Protein 1HZ4 (pdb70)

CATH classification: 1.25.40.10

Organism: Escherichia coli (strain K12) (NCBI:txid83333)

Nearest PDB structures (foldseek):
  1hz4-assembly1_A  TM=1.003E+00  e=9.220E-45  Escherichia coli
  4gyo-assembly3_B  TM=5.782E-01  e=5.634E-04  Bacillus subtilis subsp. subtilis str. 168
  8fy4-assembly1_B  TM=5.674E-01  e=6.959E-04  Gallus gallus
  8rtc-assembly1_A  TM=6.630E-01  e=1.231E-02  Bacillus phage phi3T
  9e8q-assembly1_X  TM=4.533E-01  e=1.726E-02  Homo sapiens

Solvent-accessible surface area: 17096 Å² total; per-residue (Å²): 181,153,89,84,132,126,66,61,7,94,96,3,44,123,13,0,66,97,0,16,85,10,14,79,92,53,75,40,103,66,0,36,114,0,0,103,71,0,37,123,108,9,58,130,62,79,82,82,0,75,0,0,0,11,3,0,24,0,24,0,25,21,35,96,8,50,10,112,145,0,25,44,34,3,90,99,1,14,113,57,0,77,134,73,92,10,56,91,20,0,4,52,0,0,0,6,12,1,56,0,22,10,24,23,4,111,5,103,60,0,59,86,8,2,84,110,0,50,109,3,5,98,87,66,144,15,76,140,77,62,55,27,16,50,0,6,27,10,23,0,52,0,6,5,0,36,9,104,18,113,91,0,39,60,15,0,111,46,0,38,117,17,15,73,103,101,103,78,36,60,40,0,19,0,7,1,13,2,0,14,0,3,3,6,94,51,46,58,126,77,0,73,57,15,1,83,120,0,52,92,18,34,65,83,30,205,36,102,88,87,58,66,20,31,1,6,68,0,44,0,9,21,10,30,56,61,50,52,111,80,28,0,21,78,20,16,159,143,20,69,95,54,149,10,65,108,57,16,103,35,2,30,18,37,28,7,1,0,26,0,20,5,35,36,40,74,57,135,51,0,41,112,16,0,74,76,1,1,121,3,0,128,77,47,186,0,26,0,11,18,0,48,0,12,4,2,5,0,10,0,6,38,94,36,48,95,130,92,33,1,76,124,4,1,64,64,0,0,132,8,0,52,169,2,18,0,15,1,20,0,8,12,9,22,114,17,0,0,70,6,0,89,85,9,22,134,104,123,110,22,80,151,119,14,38,120,42,0,70,71,0,25,144,58,39,130

B-factor: mean 22.0, std 7.61, range [10.45, 57.71]

Sequence (366 aa):
EIKDIREDTMHAEFFNALRAQVAINDGNPDEAERLAKLALEELPPGWFYSRRIVATSVLGEVLHCCKGELTRSLALMQQTEQMARQHDVWHYALWSLIQQSSEILFAQGFLQTAWETQEKAFQLINEQHLEQLPMHEFLVRIRAQLLWAWARLDEAEASARSGIEVLSSYQPQQQLQCLAMLIQCSLARRGDLDNARSQLNRLENLLGNGKYHSSDWISNANKVRVIYWQMTGDKAAAANWLRHTAKPEFANNNHFLQGQWRNIARAQILLGEFEPAEIVLEELNENARSLRLMMSDLNRNLLLLNQLYWQAGRKSDAQRVLLDALKLANRTGFISHFVIEGEAMAQQQLRQQLIQLNTLPELEQHRAQRILREIN

GO terms:
  GO:0042802 identical protein binding (F, IPI)
  GO:0005515 protein binding (F, IPI)
  GO:0048031 trisaccharide binding (F, IMP)
  GO:0045913 positive regulation of carbohydrate metabolic process (P, IDA)
  GO:0006355 regulation of DNA-templated transcription (P, IDA)
  GO:0000023 maltose metabolic process (P, IDA)

InterPro domains:
  IPR000792 Transcription regulator LuxR, C-terminal [PF00196] (835-890)
  IPR000792 Transcription regulator LuxR, C-terminal [PR00038] (836-850)
  IPR000792 Transcription regulator LuxR, C-terminal [PR00038] (850-866)
  IPR000792 Transcription regulator LuxR, C-terminal [PR00038] (866-878)
  IPR000792 Transcription regulator LuxR, C-terminal [PS00622] (850-877)
  IPR000792 Transcription regulator LuxR, C-terminal [PS50043] (829-894)
  IPR000792 Transcription regulator LuxR, C-terminal [SM00421] (833-890)
  IPR000792 Transcription regulator LuxR, C-terminal [cd06170] (836-892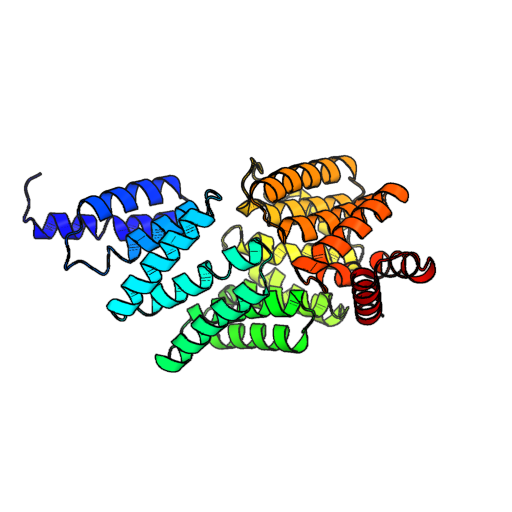)
  IPR011990 Tetratricopeptide-like helical domain superfamily [G3DSA:1.25.40.10] (436-808)
  IPR011990 Tetratricopeptide-like helical domain superfamily [SSF48452] (440-803)
  IPR016032 Signal transduction response regulator, C-terminal effector [SSF46894] (828-892)
  IPR023768 Transcriptional regulator HTH-type, MalT [MF_01247] (1-899)
  IPR023768 Transcriptional regulator HTH-type, MalT [NF003420] (1-899)
  IPR027417 P-loop containing nucleoside triphosphate hydrolase [G3DSA:3.40.50.300] (13-163)
  IPR027417 P-loop containing nucleoside triphosphate hydrolase [SSF52540] (6-232)
  IPR036388 Winged helix-like DNA-binding domain superfamily [G3DSA:1.10.10.10] (830-894)
  IPR041617 MalT-like TPR region [PF17874] (449-782)
  IPR059106 MalT-like, winged helix domain [PF25873] (257-338)

Structure (mmCIF, N/CA/C/O backbone):
data_1HZ4
#
_entry.id   1HZ4
#
_cell.length_a   87.845
_cell.length_b   87.845
_cell.length_c   110.036
_cell.angle_alpha   90.00
_cell.angle_beta   90.00
_cell.angle_gamma   120.00
#
_symmetry.space_group_name_H-M   'P 32 2 1'
#
loop_
_entity.id
_entity.type
_entity.pdbx_description
1 polymer 'MALT REGULATORY PROTEIN'
2 non-polymer 'SULFATE ION'
3 non-polymer 'BENZOIC ACID'
4 non-polymer GLYCEROL
5 water water
#
loop_
_atom_site.group_PDB
_atom_site.id
_atom_site.type_symbol
_atom_site.label_atom_id
_atom_site.label_alt_id
_atom_site.label_comp_id
_atom_site.label_asym_id
_atom_site.label_entity_id
_atom_site.label_seq_id
_atom_site.pdbx_PDB_ins_code
_atom_site.Cartn_x
_atom_site.Cartn_y
_atom_site.Cartn_z
_atom_site.occupancy
_atom_site.B_iso_or_equiv
_atom_site.auth_seq_id
_atom_site.auth_comp_id
_atom_site.auth_asym_id
_atom_site.auth_atom_id
_atom_site.pdbx_PDB_model_num
ATOM 1 N N . GLU A 1 3 ? -35.678 92.973 -45.416 1.00 41.99 1 GLU A N 1
ATOM 2 C CA . GLU A 1 3 ? -34.742 91.895 -45.833 1.00 35.72 1 GLU A CA 1
ATOM 3 C C . GLU A 1 3 ? -33.322 92.398 -46.060 1.00 32.16 1 GLU A C 1
ATOM 4 O O . GLU A 1 3 ? -32.534 91.766 -46.762 1.00 31.54 1 GLU A O 1
ATOM 10 N N . ILE A 1 4 ? -32.995 93.545 -45.480 1.00 25.27 2 ILE A N 1
ATOM 11 C CA . ILE A 1 4 ? -31.645 94.058 -45.600 1.00 24.43 2 ILE A CA 1
ATOM 12 C C . ILE A 1 4 ? -31.053 93.954 -44.206 1.00 24.16 2 ILE A C 1
ATOM 13 O O . ILE A 1 4 ? -31.655 94.403 -43.233 1.00 22.15 2 ILE A O 1
ATOM 18 N N . LYS A 1 5 ? -29.892 93.325 -44.099 1.00 23.93 3 LYS A N 1
ATOM 19 C CA . LYS A 1 5 ? -29.231 93.207 -42.811 1.00 26.39 3 LYS A CA 1
ATOM 20 C C . LYS A 1 5 ? -27.737 93.300 -43.024 1.00 23.25 3 LYS A C 1
ATOM 21 O O . LYS A 1 5 ? -27.274 93.371 -44.164 1.00 22.33 3 LYS A O 1
ATOM 27 N N . ASP A 1 6 ? -26.979 93.346 -41.932 1.00 22.06 4 ASP A N 1
ATOM 28 C CA . ASP A 1 6 ? -25.527 93.392 -42.056 1.00 22.22 4 ASP A CA 1
ATOM 29 C C . ASP A 1 6 ? -25.177 92.114 -42.804 1.00 21.68 4 ASP A C 1
ATOM 30 O O . ASP A 1 6 ? -25.798 91.076 -42.578 1.00 20.54 4 ASP A O 1
ATOM 35 N N . ILE A 1 7 ? -24.197 92.170 -43.696 1.00 19.97 5 ILE A N 1
ATOM 36 C CA . ILE A 1 7 ? -23.826 90.968 -44.433 1.00 20.93 5 ILE A CA 1
ATOM 37 C C . ILE A 1 7 ? -23.445 89.887 -43.419 1.00 19.80 5 ILE A C 1
ATOM 38 O O . ILE A 1 7 ? -23.672 88.697 -43.652 1.00 18.92 5 ILE A O 1
ATOM 43 N N . ARG A 1 8 ? -22.887 90.312 -42.287 1.00 18.54 6 ARG A N 1
ATOM 44 C CA . ARG A 1 8 ? -22.501 89.389 -41.217 1.00 19.51 6 ARG A CA 1
ATOM 45 C C . ARG A 1 8 ? -23.700 88.523 -40.830 1.00 17.41 6 ARG A C 1
ATOM 46 O O . ARG A 1 8 ? -23.573 87.307 -40.647 1.00 16.12 6 ARG A O 1
ATOM 54 N N . GLU A 1 9 ? -24.867 89.151 -40.703 1.00 16.71 7 GLU A N 1
ATOM 55 C CA . GLU A 1 9 ? -26.075 88.430 -40.311 1.00 15.23 7 GLU A CA 1
ATOM 56 C C . GLU A 1 9 ? -26.497 87.456 -41.397 1.00 17.25 7 GLU A C 1
ATOM 57 O O . GLU A 1 9 ? -27.003 86.373 -41.103 1.00 18.46 7 GLU A O 1
ATOM 63 N N . ASP A 1 10 ? -26.305 87.840 -42.655 1.00 16.99 8 ASP A N 1
ATOM 64 C CA . ASP A 1 10 ? -26.677 86.942 -43.738 1.00 16.72 8 ASP A CA 1
ATOM 65 C C . ASP A 1 10 ? -25.786 85.708 -43.720 1.00 16.25 8 ASP A C 1
ATOM 66 O O . ASP A 1 10 ? -26.257 84.591 -43.913 1.00 16.65 8 ASP A O 1
ATOM 71 N N . THR A 1 11 ? -24.494 85.905 -43.483 1.00 15.33 9 THR A N 1
ATOM 72 C CA . THR A 1 11 ? -23.579 84.786 -43.451 1.00 14.52 9 THR A CA 1
ATOM 73 C C . THR A 1 11 ? -23.856 83.907 -42.240 1.00 14.85 9 THR A C 1
ATOM 74 O O . THR A 1 11 ? -23.787 82.684 -42.334 1.00 14.16 9 THR A O 1
ATOM 78 N N . MET A 1 12 ? -24.181 84.521 -41.108 1.00 14.95 10 MET A N 1
ATOM 79 C CA . MET A 1 12 ? -24.505 83.744 -39.917 1.00 14.31 10 MET A CA 1
ATOM 80 C C . MET A 1 12 ? -25.761 82.923 -40.182 1.00 15.27 10 MET A C 1
ATOM 81 O O . MET A 1 12 ? -25.875 81.794 -39.709 1.00 15.16 10 MET A O 1
ATOM 86 N N . HIS A 1 13 ? -26.708 83.474 -40.936 1.00 14.65 11 HIS A N 1
ATOM 87 C CA . HIS A 1 13 ? -27.907 82.711 -41.246 1.00 15.65 11 HIS A CA 1
ATOM 88 C C . HIS A 1 13 ? -27.544 81.517 -42.137 1.00 16.03 11 HIS A C 1
ATOM 89 O O . HIS A 1 13 ? -28.125 80.438 -42.010 1.00 14.93 11 HIS A O 1
ATOM 96 N N . ALA A 1 14 ? -26.591 81.711 -43.044 1.00 13.98 12 ALA A N 1
ATOM 97 C CA . ALA A 1 14 ? -26.139 80.619 -43.908 1.00 14.02 12 ALA A CA 1
ATOM 98 C C . ALA A 1 14 ? -25.494 79.529 -43.046 1.00 15.41 12 ALA A C 1
ATOM 99 O O . ALA A 1 14 ? -25.652 78.339 -43.325 1.00 15.88 12 ALA A O 1
ATOM 101 N N . GLU A 1 15 ? -24.761 79.925 -42.006 1.00 14.59 13 GLU A N 1
ATOM 102 C CA . GLU A 1 15 ? -24.148 78.932 -41.129 1.00 14.58 13 GLU A CA 1
ATOM 103 C C . GLU A 1 15 ? -25.259 78.176 -40.418 1.00 13.94 13 GLU A C 1
ATOM 104 O O . GLU A 1 15 ? -25.175 76.958 -40.239 1.00 14.83 13 GLU A O 1
ATOM 110 N N A PHE A 1 16 ? -26.290 78.895 -39.994 0.50 13.90 14 PHE A N 1
ATOM 111 N N B PHE A 1 16 ? -26.298 78.909 -40.017 0.50 15.08 14 PHE A N 1
ATOM 112 C CA A PHE A 1 16 ? -27.400 78.238 -39.336 0.50 14.33 14 PHE A CA 1
ATOM 113 C CA B PHE A 1 16 ? -27.466 78.331 -39.354 0.50 16.25 14 PHE A CA 1
ATOM 114 C C A PHE A 1 16 ? -28.000 77.221 -40.312 0.50 14.65 14 PHE A C 1
ATOM 115 C C B PHE A 1 16 ? -28.115 77.302 -40.286 0.50 15.98 14 PHE A C 1
ATOM 116 O O A PHE A 1 16 ? -28.317 76.095 -39.922 0.50 13.40 14 PHE A O 1
ATOM 117 O O B PHE A 1 16 ? -28.579 76.252 -39.836 0.50 16.57 14 PHE A O 1
ATOM 132 N N . ASN A 1 17 ? -28.144 77.598 -41.583 1.00 14.51 15 ASN A N 1
ATOM 133 C CA . ASN A 1 17 ? -28.710 76.654 -42.551 1.00 14.87 15 ASN A CA 1
ATOM 134 C C . ASN A 1 17 ? -27.872 75.379 -42.643 1.00 14.28 15 ASN A C 1
ATOM 135 O O . ASN A 1 17 ? -28.422 74.281 -42.795 1.00 14.40 15 ASN A O 1
ATOM 140 N N . ALA A 1 18 ? -26.548 75.500 -42.554 1.00 13.96 16 ALA A N 1
ATOM 141 C CA . ALA A 1 18 ? -25.705 74.316 -42.620 1.00 14.15 16 ALA A CA 1
ATOM 142 C C . ALA A 1 18 ? -25.986 73.393 -41.444 1.00 14.15 16 ALA A C 1
ATOM 143 O O . ALA A 1 18 ? -26.080 72.175 -41.619 1.00 14.26 16 ALA A O 1
ATOM 145 N N . LEU A 1 19 ? -26.117 73.966 -40.251 1.00 14.53 17 LEU A N 1
ATOM 146 C CA . LEU A 1 19 ? -26.381 73.154 -39.068 1.00 15.03 17 LEU A CA 1
ATOM 147 C C . LEU A 1 19 ? -27.817 72.643 -39.073 1.00 15.21 17 LEU A C 1
ATOM 148 O O . LEU A 1 19 ? -28.076 71.536 -38.612 1.00 16.26 17 LEU A O 1
ATOM 153 N N . ARG A 1 20 ? -28.751 73.421 -39.616 1.00 14.42 18 ARG A N 1
ATOM 154 C CA . ARG A 1 20 ? -30.126 72.944 -39.722 1.00 15.32 18 ARG A CA 1
ATOM 155 C C . ARG A 1 20 ? -30.118 71.713 -40.643 1.00 14.82 18 ARG A C 1
ATOM 156 O O . ARG A 1 20 ? -30.842 70.736 -40.405 1.00 16.60 18 ARG A O 1
ATOM 164 N N . ALA A 1 21 ? -29.297 71.751 -41.692 1.00 13.53 19 ALA A N 1
ATOM 165 C CA . ALA A 1 21 ? -29.192 70.628 -42.620 1.00 13.68 19 ALA A CA 1
ATOM 166 C C . ALA A 1 21 ? -28.612 69.402 -41.906 1.00 14.67 19 ALA A C 1
ATOM 167 O O . ALA A 1 21 ? -29.060 68.269 -42.122 1.00 14.40 19 ALA A O 1
ATOM 169 N N . GLN A 1 22 ? -27.621 69.624 -41.046 1.00 14.48 20 GLN A N 1
ATOM 170 C CA . GLN A 1 22 ? -27.011 68.528 -40.294 1.00 13.77 20 GLN A CA 1
ATOM 171 C C . GLN A 1 22 ? -28.041 67.859 -39.383 1.00 13.74 20 GLN A C 1
ATOM 172 O O . GLN A 1 22 ? -28.098 66.634 -39.299 1.00 15.06 20 GLN A O 1
ATOM 178 N N . VAL A 1 23 ? -28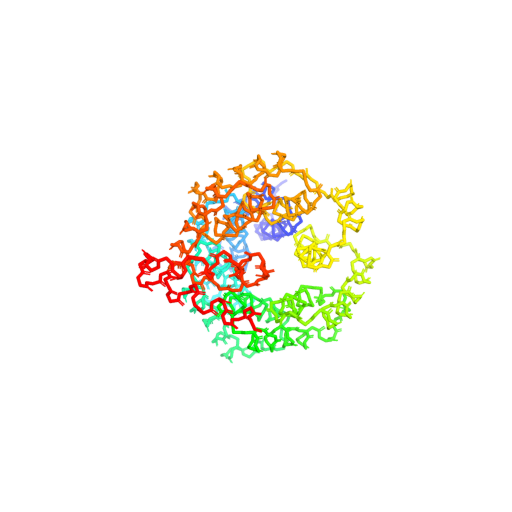.862 68.660 -38.708 1.00 13.90 21 VAL A N 1
ATOM 179 C CA . VAL A 1 23 ? -29.880 68.096 -37.831 1.00 14.11 21 VAL A CA 1
ATOM 180 C C . VAL A 1 23 ? -30.924 67.392 -38.697 1.00 16.99 21 VAL A C 1
ATOM 181 O O . VAL A 1 23 ? -31.423 66.324 -38.333 1.00 16.87 21 VAL A O 1
ATOM 185 N N . ALA A 1 24 ? -31.235 67.960 -39.860 1.00 15.77 22 ALA A N 1
ATOM 186 C CA . ALA A 1 24 ? -32.231 67.343 -40.739 1.00 16.31 22 ALA A CA 1
ATOM 187 C C . ALA A 1 24 ? -31.825 65.945 -41.197 1.00 17.52 22 ALA A C 1
ATOM 188 O O . ALA A 1 24 ? -32.654 65.028 -41.182 1.00 18.91 22 ALA A O 1
ATOM 190 N N . ILE A 1 25 ? -30.568 65.757 -41.599 1.00 15.63 23 ILE A N 1
ATOM 191 C CA . ILE A 1 25 ? -30.168 64.422 -42.040 1.00 16.55 23 ILE A CA 1
ATOM 192 C C . ILE A 1 25 ? -30.133 63.475 -40.835 1.00 17.36 23 ILE A C 1
ATOM 193 O O . ILE A 1 25 ? -30.478 62.302 -40.964 1.00 18.62 23 ILE A O 1
ATOM 198 N N . ASN A 1 26 ? -29.759 63.981 -39.660 1.00 16.36 24 ASN A N 1
ATOM 199 C CA . ASN A 1 26 ? -29.739 63.162 -38.448 1.00 16.93 24 ASN A CA 1
ATOM 200 C C . ASN A 1 26 ? -31.152 62.709 -38.110 1.00 19.57 24 ASN A C 1
ATOM 201 O O . ASN A 1 26 ? -31.351 61.603 -37.599 1.00 20.43 24 ASN A O 1
ATOM 206 N N . ASP A 1 27 ? -32.131 63.565 -38.406 1.00 17.85 25 ASP A N 1
ATOM 207 C CA . ASP A 1 27 ? -33.537 63.253 -38.147 1.00 19.65 25 ASP A CA 1
ATOM 208 C C . ASP A 1 27 ? -34.176 62.449 -39.275 1.00 22.41 25 ASP A C 1
ATOM 209 O O . ASP A 1 27 ? -35.391 62.252 -39.283 1.00 23.23 25 ASP A O 1
ATOM 214 N N . GLY A 1 28 ? -33.362 61.999 -40.228 1.00 20.25 26 GLY A N 1
ATOM 215 C CA . GLY A 1 28 ? -33.864 61.202 -41.338 1.00 23.52 26 GLY A CA 1
ATOM 216 C C . GLY A 1 28 ? -34.658 61.940 -42.400 1.00 24.56 26 GLY A C 1
ATOM 217 O O . GLY A 1 28 ? -35.590 61.386 -42.982 1.00 25.06 26 GLY A O 1
ATOM 218 N N . ASN A 1 29 ? -34.280 63.186 -42.667 1.00 22.91 27 ASN A N 1
ATOM 219 C CA . ASN A 1 29 ? -34.953 64.009 -43.669 1.00 21.61 27 ASN A CA 1
ATOM 220 C C . ASN A 1 29 ? -33.896 64.460 -44.673 1.00 21.38 27 ASN A C 1
ATOM 221 O O . ASN A 1 29 ? -33.514 65.630 -44.702 1.00 20.50 27 ASN A O 1
ATOM 226 N N . PRO A 1 30 ? -33.419 63.539 -45.517 1.00 20.32 28 PRO A N 1
ATOM 227 C CA . PRO A 1 30 ? -32.394 63.868 -46.512 1.00 21.84 28 PRO A CA 1
ATOM 228 C C . PRO A 1 30 ? -32.734 64.948 -47.533 1.00 21.24 28 PRO A C 1
ATOM 229 O O . PRO A 1 30 ? -31.858 65.712 -47.941 1.00 22.19 28 PRO A O 1
ATOM 233 N N . ASP A 1 31 ? -33.991 65.021 -47.952 1.00 22.47 29 ASP A N 1
ATOM 234 C CA . ASP A 1 31 ? -34.380 66.023 -48.941 1.00 23.15 29 ASP A CA 1
ATOM 235 C C . ASP A 1 31 ? -34.227 67.428 -48.375 1.00 20.19 29 ASP A C 1
ATOM 236 O O . ASP A 1 31 ? -33.720 68.326 -49.050 1.00 22.02 29 ASP A O 1
ATOM 241 N N . GLU A 1 32 ? -34.657 67.610 -47.134 1.00 19.64 30 GLU A N 1
ATOM 242 C CA . GLU A 1 32 ? -34.546 68.911 -46.491 1.00 19.18 30 GLU A CA 1
ATOM 243 C C . GLU A 1 32 ? -33.064 69.199 -46.216 1.00 18.92 30 GLU A C 1
ATOM 244 O O . GLU A 1 32 ? -32.603 70.330 -46.377 1.00 18.11 30 GLU A O 1
ATOM 250 N N . ALA A 1 33 ? -32.320 68.174 -45.809 1.00 17.92 31 ALA A N 1
ATOM 251 C CA . ALA A 1 33 ? -30.894 68.339 -45.542 1.00 17.62 31 ALA A CA 1
ATOM 252 C C . ALA A 1 33 ? -30.179 68.803 -46.806 1.00 17.76 31 ALA A C 1
ATOM 253 O O . ALA A 1 33 ? -29.341 69.695 -46.761 1.00 16.62 31 ALA A O 1
ATOM 255 N N . GLU A 1 34 ? -30.505 68.197 -47.944 1.00 17.16 32 GLU A N 1
ATOM 256 C CA . GLU A 1 34 ? -29.860 68.589 -49.187 1.00 16.69 32 GLU A CA 1
ATOM 257 C C . GLU A 1 34 ? -30.211 70.027 -49.569 1.00 16.71 32 GLU A C 1
ATOM 258 O O . GLU A 1 34 ? -29.337 70.806 -49.954 1.00 18.82 32 GLU A O 1
ATOM 264 N N . ARG A 1 35 ? -31.488 70.376 -49.431 1.00 17.41 33 ARG A N 1
ATOM 265 C CA . ARG A 1 35 ? -31.947 71.712 -49.778 1.00 18.24 33 ARG A CA 1
ATOM 266 C C . ARG A 1 35 ? -31.210 72.756 -48.948 1.00 17.80 33 ARG A C 1
ATOM 267 O O . ARG A 1 35 ? -30.675 73.733 -49.482 1.00 18.59 33 ARG A O 1
ATOM 275 N N . LEU A 1 36 ? -31.161 72.518 -47.640 1.00 17.39 34 LEU A N 1
ATOM 276 C CA . LEU A 1 36 ? -30.518 73.449 -46.722 1.00 17.51 34 LEU A CA 1
ATOM 277 C C . LEU A 1 36 ? -29.001 73.523 -46.862 1.00 17.26 34 LEU A C 1
ATOM 278 O O . LEU A 1 36 ? -28.425 74.609 -46.790 1.00 17.05 34 LEU A O 1
ATOM 283 N N . ALA A 1 37 ? -28.351 72.380 -47.060 1.00 15.49 35 ALA A N 1
ATOM 284 C CA . ALA A 1 37 ? -26.902 72.370 -47.208 1.00 15.64 35 ALA A CA 1
ATOM 285 C C . ALA A 1 37 ? -26.512 73.118 -48.477 1.00 15.65 35 ALA A C 1
ATOM 286 O O . ALA A 1 37 ? -25.513 73.833 -48.489 1.00 15.18 35 ALA A O 1
ATOM 288 N N . LYS A 1 38 ? -27.287 72.947 -49.547 1.00 16.31 36 LYS A N 1
ATOM 289 C CA . LYS A 1 38 ? -26.989 73.665 -50.791 1.00 17.37 36 LYS A CA 1
ATOM 290 C C . LYS A 1 38 ? -27.181 75.167 -50.606 1.00 17.27 36 LYS A C 1
ATOM 291 O O . LYS A 1 38 ? -26.370 75.962 -51.085 1.00 18.61 36 LYS A O 1
ATOM 297 N N . LEU A 1 39 ? -28.257 75.554 -49.925 1.00 17.71 37 LEU A N 1
ATOM 298 C CA . LEU A 1 39 ? -28.507 76.971 -49.680 1.00 20.42 37 LEU A CA 1
ATOM 299 C C . LEU A 1 39 ? -27.358 77.559 -48.877 1.00 20.27 37 LEU A C 1
ATOM 300 O O . LEU A 1 39 ? -26.946 78.685 -49.121 1.00 20.26 37 LEU A O 1
ATOM 305 N N . ALA A 1 40 ? -26.850 76.802 -47.908 1.00 17.17 38 ALA A N 1
ATOM 306 C CA . ALA A 1 40 ? -25.754 77.292 -47.086 1.00 16.53 38 ALA A CA 1
ATOM 307 C C . ALA A 1 40 ? -24.489 77.514 -47.899 1.00 15.91 38 ALA A C 1
ATOM 308 O O . ALA A 1 40 ? -23.895 78.581 -47.850 1.00 17.74 38 ALA A O 1
ATOM 310 N N . LEU A 1 41 ? -24.070 76.503 -48.650 1.00 15.98 39 LEU A N 1
ATOM 311 C CA . LEU A 1 41 ? -22.844 76.623 -49.433 1.00 15.90 39 LEU A CA 1
ATOM 312 C C . LEU A 1 41 ? -22.871 77.772 -50.432 1.00 16.66 39 LEU A C 1
ATOM 313 O O . LEU A 1 41 ? -21.842 78.385 -50.696 1.00 17.94 39 LEU A O 1
ATOM 318 N N . GLU A 1 42 ? -24.043 78.062 -50.981 1.00 17.83 40 GLU A N 1
ATOM 319 C CA . GLU A 1 42 ? -24.159 79.155 -51.948 1.00 19.86 40 GLU A CA 1
ATOM 320 C C . GLU A 1 42 ? -23.884 80.508 -51.311 1.00 20.81 40 GLU A C 1
ATOM 321 O O . GLU A 1 42 ? -23.552 81.471 -52.005 1.00 21.51 40 GLU A O 1
ATOM 327 N N . GLU A 1 43 ? -24.019 80.580 -49.990 1.00 19.04 41 GLU A N 1
ATOM 328 C CA . GLU A 1 43 ? -23.845 81.842 -49.276 1.00 20.18 41 GLU A CA 1
ATOM 329 C C . GLU A 1 43 ? -22.701 81.873 -48.260 1.00 19.08 41 GLU A C 1
ATOM 330 O O . GLU A 1 43 ? -22.625 82.793 -47.444 1.00 22.14 41 GLU A O 1
ATOM 336 N N . LEU A 1 44 ? -21.815 80.883 -48.288 1.00 17.05 42 LEU A N 1
ATOM 337 C CA . LEU A 1 44 ? -20.702 80.853 -47.344 1.00 17.56 42 LEU A CA 1
ATOM 338 C C . LEU A 1 44 ? -19.376 81.204 -48.005 1.00 17.95 42 LEU A C 1
ATOM 339 O O . LEU A 1 44 ? -18.813 80.419 -48.771 1.00 18.10 42 LEU A O 1
ATOM 344 N N . PRO A 1 45 ? -18.849 82.391 -47.695 1.00 19.23 43 PRO A N 1
ATOM 345 C CA . PRO A 1 45 ? -17.581 82.827 -48.279 1.00 22.08 43 PRO A CA 1
ATOM 346 C C . PRO A 1 45 ? -16.394 82.172 -47.617 1.00 24.39 43 PRO A C 1
ATOM 347 O O . PRO A 1 45 ? -16.523 81.496 -46.588 1.00 23.15 43 PRO A O 1
ATOM 351 N N . PRO A 1 46 ? -15.208 82.351 -48.208 1.00 27.46 44 PRO A N 1
ATOM 352 C CA . PRO A 1 46 ? -14.035 81.751 -47.592 1.00 29.48 44 PRO A CA 1
ATOM 353 C C . PRO A 1 46 ? -13.909 82.442 -46.248 1.00 27.95 44 PRO A C 1
ATOM 354 O O . PRO A 1 46 ? -14.307 83.600 -46.084 1.00 33.97 44 PRO A O 1
ATOM 358 N N . GLY A 1 47 ? -13.352 81.733 -45.292 1.00 24.68 45 GLY A N 1
ATOM 359 C CA . GLY A 1 47 ? -13.211 82.298 -43.977 1.00 21.26 45 GLY A CA 1
ATOM 360 C C . GLY A 1 47 ? -14.221 81.631 -43.076 1.00 16.78 45 GLY A C 1
ATOM 361 O O . GLY A 1 47 ? -13.890 81.301 -41.950 1.00 18.65 45 GLY A O 1
ATOM 362 N N . TRP A 1 48 ? -15.445 81.427 -43.566 1.00 16.80 46 TRP A N 1
ATOM 363 C CA . TRP A 1 48 ? -16.471 80.781 -42.736 1.00 15.95 46 TRP A CA 1
ATOM 364 C C . TRP A 1 48 ? -16.381 79.278 -42.993 1.00 16.53 46 TRP A C 1
ATOM 365 O O . TRP A 1 48 ? -17.309 78.625 -43.478 1.00 17.49 46 TRP A O 1
ATOM 376 N N . PHE A 1 49 ? -15.233 78.744 -42.599 1.00 16.85 47 PHE A N 1
ATOM 377 C CA . PHE A 1 49 ? -14.888 77.365 -42.863 1.00 15.47 47 PHE A CA 1
ATOM 378 C C . PHE A 1 49 ? -15.656 76.288 -42.140 1.00 16.26 47 PHE A C 1
ATOM 379 O O . PHE A 1 49 ? -15.851 75.208 -42.698 1.00 16.26 47 PHE A O 1
ATOM 387 N N . TYR A 1 50 ? -16.087 76.558 -40.915 1.00 15.04 48 TYR A N 1
ATOM 388 C CA . TYR A 1 50 ? -16.754 75.519 -40.146 1.00 14.72 48 TYR A CA 1
ATOM 389 C C . TYR A 1 50 ? -18.069 75.063 -40.748 1.00 15.18 48 TYR A C 1
ATOM 390 O O . TYR A 1 50 ? -18.299 73.863 -40.927 1.00 14.41 48 TYR A O 1
ATOM 399 N N . SER A 1 51 ? -18.934 76.016 -41.053 1.00 14.12 49 SER A N 1
ATOM 400 C CA . SER A 1 51 ? -20.222 75.699 -41.652 1.00 14.68 49 SER A CA 1
ATOM 401 C C . SER A 1 51 ? -20.020 75.063 -43.030 1.00 14.17 49 SER A C 1
ATOM 402 O O . SER A 1 51 ? -20.820 74.238 -43.457 1.00 14.71 49 SER A O 1
ATOM 405 N N A ARG A 1 52 ? -18.963 75.445 -43.747 0.50 13.12 50 ARG A 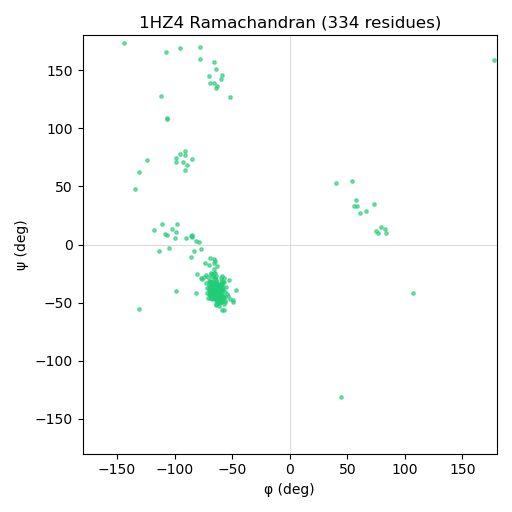N 1
ATOM 406 N N B ARG A 1 52 ? -18.952 75.443 -43.722 0.50 14.46 50 ARG A N 1
ATOM 407 C CA A ARG A 1 52 ? -18.736 74.830 -45.053 0.50 13.70 50 ARG A CA 1
ATOM 408 C CA B ARG A 1 52 ? -18.692 74.860 -45.027 0.50 15.65 50 ARG A CA 1
ATOM 409 C C A ARG A 1 52 ? -18.372 73.353 -44.876 0.50 12.98 50 ARG A C 1
ATOM 410 C C B ARG A 1 52 ? -18.366 73.374 -44.873 0.50 14.00 50 ARG A C 1
ATOM 411 O O A ARG A 1 52 ? -18.786 72.510 -45.670 0.50 13.64 50 ARG A O 1
ATOM 412 O O B ARG A 1 52 ? -18.804 72.549 -45.674 0.50 15.15 50 ARG A O 1
ATOM 427 N N . ILE A 1 53 ? -17.607 73.035 -43.834 1.00 12.74 51 ILE A N 1
ATOM 428 C CA . ILE A 1 53 ? -17.257 71.641 -43.558 1.00 13.41 51 ILE A CA 1
ATOM 429 C C . ILE A 1 53 ? -18.557 70.899 -43.236 1.00 14.74 51 ILE A C 1
ATOM 430 O O . ILE A 1 53 ? -18.818 69.822 -43.774 1.00 14.60 51 ILE A O 1
ATOM 435 N N . VAL A 1 54 ? -19.390 71.475 -42.373 1.00 12.86 52 VAL A N 1
ATOM 436 C CA . VAL A 1 54 ? -20.639 70.812 -42.022 1.00 12.79 52 VAL A CA 1
ATOM 437 C C . VAL A 1 54 ? -21.526 70.573 -43.242 1.00 13.87 52 VAL A C 1
ATOM 438 O O . VAL A 1 54 ? -22.004 69.453 -43.458 1.00 13.90 52 VAL A O 1
ATOM 442 N N . ALA A 1 55 ? -21.753 71.601 -44.057 1.00 13.54 53 ALA A N 1
ATOM 443 C CA . ALA A 1 55 ? -22.627 71.431 -45.216 1.00 13.90 53 ALA A CA 1
ATOM 444 C C . ALA A 1 55 ? -22.100 70.421 -46.229 1.00 14.04 53 ALA A C 1
ATOM 445 O O . ALA A 1 55 ? -22.869 69.653 -46.814 1.00 14.76 53 ALA A O 1
ATOM 447 N N . THR A 1 56 ? -20.790 70.409 -46.434 1.00 13.98 54 THR A N 1
ATOM 448 C CA . THR A 1 56 ? -20.212 69.455 -47.367 1.00 14.43 54 THR A CA 1
ATOM 449 C C . THR A 1 56 ? -20.375 68.050 -46.796 1.00 14.94 54 THR A C 1
ATOM 450 O O . THR A 1 56 ? -20.699 67.108 -47.521 1.00 16.17 54 THR A O 1
ATOM 454 N N . SER A 1 57 ? -20.166 67.909 -45.496 1.00 14.84 55 SER A N 1
ATOM 455 C CA . SER A 1 57 ? -20.307 66.609 -44.834 1.00 15.46 55 SER A CA 1
ATOM 456 C C . SER A 1 57 ? -21.763 66.149 -44.968 1.00 14.27 55 SER A C 1
ATOM 457 O O . SER A 1 57 ? -22.041 64.976 -45.249 1.00 14.53 55 SER A O 1
ATOM 460 N N . VAL A 1 58 ? -22.699 67.074 -44.782 1.00 14.45 56 VAL A N 1
ATOM 461 C CA . VAL A 1 58 ? -24.111 66.724 -44.892 1.00 13.46 56 VAL A CA 1
ATOM 462 C C . VAL A 1 58 ? -24.453 66.234 -46.301 1.00 16.12 56 VAL A C 1
ATOM 463 O O . VAL A 1 58 ? -25.196 65.258 -46.463 1.00 15.50 56 VAL A O 1
ATOM 467 N N . LEU A 1 59 ? -23.926 66.898 -47.326 1.00 13.68 57 LEU A N 1
ATOM 468 C CA . LEU A 1 59 ? -24.207 66.465 -48.691 1.00 14.62 57 LEU A CA 1
ATOM 469 C C . LEU A 1 59 ? -23.625 65.069 -48.892 1.00 14.69 57 LEU A C 1
ATOM 470 O O . LEU A 1 59 ? -24.192 64.265 -49.634 1.00 16.47 57 LEU A O 1
ATOM 475 N N . GLY A 1 60 ? -22.501 64.775 -48.248 1.00 14.19 58 GLY A N 1
ATOM 476 C CA . GLY A 1 60 ? -21.940 63.439 -48.354 1.00 13.98 58 GLY A CA 1
ATOM 477 C C . GLY A 1 60 ? -22.925 62.423 -47.775 1.00 13.78 58 GLY A C 1
ATOM 478 O O . GLY A 1 60 ? -23.143 61.348 -48.353 1.00 15.31 58 GLY A O 1
ATOM 479 N N . GLU A 1 61 ? -23.531 62.753 -46.641 1.00 14.93 59 GLU A N 1
ATOM 480 C CA . GLU A 1 61 ? -24.498 61.848 -46.015 1.00 15.09 59 GLU A CA 1
ATOM 481 C C . GLU A 1 61 ? -25.727 61.687 -46.899 1.00 18.27 59 GLU A C 1
ATOM 482 O O . GLU A 1 61 ? -26.295 60.600 -46.991 1.00 16.98 59 GLU A O 1
ATOM 488 N N . VAL A 1 62 ? -26.145 62.771 -47.537 1.00 17.04 60 VAL A N 1
ATOM 489 C CA . VAL A 1 62 ? -27.308 62.726 -48.405 1.00 17.87 60 VAL A CA 1
ATOM 490 C C . VAL A 1 62 ? -27.055 61.786 -49.577 1.00 17.43 60 VAL A C 1
ATOM 491 O O . VAL A 1 62 ? -27.899 60.937 -49.885 1.00 18.45 60 VAL A O 1
ATOM 495 N N . LEU A 1 63 ? -25.897 61.915 -50.221 1.00 16.90 61 LEU A N 1
ATOM 496 C CA . LEU A 1 63 ? -25.606 61.061 -51.369 1.00 17.66 61 LEU A CA 1
ATOM 497 C C . LEU A 1 63 ? -25.499 59.612 -50.938 1.00 17.20 61 LEU A C 1
ATOM 498 O O . LEU A 1 63 ? -25.875 58.716 -51.684 1.00 17.73 61 LEU A O 1
ATOM 503 N N . HIS A 1 64 ? -24.997 59.377 -49.733 1.00 15.46 62 HIS A N 1
ATOM 504 C CA . HIS A 1 64 ? -24.876 58.019 -49.207 1.00 16.90 62 HIS A CA 1
ATOM 505 C C . HIS A 1 64 ? -26.299 57.456 -49.102 1.00 18.72 62 HIS A C 1
ATOM 506 O O . HIS A 1 64 ? -26.570 56.337 -49.541 1.00 18.17 62 HIS A O 1
ATOM 513 N N A CYS A 1 65 ? -27.202 58.234 -48.522 0.50 17.66 63 CYS A N 1
ATOM 514 N N B CYS A 1 65 ? -27.196 58.254 -48.532 0.50 19.31 63 CYS A N 1
ATOM 515 C CA A CYS A 1 65 ? -28.588 57.802 -48.390 0.50 18.81 63 CYS A CA 1
ATOM 516 C CA B CYS A 1 65 ? -28.600 57.878 -48.357 0.50 21.51 63 CYS A CA 1
ATOM 517 C C A CYS A 1 65 ? -29.186 57.454 -49.744 0.50 19.76 63 CYS A C 1
ATOM 518 C C B CYS A 1 65 ? -29.273 57.547 -49.695 0.50 21.47 63 CYS A C 1
ATOM 519 O O A CYS A 1 65 ? -29.873 56.440 -49.885 0.50 21.23 63 CYS A O 1
ATOM 520 O O B CYS A 1 65 ? -30.101 56.638 -49.776 0.50 23.07 63 CYS A O 1
ATOM 525 N N . LYS A 1 66 ? -28.917 58.297 -50.734 1.00 19.08 64 LYS A N 1
ATOM 526 C CA . LYS A 1 66 ? -29.459 58.100 -52.075 1.00 21.22 64 LYS A CA 1
ATOM 527 C C . LYS A 1 66 ? -28.848 56.922 -52.826 1.00 20.22 64 LYS A C 1
ATOM 528 O O . LYS A 1 66 ? -29.326 56.564 -53.905 1.00 23.74 64 LYS A O 1
ATOM 534 N N . GLY A 1 67 ? -27.797 56.326 -52.276 1.00 18.56 65 GLY A N 1
ATOM 535 C CA . GLY A 1 67 ? -27.159 55.216 -52.956 1.00 18.65 65 GLY A CA 1
ATOM 536 C C . GLY A 1 67 ? -26.155 55.655 -54.011 1.00 19.69 65 GLY A C 1
ATOM 537 O O . GLY A 1 67 ? -25.684 54.833 -54.795 1.00 21.43 65 GLY A O 1
ATOM 538 N N . GLU A 1 68 ? -25.830 56.946 -54.041 1.00 18.27 66 GLU A N 1
ATOM 539 C CA . GLU A 1 68 ? -24.843 57.470 -54.997 1.00 19.09 66 GLU A CA 1
ATOM 540 C C . GLU A 1 68 ? -23.513 57.422 -54.261 1.00 19.71 66 GLU A C 1
ATOM 541 O O . GLU A 1 68 ? -22.930 58.443 -53.885 1.00 18.51 66 GLU A O 1
ATOM 547 N N . LEU A 1 69 ? -23.040 56.198 -54.069 1.00 18.93 67 LEU A N 1
ATOM 548 C CA . LEU A 1 69 ? -21.848 55.912 -53.298 1.00 19.26 67 LEU A CA 1
ATOM 549 C C . LEU A 1 69 ? -20.536 56.469 -53.783 1.00 19.59 67 LEU A C 1
ATOM 550 O O . LEU A 1 69 ? -19.708 56.879 -52.974 1.00 19.52 67 LEU A O 1
ATOM 555 N N . THR A 1 70 ? -20.325 56.469 -55.093 1.00 20.23 68 THR A N 1
ATOM 556 C CA . THR A 1 70 ? -19.074 56.992 -55.623 1.00 21.60 68 THR A CA 1
ATOM 557 C C . THR A 1 70 ? -18.992 58.497 -55.381 1.00 17.77 68 THR A C 1
ATOM 558 O O . THR A 1 70 ? -17.962 59.003 -54.931 1.00 19.55 68 THR A O 1
ATOM 562 N N . ARG A 1 71 ? -20.074 59.210 -55.666 1.00 18.90 69 ARG A N 1
ATOM 563 C CA . ARG A 1 71 ? -20.103 60.652 -55.432 1.00 16.88 69 ARG A CA 1
ATOM 564 C C . ARG A 1 71 ? -20.086 60.949 -53.931 1.00 17.08 69 ARG A C 1
ATOM 565 O O . ARG A 1 71 ? -19.494 61.934 -53.487 1.00 17.30 69 ARG A O 1
ATOM 5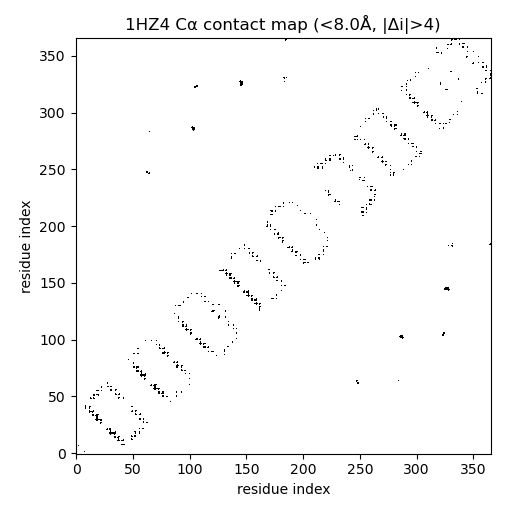73 N N . SER A 1 72 ? -20.740 60.103 -53.140 1.00 16.80 70 SER A N 1
ATOM 574 C CA . SER A 1 72 ? -20.746 60.303 -51.690 1.00 15.77 70 SER A CA 1
ATOM 575 C C . SER A 1 72 ? -19.314 60.220 -51.160 1.00 17.02 70 SER A C 1
ATOM 576 O O . SER A 1 72 ? -18.878 61.068 -50.367 1.00 15.81 70 SER A O 1
ATOM 579 N N . LEU A 1 73 ? -18.570 59.206 -51.591 1.00 16.15 71 LEU A N 1
ATOM 580 C CA . LEU A 1 73 ? -17.193 59.052 -51.149 1.00 14.78 71 LEU A CA 1
ATOM 581 C C . LEU A 1 73 ? -16.363 60.280 -51.515 1.00 15.94 71 LEU A C 1
ATOM 582 O O . LEU A 1 73 ? -15.531 60.716 -50.730 1.00 15.74 71 LEU A O 1
ATOM 587 N N . ALA A 1 74 ? -16.610 60.838 -52.700 1.00 16.71 72 ALA A N 1
ATOM 588 C CA . ALA A 1 74 ? -15.864 62.021 -53.134 1.00 17.08 72 ALA A CA 1
ATOM 589 C C . ALA A 1 74 ? -16.129 63.175 -52.167 1.00 16.34 72 ALA A C 1
ATOM 590 O O . ALA A 1 74 ? -15.210 63.899 -51.785 1.00 16.66 72 ALA A O 1
ATOM 592 N N . LEU A 1 75 ? -17.389 63.343 -51.766 1.00 16.99 73 LEU A N 1
ATOM 593 C CA . LEU A 1 75 ? -17.735 64.411 -50.830 1.00 16.25 73 LEU A CA 1
ATOM 594 C C . LEU A 1 75 ? -17.175 64.136 -49.443 1.00 17.69 73 LEU A C 1
ATOM 595 O O . LEU A 1 75 ? -16.772 65.058 -48.746 1.00 16.22 73 LEU A O 1
ATOM 600 N N . MET A 1 76 ? -17.160 62.872 -49.024 1.00 16.17 74 MET A N 1
ATOM 601 C CA . MET A 1 76 ? -16.597 62.554 -47.722 1.00 15.60 74 MET A CA 1
ATOM 602 C C . MET A 1 76 ? -15.110 62.908 -47.728 1.00 16.08 74 MET A C 1
ATOM 603 O O . MET A 1 76 ? -14.581 63.440 -46.753 1.00 16.18 74 MET A O 1
ATOM 608 N N . GLN A 1 77 ? -14.435 62.597 -48.829 1.00 16.69 75 GLN A N 1
ATOM 609 C CA . GLN A 1 77 ? -13.013 62.902 -48.950 1.00 16.78 75 GLN A CA 1
ATOM 610 C C . GLN A 1 77 ? -12.780 64.417 -48.908 1.00 16.11 75 GLN A C 1
ATOM 611 O O . GLN A 1 77 ? -11.849 64.892 -48.243 1.00 16.49 75 GLN A O 1
ATOM 617 N N . GLN A 1 78 ? -13.629 65.169 -49.607 1.00 15.24 76 GLN A N 1
ATOM 618 C CA . GLN A 1 78 ? -13.518 66.634 -49.588 1.00 14.80 76 GLN A CA 1
ATOM 619 C C . GLN A 1 78 ? -13.688 67.134 -48.161 1.00 15.34 76 GLN A C 1
ATOM 620 O O . GLN A 1 78 ? -12.958 68.009 -47.703 1.00 17.00 76 GLN A O 1
ATOM 626 N N . THR A 1 79 ? -14.666 66.573 -47.452 1.00 14.61 77 THR A N 1
ATOM 627 C CA . THR A 1 79 ? -14.932 66.957 -46.082 1.00 16.11 77 THR A CA 1
ATOM 628 C C . THR A 1 79 ? -13.754 66.660 -45.178 1.00 15.49 77 THR A C 1
ATOM 629 O O . THR A 1 79 ? -13.378 67.480 -44.351 1.00 16.22 77 THR A O 1
ATOM 633 N N . GLU A 1 80 ? -13.181 65.470 -45.327 1.00 15.64 78 GLU A N 1
ATOM 634 C CA . GLU A 1 80 ? -12.054 65.073 -44.505 1.00 15.34 78 GLU A CA 1
ATOM 635 C C . GLU A 1 80 ? -10.877 66.031 -44.688 1.00 15.95 78 GLU A C 1
ATOM 636 O O . GLU A 1 80 ? -10.236 66.436 -43.711 1.00 16.61 78 GLU A O 1
ATOM 642 N N . GLN A 1 81 ? -10.593 66.378 -45.941 1.00 16.87 79 GLN A N 1
ATOM 643 C CA . GLN A 1 81 ? -9.481 67.283 -46.226 1.00 18.12 79 GLN A CA 1
ATOM 644 C C . GLN A 1 81 ? -9.708 68.668 -45.617 1.00 18.25 79 GLN A C 1
ATOM 645 O O . GLN A 1 81 ? -8.808 69.234 -44.989 1.00 19.79 79 GLN A O 1
ATOM 651 N N . MET A 1 82 ? -10.905 69.216 -45.786 1.00 17.78 80 MET A N 1
ATOM 652 C CA . MET A 1 82 ? -11.181 70.526 -45.203 1.00 17.98 80 MET A CA 1
ATOM 653 C C . MET A 1 82 ? -11.113 70.480 -43.686 1.00 18.17 80 MET A C 1
ATOM 654 O O . MET A 1 82 ? -10.621 71.409 -43.048 1.00 17.72 80 MET A O 1
ATOM 659 N N . ALA A 1 83 ? -11.636 69.411 -43.092 1.00 15.12 81 ALA A N 1
ATOM 660 C CA . ALA A 1 83 ? -11.611 69.296 -41.651 1.00 15.70 81 ALA A CA 1
ATOM 661 C C . ALA A 1 83 ? -10.180 69.218 -41.136 1.00 19.10 81 ALA A C 1
ATOM 662 O O . ALA A 1 83 ? -9.842 69.854 -40.137 1.00 19.68 81 ALA A O 1
ATOM 664 N N . ARG A 1 84 ? -9.340 68.443 -41.815 1.00 17.95 82 ARG A N 1
ATOM 665 C CA . ARG A 1 84 ? -7.945 68.338 -41.399 1.00 18.43 82 ARG A CA 1
ATOM 666 C C . ARG A 1 84 ? -7.258 69.707 -41.514 1.00 21.82 82 ARG A C 1
ATOM 667 O O . ARG A 1 84 ? -6.494 70.107 -40.628 1.00 21.97 82 ARG A O 1
ATOM 675 N N . GLN A 1 85 ? -7.543 70.421 -42.598 1.00 21.82 83 GLN A N 1
ATOM 676 C CA . GLN A 1 85 ? -6.945 71.736 -42.831 1.00 22.06 83 GLN A CA 1
ATOM 677 C C . GLN A 1 85 ? -7.233 72.710 -41.697 1.00 24.03 83 GLN A C 1
ATOM 678 O O . GLN A 1 85 ? -6.408 73.565 -41.378 1.00 24.72 83 GLN A O 1
ATOM 684 N N . HIS A 1 86 ? -8.395 72.566 -41.067 1.00 19.05 84 HIS A N 1
ATOM 685 C CA . HIS A 1 86 ? -8.784 73.469 -39.992 1.00 20.21 84 HIS A CA 1
ATOM 686 C C . HIS A 1 86 ? -8.816 72.839 -38.607 1.00 20.36 84 HIS A C 1
ATOM 687 O O . HIS A 1 86 ? -9.426 73.378 -37.686 1.00 20.44 84 HIS A O 1
ATOM 694 N N . ASP A 1 87 ? -8.159 71.694 -38.450 1.00 20.95 85 ASP A N 1
ATOM 695 C CA . ASP A 1 87 ? -8.117 71.010 -37.161 1.00 20.44 85 ASP A CA 1
ATOM 696 C C . ASP A 1 87 ? -9.493 70.696 -36.565 1.00 18.08 85 ASP A C 1
ATOM 697 O O . ASP A 1 87 ? -9.667 70.694 -35.353 1.00 19.49 85 ASP A O 1
ATOM 702 N N . VAL A 1 88 ? -10.466 70.418 -37.425 1.00 17.57 86 VAL A N 1
ATOM 703 C CA . VAL A 1 88 ? -11.815 70.085 -36.966 1.00 17.72 86 VAL A CA 1
ATOM 704 C C . VAL A 1 88 ? -11.830 68.558 -36.935 1.00 17.08 86 VAL A C 1
ATOM 705 O O . VAL A 1 88 ? -12.367 67.887 -37.816 1.00 16.23 86 VAL A O 1
ATOM 709 N N . TRP A 1 89 ? -11.221 68.026 -35.887 1.00 17.30 87 TRP A N 1
ATOM 710 C CA . TRP A 1 89 ? -11.041 66.597 -35.764 1.00 17.24 87 TRP A CA 1
ATOM 711 C C . TRP A 1 89 ? -12.290 65.748 -35.749 1.00 17.62 87 TRP A C 1
ATOM 712 O O . TRP A 1 89 ? -12.277 64.651 -36.307 1.00 17.10 87 TRP A O 1
ATOM 723 N N . HIS A 1 90 ? -13.363 66.225 -35.128 1.00 16.32 88 HIS A N 1
ATOM 724 C CA . HIS A 1 90 ? -14.580 65.424 -35.093 1.00 15.99 88 HIS A CA 1
ATOM 725 C C . HIS A 1 90 ? -15.168 65.196 -36.484 1.00 17.03 88 HIS A C 1
ATOM 726 O O . HIS A 1 90 ? -15.683 64.115 -36.754 1.00 14.85 88 HIS A O 1
ATOM 733 N N . TYR A 1 91 ? -15.091 66.180 -37.378 1.00 15.15 89 TYR A N 1
ATOM 734 C CA . TYR A 1 91 ? -15.607 65.950 -38.729 1.00 14.44 89 TYR A CA 1
ATOM 735 C C . TYR A 1 91 ? -14.651 65.115 -39.570 1.00 15.52 89 TYR A C 1
ATOM 736 O O . TYR A 1 91 ? -15.088 64.399 -40.466 1.00 15.17 89 TYR A O 1
ATOM 745 N N . ALA A 1 92 ? -13.349 65.192 -39.290 1.00 14.89 90 ALA A N 1
ATOM 746 C CA . ALA A 1 92 ? -12.411 64.355 -40.029 1.00 15.34 90 ALA A CA 1
ATOM 747 C C . ALA A 1 92 ? -12.623 62.890 -39.631 1.00 14.77 90 ALA A C 1
ATOM 748 O O . ALA A 1 92 ? -12.633 62.003 -40.490 1.00 15.98 90 ALA A O 1
ATOM 750 N N . LEU A 1 93 ? -12.813 62.644 -38.334 1.00 15.86 91 LEU A N 1
ATOM 751 C CA . LEU A 1 93 ? -13.044 61.285 -37.839 1.00 16.02 91 LEU A CA 1
ATOM 752 C C . LEU A 1 93 ? -14.396 60.764 -38.343 1.00 15.95 91 LEU A C 1
ATOM 753 O O . LEU A 1 93 ? -14.497 59.625 -38.806 1.00 15.05 91 LEU A O 1
ATOM 758 N N . TRP A 1 94 ? -15.438 61.589 -38.269 1.00 15.06 92 TRP A N 1
ATOM 759 C CA . TRP A 1 94 ? -16.763 61.180 -38.736 1.00 14.45 92 TRP A CA 1
ATOM 760 C C . TRP A 1 94 ? -16.692 60.834 -40.232 1.00 14.37 92 TRP A C 1
ATOM 761 O O . TRP A 1 94 ? -17.315 59.884 -40.683 1.00 14.99 92 TRP A O 1
ATOM 772 N N . SER A 1 95 ? -15.904 61.589 -40.997 1.00 15.11 93 SER A N 1
ATOM 773 C CA . SER A 1 95 ? -15.767 61.324 -42.419 1.00 14.27 93 SER A CA 1
ATOM 774 C C . SER A 1 95 ? -15.146 59.955 -42.654 1.00 14.13 93 SER A C 1
ATOM 775 O O . SER A 1 95 ? -15.632 59.187 -43.480 1.00 14.00 93 SER A O 1
ATOM 778 N N . LEU A 1 96 ? -14.063 59.661 -41.944 1.00 13.78 94 LEU A N 1
ATOM 779 C CA . LEU A 1 96 ? -13.400 58.369 -42.106 1.00 14.45 94 LEU A CA 1
ATOM 780 C C . LEU A 1 96 ? -14.322 57.211 -41.723 1.00 14.90 94 LEU A C 1
ATOM 781 O O . LEU A 1 96 ? -14.292 56.153 -42.368 1.00 16.17 94 LEU A O 1
ATOM 786 N N . ILE A 1 97 ? -15.137 57.397 -40.685 1.00 14.61 95 ILE A N 1
ATOM 787 C CA . ILE A 1 97 ? -16.079 56.359 -40.266 1.00 14.68 95 ILE A CA 1
ATOM 788 C C . ILE A 1 97 ? -17.074 56.097 -41.396 1.00 15.21 95 ILE A C 1
ATOM 789 O O . ILE A 1 97 ? -17.329 54.943 -41.767 1.00 15.74 95 ILE A O 1
ATOM 794 N N . GLN A 1 98 ? -17.615 57.162 -41.978 1.00 15.16 96 GLN A N 1
ATOM 795 C CA . GLN A 1 98 ? -18.567 57.009 -43.062 1.00 13.92 96 GLN A CA 1
ATOM 796 C C . GLN A 1 98 ? -17.939 56.371 -44.295 1.00 15.18 96 GLN A C 1
ATOM 797 O O . GLN A 1 98 ? -18.589 55.613 -45.000 1.00 15.18 96 GLN A O 1
ATOM 803 N N . GLN A 1 99 ? -16.690 56.722 -44.574 1.00 14.51 97 GLN A N 1
ATOM 804 C CA . GLN A 1 99 ? -16.016 56.153 -45.736 1.00 15.56 97 GLN A CA 1
ATOM 805 C C . GLN A 1 99 ? -15.911 54.651 -45.539 1.00 14.84 97 GLN A C 1
ATOM 806 O O . GLN A 1 99 ? -16.137 53.869 -46.471 1.00 15.10 97 GLN A O 1
ATOM 812 N N A SER A 1 100 ? -15.556 54.229 -44.333 0.50 17.73 98 SER A N 1
ATOM 813 N N B SER A 1 100 ? -15.567 54.255 -44.312 0.50 20.01 98 SER A N 1
ATOM 814 C CA A SER A 1 100 ? -15.450 52.800 -44.074 0.50 16.81 98 SER A CA 1
ATOM 815 C CA B SER A 1 100 ? -15.423 52.841 -43.953 0.50 20.25 98 SER A CA 1
ATOM 816 C C A SER A 1 100 ? -16.817 52.162 -44.292 0.50 18.67 98 SER A C 1
ATOM 817 C C B SER A 1 100 ? -16.764 52.116 -44.111 0.50 20.46 98 SER A C 1
ATOM 818 O O A SER A 1 100 ? -16.937 51.128 -44.957 0.50 18.54 98 SER A O 1
ATOM 819 O O B SER A 1 100 ? -16.800 50.957 -44.547 0.50 21.07 98 SER A O 1
ATOM 824 N N . GLU A 1 101 ? -17.859 52.792 -43.762 1.00 15.37 99 GLU A N 1
ATOM 825 C CA . GLU A 1 101 ? -19.200 52.219 -43.902 1.00 15.52 99 GLU A CA 1
ATOM 826 C C . GLU A 1 101 ? -19.536 51.908 -45.357 1.00 15.67 99 GLU A C 1
ATOM 827 O O . GLU A 1 101 ? -20.063 50.839 -45.661 1.00 16.60 99 GLU A O 1
ATOM 833 N N . ILE A 1 102 ? -19.252 52.843 -46.258 1.00 15.25 100 ILE A N 1
ATOM 834 C CA . ILE A 1 102 ? -19.525 52.604 -47.666 1.00 15.72 100 ILE A CA 1
ATOM 835 C C . ILE A 1 102 ? -18.656 51.473 -48.193 1.00 17.02 100 ILE A C 1
ATOM 836 O O . ILE A 1 102 ? -19.153 50.583 -48.884 1.00 17.30 100 ILE A O 1
ATOM 841 N N . LEU A 1 103 ? -17.367 51.484 -47.856 1.00 15.04 101 LEU A N 1
ATOM 842 C CA . LEU A 1 103 ? -16.462 50.447 -48.338 1.00 16.11 101 LEU A CA 1
ATOM 843 C C . LEU A 1 103 ? -16.896 49.067 -47.882 1.00 14.62 101 LEU A C 1
ATOM 844 O O . LEU A 1 103 ? -16.880 48.113 -48.665 1.00 16.30 101 LEU A O 1
ATOM 849 N N . PHE A 1 104 ? -17.306 48.954 -46.622 1.00 15.16 102 PHE A N 1
ATOM 850 C CA . PHE A 1 104 ? -17.755 47.668 -46.107 1.00 14.65 102 PHE A CA 1
ATOM 851 C C . PHE A 1 104 ? -18.997 47.218 -46.870 1.00 15.53 102 PHE A C 1
ATOM 852 O O . PHE A 1 104 ? -19.105 46.053 -47.257 1.00 15.91 102 PHE A O 1
ATOM 860 N N . ALA A 1 105 ? -19.937 48.132 -47.089 1.00 15.81 103 ALA A N 1
ATOM 861 C CA . ALA A 1 105 ? -21.153 47.787 -47.810 1.00 16.15 103 ALA A CA 1
ATOM 862 C C . ALA A 1 105 ? -20.830 47.304 -49.224 1.00 17.64 103 ALA A C 1
ATOM 863 O O . ALA A 1 105 ? -21.505 46.424 -49.757 1.00 18.51 103 ALA A O 1
ATOM 865 N N . GLN A 1 106 ? -19.802 47.885 -49.833 1.00 14.69 104 GLN A N 1
ATOM 866 C CA . GLN A 1 106 ? -19.400 47.492 -51.187 1.00 15.72 104 GLN A CA 1
ATOM 867 C C . GLN A 1 106 ? -18.626 46.170 -51.206 1.00 17.52 104 GLN A C 1
ATOM 868 O O . GLN A 1 106 ? -18.270 45.667 -52.276 1.00 18.63 104 GLN A O 1
ATOM 874 N N . GLY A 1 107 ? -18.364 45.613 -50.030 1.00 15.38 105 GLY A N 1
ATOM 875 C CA . GLY A 1 107 ? -17.631 44.364 -49.948 1.00 16.37 105 GLY A CA 1
ATOM 876 C C . GLY A 1 107 ? -16.121 44.507 -50.015 1.00 16.67 105 GLY A C 1
ATOM 877 O O . GLY A 1 107 ? -15.414 43.516 -50.201 1.00 17.56 105 GLY A O 1
ATOM 878 N N . PHE A 1 108 ? -15.618 45.730 -49.864 1.00 16.10 106 PHE A N 1
ATOM 879 C CA . PHE A 1 108 ? -14.166 45.968 -49.909 1.00 17.64 106 PHE A CA 1
ATOM 880 C C . PHE A 1 108 ? -13.686 46.041 -48.466 1.00 16.86 106 PHE A C 1
ATOM 881 O O . PHE A 1 108 ? -13.315 47.112 -47.957 1.00 16.88 106 PHE A O 1
ATOM 889 N N . LEU A 1 109 ? -13.683 44.895 -47.806 1.00 15.91 107 LEU A N 1
ATOM 890 C CA . LEU A 1 109 ? -13.330 44.843 -46.402 1.00 15.31 107 LEU A CA 1
ATOM 891 C C . LEU A 1 109 ? -11.893 45.194 -46.048 1.00 16.67 107 LEU A C 1
ATOM 892 O O . LEU A 1 109 ? -11.643 45.766 -44.986 1.00 18.35 107 LEU A O 1
ATOM 897 N N . GLN A 1 110 ? -10.941 44.866 -46.913 1.00 18.28 108 GLN A N 1
ATOM 898 C CA . GLN A 1 110 ? -9.561 45.214 -46.611 1.00 17.88 108 GLN A CA 1
ATOM 899 C C . GLN A 1 110 ? -9.415 46.737 -46.684 1.00 17.50 108 GLN A C 1
ATOM 900 O O . GLN A 1 110 ? -8.744 47.347 -45.848 1.00 18.32 108 GLN A O 1
ATOM 906 N N . THR A 1 111 ? -10.046 47.345 -47.678 1.00 16.45 109 THR A N 1
ATOM 907 C CA . THR A 1 111 ? -9.978 48.796 -47.825 1.00 16.64 109 THR A CA 1
ATOM 908 C C . THR A 1 111 ? -10.698 49.451 -46.639 1.00 16.99 109 THR A C 1
ATOM 909 O O . THR A 1 111 ? -10.261 50.472 -46.121 1.00 18.54 109 THR A O 1
ATOM 913 N N . ALA A 1 112 ? -11.799 48.853 -46.187 1.00 16.51 110 ALA A N 1
ATOM 914 C CA . ALA A 1 112 ? -12.512 49.405 -45.041 1.00 16.79 110 ALA A CA 1
ATOM 915 C C . ALA A 1 112 ? -11.601 49.337 -43.819 1.00 17.41 110 ALA A C 1
ATOM 916 O O . ALA A 1 112 ? -11.552 50.277 -43.023 1.00 16.84 110 ALA A O 1
ATOM 918 N N . TRP A 1 113 ? -10.879 48.231 -43.658 1.00 16.76 111 TRP A N 1
ATOM 919 C CA . TRP A 1 113 ? -9.978 48.096 -42.519 1.00 16.84 111 TRP A CA 1
ATOM 920 C C . TRP A 1 113 ? -8.915 49.189 -42.551 1.00 18.76 111 TRP A C 1
ATOM 921 O O . TRP A 1 113 ? -8.611 49.790 -41.518 1.00 17.43 111 TRP A O 1
ATOM 932 N N . GLU A 1 114 ? -8.351 49.427 -43.730 1.00 18.29 112 GLU A N 1
ATOM 933 C CA . GLU A 1 114 ? -7.309 50.438 -43.890 1.00 20.43 112 GLU A CA 1
ATOM 934 C C . GLU A 1 114 ? -7.853 51.826 -43.575 1.00 19.26 112 GLU A C 1
ATOM 935 O O . GLU A 1 114 ? -7.145 52.676 -43.020 1.00 21.30 112 GLU A O 1
ATOM 941 N N . THR A 1 115 ? -9.105 52.069 -43.943 1.00 17.33 113 THR A N 1
ATOM 942 C CA . THR A 1 115 ? -9.707 53.368 -43.680 1.00 16.80 113 THR A CA 1
ATOM 943 C C . THR A 1 115 ? -9.941 53.514 -42.181 1.00 17.25 113 THR A C 1
ATOM 944 O O . THR A 1 115 ? -9.750 54.586 -41.608 1.00 16.74 113 THR A O 1
ATOM 948 N N . GLN A 1 116 ? -10.358 52.433 -41.536 1.00 17.79 114 GLN A N 1
ATOM 949 C CA . GLN A 1 116 ? -10.568 52.472 -40.097 1.00 18.23 114 GLN A CA 1
ATOM 950 C C . GLN A 1 116 ? -9.217 52.726 -39.441 1.00 17.61 114 GLN A C 1
ATOM 951 O O . GLN A 1 116 ? -9.125 53.446 -38.448 1.00 17.39 114 GLN A O 1
ATOM 957 N N . GLU A 1 117 ? -8.166 52.138 -40.009 1.00 18.75 115 GLU A N 1
ATOM 958 C CA . GLU A 1 117 ? -6.819 52.312 -39.474 1.00 19.74 115 GLU A CA 1
ATOM 959 C C . GLU A 1 117 ? -6.402 53.789 -39.521 1.00 19.39 115 GLU A C 1
ATOM 960 O O . GLU A 1 117 ? -5.743 54.280 -38.596 1.00 18.47 115 GLU A O 1
ATOM 966 N N . LYS A 1 118 ? -6.791 54.497 -40.579 1.00 16.53 116 LYS A N 1
ATOM 967 C CA . LYS A 1 118 ? -6.468 55.923 -40.667 1.00 17.48 116 LYS A CA 1
ATOM 968 C C . LYS A 1 118 ? -7.194 56.642 -39.523 1.00 18.26 116 LYS A C 1
ATOM 969 O O . LYS A 1 118 ? -6.679 57.599 -38.949 1.00 18.29 116 LYS A O 1
ATOM 975 N N . ALA A 1 119 ? -8.404 56.191 -39.200 1.00 16.11 117 ALA A N 1
ATOM 976 C CA . ALA A 1 119 ? -9.164 56.814 -38.126 1.00 16.70 117 ALA A CA 1
ATOM 977 C C . ALA A 1 119 ? -8.481 56.565 -36.783 1.00 15.85 117 ALA A C 1
ATOM 978 O O . ALA A 1 119 ? -8.397 57.466 -35.959 1.00 15.73 117 ALA A O 1
ATOM 980 N N . PHE A 1 120 ? -7.991 55.345 -36.560 1.00 16.18 118 PHE A N 1
ATOM 981 C CA . PHE A 1 120 ? -7.295 55.058 -35.312 1.00 16.27 118 PHE A CA 1
ATOM 982 C C . PHE A 1 120 ? -6.019 55.895 -35.233 1.00 17.78 118 PHE A C 1
ATOM 983 O O . PHE A 1 120 ? -5.648 56.360 -34.154 1.00 19.15 118 PHE A O 1
ATOM 991 N N . GLN A 1 121 ? -5.361 56.076 -36.375 1.00 17.59 119 GLN A N 1
ATOM 992 C CA . GLN A 1 121 ? -4.140 56.880 -36.428 1.00 18.69 119 GLN A CA 1
ATOM 993 C C . GLN A 1 121 ? -4.466 58.316 -36.023 1.00 19.74 119 GLN A C 1
ATOM 994 O O . GLN A 1 121 ? -3.751 58.916 -35.220 1.00 20.12 119 GLN A O 1
ATOM 1000 N N . LEU A 1 122 ? -5.552 58.860 -36.575 1.00 19.20 120 LEU A N 1
ATOM 1001 C CA . LEU A 1 122 ? -5.973 60.225 -36.253 1.00 18.36 120 LEU A CA 1
ATOM 1002 C C . LEU A 1 122 ? -6.277 60.371 -34.765 1.00 18.33 120 LEU A C 1
ATOM 1003 O O . LEU A 1 122 ? -5.886 61.352 -34.134 1.00 20.15 120 LEU A O 1
ATOM 1008 N N . ILE A 1 123 ? -6.997 59.405 -34.205 1.00 18.05 121 ILE A N 1
ATOM 1009 C CA . ILE A 1 123 ? -7.343 59.411 -32.790 1.00 18.33 121 ILE A CA 1
ATOM 1010 C C . ILE A 1 123 ? -6.081 59.414 -31.921 1.00 21.26 121 ILE A C 1
ATOM 1011 O O . ILE A 1 123 ? -5.992 60.131 -30.911 1.00 20.64 121 ILE A O 1
ATOM 1016 N N . ASN A 1 124 ? -5.100 58.616 -32.316 1.00 20.19 122 ASN A N 1
ATOM 1017 C CA . ASN A 1 124 ? -3.865 58.545 -31.558 1.00 23.71 122 ASN A CA 1
ATOM 1018 C C . ASN A 1 124 ? -3.096 59.858 -31.648 1.00 23.31 122 ASN A C 1
ATOM 1019 O O . ASN A 1 124 ? -2.642 60.388 -30.635 1.00 24.65 122 ASN A O 1
ATOM 1024 N N . GLU A 1 125 ? -2.961 60.387 -32.858 1.00 21.32 123 GLU A N 1
ATOM 1025 C CA . GLU A 1 125 ? -2.227 61.637 -33.066 1.00 23.53 123 GLU A CA 1
ATOM 1026 C C . GLU A 1 125 ? -2.838 62.834 -32.344 1.00 24.50 123 GLU A C 1
ATOM 1027 O O . GLU A 1 125 ? -2.118 63.645 -31.757 1.00 25.23 123 GLU A O 1
ATOM 1033 N N . GLN A 1 126 ? -4.162 62.946 -32.385 1.00 22.38 124 GLN A N 1
ATOM 1034 C CA . GLN A 1 126 ? -4.842 64.075 -31.760 1.00 22.20 124 GLN A CA 1
ATOM 1035 C C . GLN A 1 126 ? -5.419 63.803 -30.378 1.00 23.92 124 GLN A C 1
ATOM 1036 O O . GLN A 1 126 ? -6.173 64.619 -29.843 1.00 25.59 124 GLN A O 1
ATOM 1042 N N . HIS A 1 127 ? -5.059 62.660 -29.800 1.00 25.44 125 HIS A N 1
ATOM 1043 C CA . HIS A 1 127 ? -5.513 62.288 -28.465 1.00 26.01 125 HIS A CA 1
ATOM 1044 C C . HIS A 1 127 ? -7.031 62.336 -28.340 1.00 24.92 125 HIS A C 1
ATOM 1045 O O . HIS A 1 127 ? -7.572 62.986 -27.443 1.00 26.10 125 HIS A O 1
ATOM 1052 N N . LEU A 1 128 ? -7.719 61.620 -29.224 1.00 22.76 126 LEU A N 1
ATOM 1053 C CA . LEU A 1 128 ? -9.182 61.613 -29.222 1.00 22.31 126 LEU A CA 1
ATOM 1054 C C . LEU A 1 128 ? -9.805 60.363 -28.593 1.00 23.55 126 LEU A C 1
ATOM 1055 O O . LEU A 1 128 ? -11.009 60.131 -28.745 1.00 22.96 126 LEU A O 1
ATOM 1060 N N . GLU A 1 129 ? -8.992 59.577 -27.887 1.00 25.37 127 GLU A N 1
ATOM 1061 C CA . GLU A 1 129 ? -9.437 58.322 -27.271 1.00 28.30 127 GLU A CA 1
ATOM 1062 C C . GLU A 1 129 ? -10.671 58.326 -26.372 1.00 30.64 127 GLU A C 1
ATOM 1063 O O . GLU A 1 129 ? -11.534 57.457 -26.488 1.00 31.21 127 GLU A O 1
ATOM 1069 N N . GLN A 1 130 ? -10.758 59.277 -25.457 1.00 33.98 128 GLN A N 1
ATOM 1070 C CA . GLN A 1 130 ? -11.896 59.296 -24.545 1.00 37.39 128 GLN A CA 1
ATOM 1071 C C . GLN A 1 130 ? -13.194 59.754 -25.203 1.00 33.93 128 GLN A C 1
ATOM 1072 O O . GLN A 1 130 ? -14.276 59.532 -24.668 1.00 37.15 128 GLN A O 1
ATOM 1078 N N . LEU A 1 131 ? -13.077 60.366 -26.378 1.00 33.13 129 LEU A N 1
ATOM 1079 C CA . LEU A 1 131 ? -14.223 60.905 -27.108 1.00 28.47 129 LEU A CA 1
ATOM 1080 C C . LEU A 1 131 ? -15.252 59.885 -27.628 1.00 25.94 129 LEU A C 1
ATOM 1081 O O . LEU A 1 131 ? -14.898 58.831 -28.155 1.00 22.69 129 LEU A O 1
ATOM 1086 N N . PRO A 1 132 ? -16.549 60.209 -27.506 1.00 24.32 130 PRO A N 1
ATOM 1087 C CA . PRO A 1 132 ? -17.658 59.343 -27.930 1.00 22.01 130 PRO A CA 1
ATOM 1088 C C . PRO A 1 132 ? -17.605 58.686 -29.304 1.00 22.16 130 PRO A C 1
ATOM 1089 O O . PRO A 1 132 ? -18.004 57.533 -29.468 1.00 21.12 130 PRO A O 1
ATOM 1093 N N . MET A 1 133 ? -17.122 59.415 -30.301 1.00 18.86 131 MET A N 1
ATOM 1094 C CA . MET A 1 133 ? -17.059 58.887 -31.647 1.00 20.63 131 MET A CA 1
ATOM 1095 C C . MET A 1 133 ? -16.136 57.679 -31.750 1.00 16.68 131 MET A C 1
ATOM 1096 O O . MET A 1 133 ? -16.198 56.900 -32.705 1.00 19.13 131 MET A O 1
ATOM 1101 N N . HIS A 1 134 ? -15.268 57.539 -30.765 1.00 16.61 132 HIS A N 1
ATOM 1102 C CA . HIS A 1 134 ? -14.338 56.423 -30.727 1.00 16.05 132 HIS A CA 1
ATOM 1103 C C . HIS A 1 134 ? -15.165 55.127 -30.655 1.00 17.05 132 HIS A C 1
ATOM 1104 O O . HIS A 1 134 ? -14.766 54.099 -31.219 1.00 16.82 132 HIS A O 1
ATOM 1111 N N . GLU A 1 135 ? -16.319 55.162 -29.985 1.00 15.85 133 GLU A N 1
ATOM 1112 C CA . GLU A 1 135 ? -17.153 53.959 -29.907 1.00 15.28 133 GLU A CA 1
ATOM 1113 C C . GLU A 1 135 ? -17.668 53.543 -31.279 1.00 15.28 133 GLU A C 1
ATOM 1114 O O . GLU A 1 135 ? -17.720 52.358 -31.595 1.00 14.89 133 GLU A O 1
ATOM 1120 N N . PHE A 1 136 ? -18.053 54.509 -32.107 1.00 15.37 134 PHE A N 1
ATOM 1121 C CA . PHE A 1 136 ? -18.569 54.172 -33.428 1.00 15.80 134 PHE A CA 1
ATOM 1122 C C . PHE A 1 136 ? -17.457 53.460 -34.218 1.00 14.42 134 PHE A C 1
ATOM 1123 O O . PHE A 1 136 ? -17.687 52.441 -34.878 1.00 14.89 134 PHE A O 1
ATOM 1131 N N . LEU A 1 137 ? -16.240 53.986 -34.135 1.00 14.23 135 LEU A N 1
ATOM 1132 C CA . LEU A 1 137 ? -15.121 53.382 -34.844 1.00 14.10 135 LEU A CA 1
ATOM 1133 C C . LEU A 1 137 ? -14.840 51.960 -34.362 1.00 15.60 135 LEU A C 1
ATOM 1134 O O . LEU A 1 137 ? -14.689 51.046 -35.185 1.00 15.24 135 LEU A O 1
ATOM 1139 N N . VAL A 1 138 ? -14.766 51.742 -33.048 1.00 14.95 136 VAL A N 1
ATOM 1140 C CA . VAL A 1 138 ? -14.488 50.382 -32.597 1.00 15.13 136 VAL A CA 1
ATOM 1141 C C . VAL A 1 138 ? -15.659 49.452 -32.900 1.00 15.78 136 VAL A C 1
ATOM 1142 O O . VAL A 1 138 ? -15.466 48.247 -33.066 1.00 16.30 136 VAL A O 1
ATOM 1146 N N . ARG A 1 139 ? -16.859 50.004 -33.023 1.00 14.70 137 ARG A N 1
ATOM 1147 C CA . ARG A 1 139 ? -18.012 49.177 -33.348 1.00 14.98 137 ARG A CA 1
ATOM 1148 C C . ARG A 1 139 ? -17.912 48.698 -34.801 1.00 13.79 137 ARG A C 1
ATOM 1149 O O . ARG A 1 139 ? -18.133 47.519 -35.083 1.00 14.53 137 ARG A O 1
ATOM 1157 N N . ILE A 1 140 ? -17.577 49.593 -35.734 1.00 14.51 138 ILE A N 1
ATOM 1158 C CA . ILE A 1 140 ? -17.469 49.136 -37.119 1.00 15.25 138 ILE A CA 1
ATOM 1159 C C . ILE A 1 140 ? -16.213 48.281 -37.309 1.00 15.18 138 ILE A C 1
ATOM 1160 O O . ILE A 1 140 ? -16.179 47.414 -38.188 1.00 15.47 138 ILE A O 1
ATOM 1165 N N . ARG A 1 141 ? -15.192 48.489 -36.483 1.00 13.88 139 ARG A N 1
ATOM 1166 C CA . ARG A 1 141 ? -14.007 47.639 -36.555 1.00 14.42 139 ARG A CA 1
ATOM 1167 C C . ARG A 1 141 ? -14.452 46.249 -36.084 1.00 15.62 139 ARG A C 1
ATOM 1168 O O . ARG A 1 141 ? -14.066 45.232 -36.670 1.00 15.25 139 ARG A O 1
ATOM 1176 N N . ALA A 1 142 ? -15.283 46.198 -35.044 1.00 13.75 140 ALA A N 1
ATOM 1177 C CA . ALA A 1 142 ? -15.787 44.906 -34.554 1.00 14.58 140 ALA A CA 1
ATOM 1178 C C . ALA A 1 142 ? -16.613 44.202 -35.631 1.00 13.61 140 ALA A C 1
ATOM 1179 O O . ALA A 1 142 ? -16.538 42.985 -35.780 1.00 14.13 140 ALA A O 1
ATOM 1181 N N . GLN A 1 143 ? -17.408 44.958 -36.373 1.00 12.69 141 GLN A N 1
ATOM 1182 C CA . GLN A 1 143 ? -18.233 44.365 -37.424 1.00 14.77 141 GLN A CA 1
ATOM 1183 C C . GLN A 1 143 ? -17.366 43.681 -38.465 1.00 15.07 141 GLN A C 1
ATOM 1184 O O . GLN A 1 143 ? -17.663 42.573 -38.926 1.00 15.11 141 GLN A O 1
ATOM 1190 N N . LEU A 1 144 ? -16.288 44.351 -38.839 1.00 15.65 142 LEU A N 1
ATOM 1191 C CA . LEU A 1 144 ? -15.375 43.826 -39.832 1.00 16.65 142 LEU A CA 1
ATOM 1192 C C . LEU A 1 144 ? -14.658 42.585 -39.282 1.00 15.24 142 LEU A C 1
ATOM 1193 O O . LEU A 1 144 ? -14.589 41.551 -39.957 1.00 16.31 142 LEU A O 1
ATOM 1198 N N . LEU A 1 145 ? -14.168 42.658 -38.048 1.00 14.50 143 LEU A N 1
ATOM 1199 C CA . LEU A 1 145 ? -13.491 41.516 -37.434 1.00 14.55 143 LEU A CA 1
ATOM 1200 C C . LEU A 1 145 ? -14.461 40.338 -37.331 1.00 14.53 143 LEU A C 1
ATOM 1201 O O . LEU A 1 145 ? -14.079 39.178 -37.503 1.00 15.45 143 LEU A O 1
ATOM 1206 N N . TRP A 1 146 ? -15.722 40.632 -37.041 1.00 13.59 144 TRP A N 1
ATOM 1207 C CA . TRP A 1 146 ? -16.720 39.578 -36.940 1.00 13.59 144 TRP A CA 1
ATOM 1208 C C . TRP A 1 146 ? -16.886 38.900 -38.305 1.00 14.38 144 TRP A C 1
ATOM 1209 O O . TRP A 1 146 ? -16.914 37.661 -38.387 1.00 13.90 144 TRP A O 1
ATOM 1220 N N . ALA A 1 147 ? -16.991 39.689 -39.374 1.00 12.68 145 ALA A N 1
ATOM 1221 C CA . ALA A 1 147 ? -17.144 39.074 -40.703 1.00 14.21 145 ALA A CA 1
ATOM 1222 C C . ALA A 1 147 ? -16.012 38.082 -40.950 1.00 15.31 145 ALA A C 1
ATOM 1223 O O . ALA A 1 147 ? -16.235 36.980 -41.465 1.00 15.75 145 ALA A O 1
ATOM 1225 N N . TRP A 1 148 ? -14.804 38.476 -40.572 1.00 15.30 146 TRP A N 1
ATOM 1226 C CA . TRP A 1 148 ? -13.602 37.664 -40.760 1.00 16.44 146 TRP A CA 1
ATOM 1227 C C . TRP A 1 148 ? -13.425 36.548 -39.738 1.00 16.78 146 TRP A C 1
ATOM 1228 O O . TRP A 1 148 ? -12.416 35.837 -39.760 1.00 18.06 146 TRP A O 1
ATOM 1239 N N . ALA A 1 149 ? -14.392 36.417 -38.832 1.00 16.16 147 ALA A N 1
ATOM 1240 C CA . ALA A 1 149 ? -14.379 35.394 -37.799 1.00 15.68 147 ALA A CA 1
ATOM 1241 C C . ALA A 1 149 ? -13.266 35.546 -36.762 1.00 18.67 147 ALA A C 1
ATOM 1242 O O . ALA A 1 149 ? -12.803 34.567 -36.184 1.00 19.92 147 ALA A O 1
ATOM 1244 N N . ARG A 1 150 ? -12.839 36.783 -36.531 1.00 16.44 148 ARG A N 1
ATOM 1245 C CA . ARG A 1 150 ? -11.826 37.061 -35.512 1.00 15.91 148 ARG A CA 1
ATOM 1246 C C . ARG A 1 150 ? -12.697 37.517 -34.352 1.00 16.68 148 ARG A C 1
ATOM 1247 O O . ARG A 1 150 ? -12.782 38.715 -34.031 1.00 16.68 148 ARG A O 1
ATOM 1255 N N . LEU A 1 151 ? -13.362 36.544 -33.739 1.00 16.04 149 LEU A N 1
ATOM 1256 C CA . LEU A 1 151 ? -14.316 36.805 -32.677 1.00 16.89 149 LEU A CA 1
ATOM 1257 C C . LEU A 1 151 ? -13.763 37.374 -31.385 1.00 18.19 149 LEU A C 1
ATOM 1258 O O . LEU A 1 151 ? -14.382 38.259 -30.795 1.00 18.16 149 LEU A O 1
ATOM 1263 N N . ASP A 1 152 ? -12.620 36.882 -30.923 1.00 17.37 150 ASP A N 1
ATOM 1264 C CA . ASP A 1 152 ? -12.069 37.438 -29.692 1.00 19.83 150 ASP A CA 1
ATOM 1265 C C . ASP A 1 152 ? -11.759 38.914 -29.901 1.00 18.49 150 ASP A C 1
ATOM 1266 O O . ASP A 1 152 ? -12.055 39.745 -29.040 1.00 17.75 150 ASP A O 1
ATOM 1271 N N . GLU A 1 153 ? -11.172 39.238 -31.045 1.00 17.38 151 GLU A N 1
ATOM 1272 C CA . GLU A 1 153 ? -10.849 40.630 -31.347 1.00 17.52 151 GLU A CA 1
ATOM 1273 C C . GLU A 1 153 ? -12.126 41.458 -31.495 1.00 16.28 151 GLU A C 1
ATOM 1274 O O . GLU A 1 153 ? -12.207 42.577 -30.994 1.00 16.36 151 GLU A O 1
ATOM 1280 N N . ALA A 1 154 ? -13.127 40.912 -32.171 1.00 15.89 152 ALA A N 1
ATOM 1281 C CA . ALA A 1 154 ? -14.376 41.651 -32.344 1.00 14.61 152 ALA A CA 1
ATOM 1282 C C . ALA A 1 154 ? -15.017 41.966 -30.990 1.00 16.08 152 ALA A C 1
ATOM 1283 O O . ALA A 1 154 ? -15.495 43.076 -30.761 1.00 15.69 152 ALA A O 1
ATOM 1285 N N . GLU A 1 155 ? -15.023 40.986 -30.097 1.00 14.78 153 GLU A N 1
ATOM 1286 C CA . GLU A 1 155 ? -15.602 41.166 -28.780 1.00 16.82 153 GLU A CA 1
ATOM 1287 C C . GLU A 1 155 ? -14.839 42.231 -28.009 1.00 15.79 153 GLU A C 1
ATOM 1288 O O . GLU A 1 155 ? -15.445 43.097 -27.369 1.00 16.36 153 GLU A O 1
ATOM 1294 N N . ALA A 1 156 ? -13.510 42.173 -28.059 1.00 15.30 154 ALA A N 1
ATOM 1295 C CA . ALA A 1 156 ? -12.709 43.162 -27.346 1.00 15.22 154 ALA A CA 1
ATOM 1296 C C . ALA A 1 156 ? -12.988 44.552 -27.899 1.00 15.31 154 ALA A C 1
ATOM 1297 O O . ALA A 1 156 ? -13.032 45.527 -27.150 1.00 17.50 154 ALA A O 1
ATOM 1299 N N . SER A 1 157 ? -13.180 44.644 -29.211 1.00 15.83 155 SER A N 1
ATOM 1300 C CA . SER A 1 157 ? -13.459 45.931 -29.827 1.00 15.77 155 SER A CA 1
ATOM 1301 C C . SER A 1 157 ? -14.807 46.446 -29.321 1.00 15.89 155 SER A C 1
ATOM 1302 O O . SER A 1 157 ? -14.932 47.616 -28.952 1.00 16.18 155 SER A O 1
ATOM 1305 N N . ALA A 1 158 ? -15.815 45.580 -29.288 1.00 15.77 156 ALA A N 1
ATOM 1306 C CA . ALA A 1 158 ? -17.124 45.995 -28.798 1.00 16.16 156 ALA A CA 1
ATOM 1307 C C . ALA A 1 158 ? -17.041 46.412 -27.328 1.00 15.75 156 ALA A C 1
ATOM 1308 O O . ALA A 1 158 ? -17.658 47.396 -26.927 1.00 15.74 156 ALA A O 1
ATOM 1310 N N . ARG A 1 159 ? -16.284 45.680 -26.515 1.00 14.83 157 ARG A N 1
ATOM 1311 C CA . ARG A 1 159 ? -16.187 46.045 -25.103 1.00 15.36 157 ARG A CA 1
ATOM 1312 C C . ARG A 1 159 ? -15.463 47.378 -24.921 1.00 15.25 157 ARG A C 1
ATOM 1313 O O . ARG A 1 159 ? -15.776 48.137 -23.998 1.00 16.64 157 ARG A O 1
ATOM 1321 N N . SER A 1 160 ? -14.511 47.688 -25.795 1.00 14.63 158 SER A N 1
ATOM 1322 C CA . SER A 1 160 ? -13.824 48.970 -25.676 1.00 16.73 158 SER A CA 1
ATOM 1323 C C . SER A 1 160 ? -14.832 50.088 -25.984 1.00 15.42 158 SER A C 1
ATOM 1324 O O . SER A 1 160 ? -14.750 51.171 -25.409 1.00 16.97 158 SER A O 1
ATOM 1327 N N . GLY A 1 161 ? -15.790 49.818 -26.872 1.00 14.33 159 GLY A N 1
ATOM 1328 C CA . GLY A 1 161 ? -16.819 50.797 -27.194 1.00 14.82 159 GLY A CA 1
ATOM 1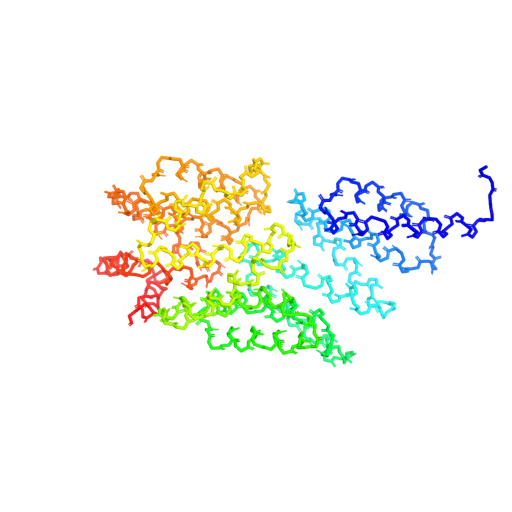329 C C . GLY A 1 161 ? -17.704 51.056 -25.982 1.00 15.58 159 GLY A C 1
ATOM 1330 O O . GLY A 1 161 ? -18.066 52.207 -25.687 1.00 15.63 159 GLY A O 1
ATOM 1331 N N . ILE A 1 162 ? -18.074 49.981 -25.289 1.00 15.30 160 ILE A N 1
ATOM 1332 C CA . ILE A 1 162 ? -18.884 50.086 -24.088 1.00 15.99 160 ILE A CA 1
ATOM 1333 C C . ILE A 1 162 ? -18.115 50.902 -23.044 1.00 17.20 160 ILE A C 1
ATOM 1334 O O . ILE A 1 162 ? -18.694 51.753 -22.369 1.00 17.59 160 ILE A O 1
ATOM 1339 N N . GLU A 1 163 ? -16.807 50.685 -22.938 1.00 15.35 161 GLU A N 1
ATOM 1340 C CA . GLU A 1 163 ? -16.012 51.432 -21.968 1.00 16.42 161 GLU A CA 1
ATOM 1341 C C . GLU A 1 163 ? -15.963 52.917 -22.336 1.00 17.08 161 GLU A C 1
ATOM 1342 O O . GLU A 1 163 ? -16.096 53.781 -21.468 1.00 18.64 161 GLU A O 1
ATOM 1348 N N . VAL A 1 164 ? -15.782 53.217 -23.620 1.00 16.85 162 VAL A N 1
ATOM 1349 C CA . VAL A 1 164 ? -15.751 54.613 -24.070 1.00 17.88 162 VAL A CA 1
ATOM 1350 C C . VAL A 1 164 ? -17.018 55.353 -23.634 1.00 17.10 162 VAL A C 1
ATOM 1351 O O . VAL A 1 164 ? -16.964 56.529 -23.268 1.00 18.36 162 VAL A O 1
ATOM 1355 N N . LEU A 1 165 ? -18.152 54.661 -23.642 1.00 17.54 163 LEU A N 1
ATOM 1356 C CA . LEU A 1 165 ? -19.428 55.280 -23.276 1.00 16.14 163 LEU A CA 1
ATOM 1357 C C . LEU A 1 165 ? -19.855 55.022 -21.831 1.00 14.97 163 LEU A C 1
ATOM 1358 O O . LEU A 1 165 ? -21.018 55.227 -21.480 1.00 17.02 163 LEU A O 1
ATOM 1363 N N . SER A 1 166 ? -18.916 54.614 -20.979 1.00 15.38 164 SER A N 1
ATOM 1364 C CA . SER A 1 166 ? -19.256 54.284 -19.597 1.00 18.39 164 SER A CA 1
ATOM 1365 C C . SER A 1 166 ? -19.900 55.395 -18.780 1.00 17.77 164 SER A C 1
ATOM 1366 O O . SER A 1 166 ? -20.661 55.109 -17.853 1.00 18.76 164 SER A O 1
ATOM 1369 N N . SER A 1 167 ? -19.627 56.649 -19.123 1.00 17.48 165 SER A N 1
ATOM 1370 C CA . SER A 1 167 ? -20.203 57.760 -18.375 1.00 18.25 165 SER A CA 1
ATOM 1371 C C . SER A 1 167 ? -21.595 58.151 -18.861 1.00 19.00 165 SER A C 1
ATOM 1372 O O . SER A 1 167 ? -22.287 58.927 -18.196 1.00 22.79 165 SER A O 1
ATOM 1375 N N . TYR A 1 168 ? -22.017 57.606 -20.000 1.00 16.36 166 TYR A N 1
ATOM 1376 C CA . TYR A 1 168 ? -23.317 57.943 -20.573 1.00 15.81 166 TYR A CA 1
ATOM 1377 C C . TYR A 1 168 ? -24.390 56.953 -20.179 1.00 16.29 166 TYR A C 1
ATOM 1378 O O . TYR A 1 168 ? -24.090 55.894 -19.631 1.00 16.29 166 TYR A O 1
ATOM 1387 N N . GLN A 1 169 ? -25.644 57.285 -20.458 1.00 18.33 167 GLN A N 1
ATOM 1388 C CA . GLN A 1 169 ? -26.733 56.402 -20.079 1.00 16.97 167 GLN A CA 1
ATOM 1389 C C . GLN A 1 169 ? -26.559 55.031 -20.722 1.00 15.78 167 GLN A C 1
ATOM 1390 O O . GLN A 1 169 ? -26.050 54.914 -21.829 1.00 17.06 167 GLN A O 1
ATOM 1396 N N . PRO A 1 170 ? -26.974 53.969 -20.024 1.00 18.18 168 PRO A N 1
ATOM 1397 C CA . PRO A 1 170 ? -26.833 52.614 -20.562 1.00 17.99 168 PRO A CA 1
ATOM 1398 C C . PRO A 1 170 ? -27.416 52.392 -21.961 1.00 17.61 168 PRO A C 1
ATOM 1399 O O . PRO A 1 170 ? -26.897 51.582 -22.730 1.00 18.27 168 PRO A O 1
ATOM 1403 N N . GLN A 1 171 ? -28.470 53.129 -22.292 1.00 16.82 169 GLN A N 1
ATOM 1404 C CA . GLN A 1 171 ? -29.095 53.012 -23.605 1.00 16.04 169 GLN A CA 1
ATOM 1405 C C . GLN A 1 171 ? -28.106 53.279 -24.740 1.00 17.98 169 GLN A C 1
ATOM 1406 O O . GLN A 1 171 ? -28.271 52.751 -25.847 1.00 17.22 169 GLN A O 1
ATOM 1412 N N . GLN A 1 172 ? -27.086 54.100 -24.483 1.00 15.85 170 GLN A N 1
ATOM 1413 C CA . GLN A 1 172 ? -26.102 54.406 -25.522 1.00 16.39 170 GLN A CA 1
ATOM 1414 C C . GLN A 1 172 ? -25.266 53.193 -25.937 1.00 18.65 170 GLN A C 1
ATOM 1415 O O . GLN A 1 172 ? -24.611 53.214 -26.978 1.00 19.22 170 GLN A O 1
ATOM 1421 N N . GLN A 1 173 ? -25.277 52.142 -25.126 1.00 16.78 171 GLN A N 1
ATOM 1422 C CA . GLN A 1 173 ? -24.489 50.952 -25.432 1.00 19.20 171 GLN A CA 1
ATOM 1423 C C . GLN A 1 173 ? -25.242 49.937 -26.263 1.00 17.56 171 GLN A C 1
ATOM 1424 O O . GLN A 1 173 ? -24.727 48.852 -26.511 1.00 17.45 171 GLN A O 1
ATOM 1430 N N . LEU A 1 174 ? -26.451 50.277 -26.703 1.00 15.82 172 LEU A N 1
ATOM 1431 C CA . LEU A 1 174 ? -27.249 49.317 -27.449 1.00 16.20 172 LEU A CA 1
ATOM 1432 C C . LEU A 1 174 ? -26.521 48.617 -28.593 1.00 14.98 172 LEU A C 1
ATOM 1433 O O . LEU A 1 174 ? -26.549 47.387 -28.685 1.00 15.52 172 LEU A O 1
ATOM 1438 N N . GLN A 1 175 ? -25.853 49.376 -29.455 1.00 16.21 173 GLN A N 1
ATOM 1439 C CA . GLN A 1 175 ? -25.203 48.751 -30.597 1.00 17.12 173 GLN A CA 1
ATOM 1440 C C . GLN A 1 175 ? -23.970 47.928 -30.274 1.00 15.29 173 GLN A C 1
ATOM 1441 O O . GLN A 1 175 ? -23.769 46.874 -30.877 1.00 15.33 173 GLN A O 1
ATOM 1447 N N . CYS A 1 176 ? -23.151 48.366 -29.321 1.00 14.38 174 CYS A N 1
ATOM 1448 C CA . CYS A 1 176 ? -22.002 47.542 -28.964 1.00 15.78 174 CYS A CA 1
ATOM 1449 C C . CYS A 1 176 ? -22.494 46.289 -28.240 1.00 16.50 174 CYS A C 1
ATOM 1450 O O . CYS A 1 176 ? -21.875 45.234 -28.360 1.00 15.05 174 CYS A O 1
ATOM 1453 N N . LEU A 1 177 ? -23.606 46.390 -27.507 1.00 13.51 175 LEU A N 1
ATOM 1454 C CA . LEU A 1 177 ? -24.161 45.217 -26.829 1.00 14.32 175 LEU A CA 1
ATOM 1455 C C . LEU A 1 177 ? -24.664 44.242 -27.897 1.00 14.20 175 LEU A C 1
ATOM 1456 O O . LEU A 1 177 ? -24.482 43.026 -27.781 1.00 14.53 175 LEU A O 1
ATOM 1461 N N . ALA A 1 178 ? -25.296 44.775 -28.946 1.00 14.05 176 ALA A N 1
ATOM 1462 C CA . ALA A 1 178 ? -25.768 43.907 -30.023 1.00 13.64 176 ALA A CA 1
ATOM 1463 C C . ALA A 1 178 ? -24.568 43.184 -30.640 1.00 14.56 176 ALA A C 1
ATOM 1464 O O . ALA A 1 178 ? -24.668 42.007 -31.003 1.00 14.64 176 ALA A O 1
ATOM 1466 N N . MET A 1 179 ? -23.433 43.876 -30.754 1.00 15.47 177 MET A N 1
ATOM 1467 C CA . MET A 1 179 ? -22.243 43.254 -31.314 1.00 16.65 177 MET A CA 1
ATOM 1468 C C . MET A 1 179 ? -21.731 42.147 -30.394 1.00 16.04 177 MET A C 1
ATOM 1469 O O . MET A 1 179 ? -21.290 41.107 -30.873 1.00 17.13 177 MET A O 1
ATOM 1474 N N . LEU A 1 180 ? -21.782 42.355 -29.078 1.00 15.14 178 LEU A N 1
ATOM 1475 C CA . LEU A 1 180 ? -21.342 41.314 -28.150 1.00 15.75 178 LEU A CA 1
ATOM 1476 C C . LEU A 1 180 ? -22.207 40.070 -28.366 1.00 16.32 178 LEU A C 1
ATOM 1477 O O . LEU A 1 180 ? -21.710 38.943 -28.372 1.00 16.27 178 LEU A O 1
ATOM 1482 N N . ILE A 1 181 ? -23.511 40.278 -28.521 1.00 13.74 179 ILE A N 1
ATOM 1483 C CA . ILE A 1 181 ? -24.423 39.159 -28.757 1.00 14.10 179 ILE A CA 1
ATOM 1484 C C . ILE A 1 181 ? -24.099 38.493 -30.090 1.00 14.43 179 ILE A C 1
ATOM 1485 O O . ILE A 1 181 ? -24.099 37.266 -30.192 1.00 14.97 179 ILE A O 1
ATOM 1490 N N . GLN A 1 182 ? -23.807 39.298 -31.104 1.00 14.84 180 GLN A N 1
ATOM 1491 C CA . GLN A 1 182 ? -23.477 38.750 -32.413 1.00 14.58 180 GLN A CA 1
ATOM 1492 C C . GLN A 1 182 ? -22.258 37.831 -32.275 1.00 14.45 180 GLN A C 1
ATOM 1493 O O . GLN A 1 182 ? -22.191 36.778 -32.916 1.00 15.94 180 GLN A O 1
ATOM 1499 N N . CYS A 1 183 ? -21.299 38.213 -31.435 1.00 15.73 181 CYS A N 1
ATOM 1500 C CA . CYS A 1 183 ? -20.123 37.371 -31.206 1.00 15.21 181 CYS A CA 1
ATOM 1501 C C . CYS A 1 183 ? -20.521 36.072 -30.506 1.00 16.92 181 CYS A C 1
ATOM 1502 O O . CYS A 1 183 ? -20.062 34.993 -30.884 1.00 17.71 181 CYS A O 1
ATOM 1505 N N . SER A 1 184 ? -21.374 36.164 -29.491 1.00 15.42 182 SER A N 1
ATOM 1506 C CA . SER A 1 184 ? -21.818 34.977 -28.771 1.00 16.31 182 SER A CA 1
ATOM 1507 C C . SER A 1 184 ? -22.550 34.034 -29.717 1.00 15.97 182 SER A C 1
ATOM 1508 O O . SER A 1 184 ? -22.386 32.818 -29.633 1.00 16.23 182 SER A O 1
ATOM 1511 N N . LEU A 1 185 ? -23.358 34.591 -30.615 1.00 15.10 183 LEU A N 1
ATOM 1512 C CA . LEU A 1 185 ? -24.092 33.760 -31.562 1.00 15.62 183 LEU A CA 1
ATOM 1513 C C . LEU A 1 185 ? -23.146 33.015 -32.507 1.00 16.34 183 LEU A C 1
ATOM 1514 O O . LEU A 1 185 ? -23.356 31.835 -32.777 1.00 18.13 183 LEU A O 1
ATOM 1519 N N . ALA A 1 186 ? -22.113 33.690 -33.009 1.00 15.37 184 ALA A N 1
ATOM 1520 C CA . ALA A 1 186 ? -21.167 33.028 -33.913 1.00 16.08 184 ALA A CA 1
ATOM 1521 C C . ALA A 1 186 ? -20.392 31.919 -33.204 1.00 17.07 184 ALA A C 1
ATOM 1522 O O . ALA A 1 186 ? -19.977 30.947 -33.841 1.00 18.96 184 ALA A O 1
ATOM 1524 N N A ARG A 1 187 ? -20.196 32.063 -31.895 0.50 16.46 185 ARG A N 1
ATOM 1525 N N B ARG A 1 187 ? -20.194 32.069 -31.896 0.50 17.44 185 ARG A N 1
ATOM 1526 C CA A ARG A 1 187 ? -19.485 31.056 -31.104 0.50 17.92 185 ARG A CA 1
ATOM 1527 C CA B ARG A 1 187 ? -19.482 31.070 -31.095 0.50 19.45 185 ARG A CA 1
ATOM 1528 C C A ARG A 1 187 ? -20.397 29.893 -30.745 0.50 18.67 185 ARG A C 1
ATOM 1529 C C B ARG A 1 187 ? -20.395 29.901 -30.736 0.50 19.71 185 ARG A C 1
ATOM 1530 O O A ARG A 1 187 ? -19.927 28.814 -30.373 0.50 20.83 185 ARG A O 1
ATOM 1531 O O B ARG A 1 187 ? -19.921 28.827 -30.356 0.50 21.94 185 ARG A O 1
ATOM 1546 N N . GLY A 1 188 ? -21.701 30.115 -30.842 1.00 19.09 186 GLY A N 1
ATOM 1547 C CA . GLY A 1 188 ? -22.653 29.076 -30.483 1.00 19.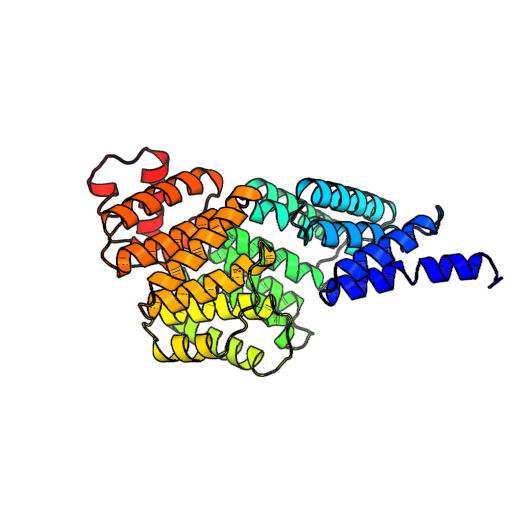90 186 GLY A CA 1
ATOM 1548 C C . GLY A 1 188 ? -22.824 29.078 -28.967 1.00 21.75 186 GLY A C 1
ATOM 1549 O O . GLY A 1 188 ? -23.288 28.096 -28.379 1.00 22.02 186 GLY A O 1
ATOM 1550 N N . ASP A 1 189 ? -22.448 30.187 -28.330 1.00 20.94 187 ASP A N 1
ATOM 1551 C CA . ASP A 1 189 ? -22.547 30.334 -26.872 1.00 20.75 187 ASP A CA 1
ATOM 1552 C C . ASP A 1 189 ? -23.911 30.936 -26.570 1.00 20.51 187 ASP A C 1
ATOM 1553 O O . ASP A 1 189 ? -24.034 32.128 -26.268 1.00 19.59 187 ASP A O 1
ATOM 1558 N N . LEU A 1 190 ? -24.939 30.098 -26.645 1.00 19.40 188 LEU A N 1
ATOM 1559 C CA . LEU A 1 190 ? -26.303 30.557 -26.443 1.00 20.49 188 LEU A CA 1
ATOM 1560 C C . LEU A 1 190 ? -26.633 31.003 -25.027 1.00 21.55 188 LEU A C 1
ATOM 1561 O O . LEU A 1 190 ? -27.503 31.854 -24.847 1.00 20.61 188 LEU A O 1
ATOM 1566 N N . ASP A 1 191 ? -25.949 30.451 -24.024 1.00 21.91 189 ASP A N 1
ATOM 1567 C CA . ASP A 1 191 ? -26.216 30.866 -22.646 1.00 22.84 189 ASP A CA 1
ATOM 1568 C C . ASP A 1 191 ? -25.835 32.329 -22.491 1.00 21.69 189 ASP A C 1
ATOM 1569 O O . ASP A 1 191 ? -26.599 33.128 -21.946 1.00 20.87 189 ASP A O 1
ATOM 1574 N N . ASN A 1 192 ? -24.641 32.681 -22.952 1.00 20.87 190 ASN A N 1
ATOM 1575 C CA . ASN A 1 192 ? -24.208 34.065 -22.850 1.00 20.80 190 ASN A CA 1
ATOM 1576 C C . ASN A 1 192 ? -25.028 34.965 -23.755 1.00 18.52 190 ASN A C 1
ATOM 1577 O O . ASN A 1 192 ? -25.361 36.085 -23.370 1.00 17.44 190 ASN A O 1
ATOM 1582 N N . ALA A 1 193 ? -25.369 34.481 -24.945 1.00 15.87 191 ALA A N 1
ATOM 1583 C CA . ALA A 1 193 ? -26.184 35.281 -25.848 1.00 15.06 191 ALA A CA 1
ATOM 1584 C C . ALA A 1 193 ? -27.508 35.618 -25.166 1.00 15.12 191 ALA A C 1
ATOM 1585 O O . ALA A 1 193 ? -27.958 36.760 -25.213 1.00 15.72 191 ALA A O 1
ATOM 1587 N N . ARG A 1 194 ? -28.127 34.627 -24.527 1.00 16.41 192 ARG A N 1
ATOM 1588 C CA . ARG A 1 194 ? -29.409 34.848 -23.866 1.00 16.93 192 ARG A CA 1
ATOM 1589 C C . ARG A 1 194 ? -29.294 35.858 -22.724 1.00 16.01 192 ARG A C 1
ATOM 1590 O O . ARG A 1 194 ? -30.153 36.728 -22.571 1.00 17.41 192 ARG A O 1
ATOM 1598 N N . SER A 1 195 ? -28.233 35.747 -21.935 1.00 16.31 193 SER A N 1
ATOM 1599 C CA . SER A 1 195 ? -28.032 36.665 -20.817 1.00 18.27 193 SER A CA 1
ATOM 1600 C C . SER A 1 195 ? -27.835 38.089 -21.338 1.00 17.02 193 SER A C 1
ATOM 1601 O O . SER A 1 195 ? -28.386 39.055 -20.798 1.00 17.93 193 SER A O 1
ATOM 1604 N N . GLN A 1 196 ? -27.041 38.218 -22.395 1.00 14.81 194 GLN A N 1
ATOM 1605 C CA . GLN A 1 196 ? -26.795 39.519 -23.005 1.00 14.20 194 GLN A CA 1
ATOM 1606 C C . GLN A 1 196 ? -28.076 40.052 -23.654 1.00 13.71 194 GLN A C 1
ATOM 1607 O O . GLN A 1 196 ? -28.361 41.256 -23.607 1.00 15.13 194 GLN A O 1
ATOM 1613 N N . LEU A 1 197 ? -28.853 39.159 -24.264 1.00 14.79 195 LEU A N 1
ATOM 1614 C CA . LEU A 1 197 ? -30.114 39.561 -24.883 1.00 13.40 195 LEU A CA 1
ATOM 1615 C C . LEU A 1 197 ? -31.094 40.067 -23.838 1.00 13.44 195 LEU A C 1
ATOM 1616 O O . LEU A 1 197 ? -31.921 40.918 -24.139 1.00 16.04 195 LEU A O 1
ATOM 1621 N N . ASN A 1 198 ? -31.017 39.550 -22.613 1.00 15.02 196 ASN A N 1
ATOM 1622 C CA . ASN A 1 198 ? -31.913 40.043 -21.572 1.00 16.03 196 ASN A CA 1
ATOM 1623 C C . ASN A 1 198 ? -31.634 41.536 -21.391 1.00 14.96 196 ASN A C 1
ATOM 1624 O O . ASN A 1 198 ? -32.557 42.339 -21.265 1.00 15.51 196 ASN A O 1
ATOM 1629 N N . ARG A 1 199 ? -30.356 41.911 -21.394 1.00 14.39 197 ARG A N 1
ATOM 1630 C CA . ARG A 1 199 ? -30.001 43.312 -21.226 1.00 14.91 197 ARG A CA 1
ATOM 1631 C C . ARG A 1 199 ? -30.406 44.129 -22.448 1.00 14.75 197 ARG A C 1
ATOM 1632 O O . ARG A 1 199 ? -30.914 45.245 -22.323 1.00 16.45 197 ARG A O 1
ATOM 1640 N N . LEU A 1 200 ? -30.180 43.569 -23.633 1.00 14.82 198 LEU A N 1
ATOM 1641 C CA . LEU A 1 200 ? -30.541 44.259 -24.863 1.00 14.88 198 LEU A CA 1
ATOM 1642 C C . LEU A 1 200 ? -32.038 44.550 -24.910 1.00 14.25 198 LEU A C 1
ATOM 1643 O O . LEU A 1 200 ? -32.457 45.664 -25.238 1.00 15.26 198 LEU A O 1
ATOM 1648 N N . GLU A 1 201 ? -32.848 43.551 -24.579 1.00 14.88 199 GLU A N 1
ATOM 1649 C CA . GLU A 1 201 ? -34.295 43.745 -24.609 1.00 16.25 199 GLU A CA 1
ATOM 1650 C C . GLU A 1 201 ? -34.757 44.759 -23.564 1.00 15.16 199 GLU A C 1
ATOM 1651 O O . GLU A 1 201 ? -35.684 45.533 -23.813 1.00 15.84 199 GLU A O 1
ATOM 1657 N N . ASN A 1 202 ? -34.099 44.779 -22.410 1.00 14.80 200 ASN A N 1
ATOM 1658 C CA . ASN A 1 202 ? -34.452 45.767 -21.401 1.00 15.32 200 ASN A CA 1
ATOM 1659 C C . ASN A 1 202 ? -34.127 47.166 -21.941 1.00 15.47 200 ASN A C 1
ATOM 1660 O O . ASN A 1 202 ? -34.890 48.110 -21.744 1.00 15.29 200 ASN A O 1
ATOM 1665 N N . LEU A 1 203 ? -32.995 47.310 -22.630 1.00 15.39 201 LEU A N 1
ATOM 1666 C CA . LEU A 1 203 ? -32.659 48.620 -23.180 1.00 15.79 201 LEU A CA 1
ATOM 1667 C C . LEU A 1 203 ? -33.667 48.994 -24.256 1.00 17.30 201 LEU A C 1
ATOM 1668 O O . LEU A 1 203 ? -34.120 50.137 -24.300 1.00 16.78 201 LEU A O 1
ATOM 1673 N N . LEU A 1 204 ? -34.037 48.036 -25.112 1.00 15.27 202 LEU A N 1
ATOM 1674 C CA . LEU A 1 204 ? -35.010 48.323 -26.176 1.00 17.61 202 LEU A CA 1
ATOM 1675 C C . LEU A 1 204 ? -36.337 48.815 -25.636 1.00 19.89 202 LEU A C 1
ATOM 1676 O O . LEU A 1 204 ? -37.003 49.644 -26.264 1.00 20.52 202 LEU A O 1
ATOM 1681 N N . GLY A 1 205 ? -36.731 48.308 -24.474 1.00 17.83 203 GLY A N 1
ATOM 1682 C CA . GLY A 1 205 ? -37.998 48.723 -23.896 1.00 20.15 203 GLY A CA 1
ATOM 1683 C C . GLY A 1 205 ? -37.890 49.996 -23.086 1.00 19.31 203 GLY A C 1
ATOM 1684 O O . GLY A 1 205 ? -38.859 50.411 -22.456 1.00 22.36 203 GLY A O 1
ATOM 1685 N N . ASN A 1 206 ? -36.724 50.632 -23.115 1.00 18.13 204 ASN A N 1
ATOM 1686 C CA . ASN A 1 206 ? -36.508 51.841 -22.339 1.00 20.51 204 ASN A CA 1
ATOM 1687 C C . ASN A 1 206 ? -35.831 52.985 -23.059 1.00 21.03 204 ASN A C 1
ATOM 1688 O O . ASN A 1 206 ? -34.895 53.603 -22.554 1.00 23.09 204 ASN A O 1
ATOM 1693 N N . GLY A 1 207 ? -36.327 53.278 -24.251 1.00 21.00 205 GLY A N 1
ATOM 1694 C CA . GLY A 1 207 ? -35.788 54.379 -25.014 1.00 22.16 205 GLY A CA 1
ATOM 1695 C C . GLY A 1 207 ? -36.475 54.464 -26.356 1.00 23.14 205 GLY A C 1
ATOM 1696 O O . GLY A 1 207 ? -37.083 53.494 -26.799 1.00 21.90 205 GLY A O 1
ATOM 1697 N N . LYS A 1 208 ? -36.414 55.640 -26.975 1.00 21.84 206 LYS A N 1
ATOM 1698 C CA . LYS A 1 208 ? -36.969 55.840 -28.308 1.00 23.21 206 LYS A CA 1
ATOM 1699 C C . LYS A 1 208 ? -35.718 55.935 -29.175 1.00 20.95 206 LYS A C 1
ATOM 1700 O O . LYS A 1 208 ? -34.977 56.917 -29.113 1.00 21.61 206 LYS A O 1
ATOM 1706 N N . TYR A 1 209 ? -35.471 54.895 -29.967 1.00 18.38 207 TYR A N 1
ATOM 1707 C CA . TYR A 1 209 ? -34.276 54.832 -30.798 1.00 17.78 207 TYR A CA 1
ATOM 1708 C C . TYR A 1 209 ? -34.525 55.024 -32.274 1.00 17.85 207 TYR A C 1
ATOM 1709 O O . TYR A 1 209 ? -35.655 54.928 -32.743 1.00 21.11 207 TYR A O 1
ATOM 1718 N N . HIS A 1 210 ? -33.442 55.268 -32.996 1.00 19.18 208 HIS A N 1
ATOM 1719 C CA . HIS A 1 210 ? -33.497 55.391 -34.445 1.00 21.47 208 HIS A CA 1
ATOM 1720 C C . HIS A 1 210 ? -33.835 54.006 -34.988 1.00 22.58 208 HIS A C 1
ATOM 1721 O O . HIS A 1 210 ? -33.456 52.979 -34.413 1.00 20.27 208 HIS A O 1
ATOM 1728 N N A SER A 1 211 ? -34.544 53.979 -36.108 0.50 23.28 209 SER A N 1
ATOM 1729 N N B SER A 1 211 ? -34.544 53.983 -36.109 0.50 25.16 209 SER A N 1
ATOM 1730 C CA A SER A 1 211 ? -34.937 52.719 -36.723 0.50 23.22 209 SER A CA 1
ATOM 1731 C CA B SER A 1 211 ? -34.934 52.726 -36.730 0.50 25.94 209 SER A CA 1
ATOM 1732 C C A SER A 1 211 ? -33.760 51.799 -37.024 0.50 23.38 209 SER A C 1
ATOM 1733 C C B SER A 1 211 ? -33.764 51.803 -37.033 0.50 25.25 209 SER A C 1
ATOM 1734 O O A SER A 1 211 ? -33.880 50.580 -36.887 0.50 23.93 209 SER A O 1
ATOM 1735 O O B SER A 1 211 ? -33.893 50.583 -36.907 0.50 25.38 209 SER A O 1
ATOM 1740 N N . ASP A 1 212 ? -32.625 52.362 -37.434 1.00 20.51 210 ASP A N 1
ATOM 1741 C CA . ASP A 1 212 ? -31.475 51.527 -37.751 1.00 20.97 210 ASP A CA 1
ATOM 1742 C C . ASP A 1 212 ? -30.874 50.873 -36.512 1.00 18.59 210 ASP A C 1
ATOM 1743 O O . ASP A 1 212 ? -30.349 49.765 -36.591 1.00 19.79 210 ASP A O 1
ATOM 1748 N N . TRP A 1 213 ? -30.957 51.544 -35.365 1.00 17.13 211 TRP A N 1
ATOM 1749 C CA . TRP A 1 213 ? -30.458 50.952 -34.125 1.00 16.90 211 TRP A CA 1
ATOM 1750 C C . TRP A 1 213 ? -31.362 49.767 -33.780 1.00 15.13 211 TRP A C 1
ATOM 1751 O O . TRP A 1 213 ? -30.899 48.700 -33.393 1.00 15.48 211 TRP A O 1
ATOM 1762 N N . ILE A 1 214 ? -32.663 49.985 -33.925 1.00 15.78 212 ILE A N 1
ATOM 1763 C CA . ILE A 1 214 ? -33.633 48.949 -33.616 1.00 15.14 212 ILE A CA 1
ATOM 1764 C C . ILE A 1 214 ? -33.481 47.754 -34.542 1.00 17.01 212 ILE A C 1
ATOM 1765 O O . ILE A 1 214 ? -33.551 46.614 -34.087 1.00 16.44 212 ILE A O 1
ATOM 1770 N N . SER A 1 215 ? -33.250 48.002 -35.829 1.00 17.64 213 SER A N 1
ATOM 1771 C CA . SER A 1 215 ? -33.098 46.889 -36.757 1.00 17.46 213 SER A CA 1
ATOM 1772 C C . SER A 1 215 ? -31.815 46.114 -36.469 1.00 15.92 213 SER A C 1
ATOM 1773 O O . SER A 1 215 ? -31.760 44.899 -36.658 1.00 16.80 213 SER A O 1
ATOM 1776 N N . ASN A 1 216 ? -30.777 46.801 -35.993 1.00 17.65 214 ASN A N 1
ATOM 1777 C CA . ASN A 1 216 ? -29.533 46.120 -35.660 1.00 17.44 214 ASN A CA 1
ATOM 1778 C C . ASN A 1 216 ? -29.748 45.247 -34.423 1.00 17.89 214 ASN A C 1
ATOM 1779 O O . ASN A 1 216 ? -29.309 44.100 -34.359 1.00 18.01 214 ASN A O 1
ATOM 1784 N N . ALA A 1 217 ? -30.438 45.785 -33.429 1.00 16.18 215 ALA A N 1
ATOM 1785 C CA . ALA A 1 217 ? -30.721 45.006 -32.236 1.00 15.58 215 ALA A CA 1
ATOM 1786 C C . ALA A 1 217 ? -31.621 43.820 -32.604 1.00 15.95 215 ALA A C 1
ATOM 1787 O O . ALA A 1 217 ? -31.413 42.695 -32.140 1.00 15.78 215 ALA A O 1
ATOM 1789 N N . ASN A 1 218 ? -32.619 44.066 -33.451 1.00 15.25 216 ASN A N 1
ATOM 1790 C CA . ASN A 1 218 ? -33.518 42.976 -33.819 1.00 13.69 216 ASN A CA 1
ATOM 1791 C C . ASN A 1 218 ? -32.826 41.920 -34.664 1.00 16.26 216 ASN A C 1
ATOM 1792 O O . ASN A 1 218 ? -33.228 40.762 -34.667 1.00 16.87 216 ASN A O 1
ATOM 1797 N N . LYS A 1 219 ? -31.764 42.313 -35.367 1.00 14.58 217 LYS A N 1
ATOM 1798 C CA . LYS A 1 219 ? -31.015 41.370 -36.180 1.00 15.15 217 LYS A CA 1
ATOM 1799 C C . LYS A 1 219 ? -30.533 40.197 -35.332 1.00 15.15 217 LYS A C 1
ATOM 1800 O O . LYS A 1 219 ? -30.697 39.029 -35.711 1.00 15.45 217 LYS A O 1
ATOM 1806 N N . VAL A 1 220 ? -29.941 40.497 -34.175 1.00 13.42 218 VAL A N 1
ATOM 1807 C CA . VAL A 1 220 ? -29.433 39.445 -33.319 1.00 13.96 218 VAL A CA 1
ATOM 1808 C C . VAL A 1 220 ? -30.545 38.730 -32.560 1.00 15.09 218 VAL A C 1
ATOM 1809 O O . VAL A 1 220 ? -30.422 37.554 -32.256 1.00 15.06 218 VAL A O 1
ATOM 1813 N N . ARG A 1 221 ? -31.631 39.431 -32.263 1.00 14.10 219 ARG A N 1
ATOM 1814 C CA . ARG A 1 221 ? -32.749 38.770 -31.597 1.00 14.29 219 ARG A CA 1
ATOM 1815 C C . ARG A 1 221 ? -33.345 37.702 -32.527 1.00 15.53 219 ARG A C 1
ATOM 1816 O O . ARG A 1 221 ? -33.579 36.571 -32.105 1.00 15.56 219 ARG A O 1
ATOM 1824 N N . VAL A 1 222 ? -33.567 38.048 -33.794 1.00 15.60 220 VAL A N 1
ATOM 1825 C CA . VAL A 1 222 ? -34.133 37.085 -34.739 1.00 14.99 220 VAL A CA 1
ATOM 1826 C C . VAL A 1 222 ? -33.189 35.910 -34.982 1.00 16.25 220 VAL A C 1
ATOM 1827 O O . VAL A 1 222 ? -33.636 34.760 -35.106 1.00 16.53 220 VAL A O 1
ATOM 1831 N N . ILE A 1 223 ? -31.888 36.170 -35.053 1.00 14.85 221 ILE A N 1
ATOM 1832 C CA . ILE A 1 223 ? -30.956 35.065 -35.235 1.00 15.50 221 ILE A CA 1
ATOM 1833 C C . ILE A 1 223 ? -31.023 34.150 -34.005 1.00 17.12 221 ILE A C 1
ATOM 1834 O O . ILE A 1 223 ? -31.019 32.928 -34.140 1.00 16.62 221 ILE A O 1
ATOM 1839 N N . TYR A 1 224 ? -31.114 34.727 -32.807 1.00 15.04 222 TYR A N 1
ATOM 1840 C CA . TYR A 1 224 ? -31.217 33.911 -31.605 1.00 15.67 222 TYR A CA 1
ATOM 1841 C C . TYR A 1 224 ? -32.509 33.085 -31.634 1.00 15.75 222 TYR A C 1
ATOM 1842 O O . TYR A 1 224 ? -32.492 31.904 -31.275 1.00 17.41 222 TYR A O 1
ATOM 1851 N N . TRP A 1 225 ? -33.620 33.700 -32.038 1.00 15.71 223 TRP A N 1
ATOM 1852 C CA . TRP A 1 225 ? -34.879 32.960 -32.108 1.00 18.11 223 TRP A CA 1
ATOM 1853 C C . TRP A 1 225 ? -34.738 31.829 -33.120 1.00 18.66 223 TRP A C 1
ATOM 1854 O O . TRP A 1 225 ? -35.223 30.718 -32.890 1.00 18.30 223 TRP A O 1
ATOM 1865 N N . GLN A 1 226 ? -34.067 32.086 -34.239 1.00 17.39 224 GLN A N 1
ATOM 1866 C CA . GLN A 1 226 ? -33.878 31.021 -35.221 1.00 17.24 224 GLN A CA 1
ATOM 1867 C C . GLN A 1 226 ? -33.070 29.876 -34.597 1.00 19.00 224 GLN A C 1
ATOM 1868 O O . GLN A 1 226 ? -33.430 28.701 -34.729 1.00 19.81 224 GLN A O 1
ATOM 1874 N N . MET A 1 227 ? -31.984 30.210 -33.908 1.00 18.87 225 MET A N 1
ATOM 1875 C CA . MET A 1 227 ? -31.136 29.187 -33.297 1.00 17.80 225 MET A CA 1
ATOM 1876 C C . MET A 1 227 ? -31.807 28.383 -32.188 1.00 20.67 225 MET A C 1
ATOM 1877 O O . MET A 1 227 ? -31.399 27.252 -31.907 1.00 23.12 225 MET A O 1
ATOM 1882 N N . THR A 1 228 ? -32.823 28.957 -31.559 1.00 20.10 226 THR A N 1
ATOM 1883 C CA . THR A 1 228 ? -33.521 28.268 -30.477 1.00 20.01 226 THR A CA 1
ATOM 1884 C C . THR A 1 228 ? -34.916 27.806 -30.893 1.00 21.58 226 THR A C 1
ATOM 1885 O O . THR A 1 228 ? -35.706 27.353 -30.056 1.00 23.16 226 THR A O 1
ATOM 1889 N N . GLY A 1 229 ? -35.213 27.921 -32.185 1.00 21.45 227 GLY A N 1
ATOM 1890 C CA . GLY A 1 229 ? -36.512 27.513 -32.700 1.00 22.02 227 GLY A CA 1
ATOM 1891 C C . GLY A 1 229 ? -37.674 28.239 -32.049 1.00 23.29 227 GLY A C 1
ATOM 1892 O O . GLY A 1 229 ? -38.768 27.683 -31.888 1.00 24.90 227 GLY A O 1
ATOM 1893 N N . ASP A 1 230 ? -37.455 29.497 -31.690 1.00 21.08 228 ASP A N 1
ATOM 1894 C CA . ASP A 1 230 ? -38.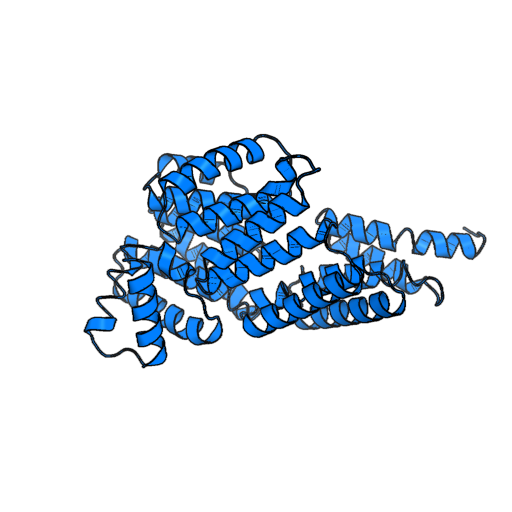494 30.276 -31.031 1.00 21.13 228 ASP A CA 1
ATOM 1895 C C . ASP A 1 230 ? -39.452 30.929 -32.020 1.00 21.18 228 ASP A C 1
ATOM 1896 O O . ASP A 1 230 ? -39.418 32.144 -32.241 1.00 21.14 228 ASP A O 1
ATOM 1901 N N . LYS A 1 231 ? -40.317 30.115 -32.617 1.00 21.53 229 LYS A N 1
ATOM 1902 C CA . LYS A 1 231 ? -41.290 30.618 -33.576 1.00 20.68 229 LYS A CA 1
ATOM 1903 C C . LYS A 1 231 ? -42.279 31.594 -32.941 1.00 18.50 229 LYS A C 1
ATOM 1904 O O . LYS A 1 231 ? -42.694 32.553 -33.573 1.00 20.36 229 LYS A O 1
ATOM 1910 N N . ALA A 1 232 ? -42.653 31.355 -31.688 1.00 21.86 230 ALA A N 1
ATOM 1911 C CA . ALA A 1 232 ? -43.594 32.241 -31.013 1.00 22.44 230 ALA A CA 1
ATOM 1912 C C . ALA A 1 232 ? -43.044 33.665 -30.928 1.00 21.14 230 ALA A C 1
ATOM 1913 O O . ALA A 1 232 ? -43.722 34.626 -31.278 1.00 22.61 230 ALA A O 1
ATOM 1915 N N . ALA A 1 233 ? -41.803 33.792 -30.471 1.00 20.88 231 ALA A N 1
ATOM 1916 C CA . ALA A 1 233 ? -41.182 35.107 -30.343 1.00 20.05 231 ALA A CA 1
ATOM 1917 C C . ALA A 1 233 ? -41.015 35.775 -31.705 1.00 17.62 231 ALA A C 1
ATOM 1918 O O . ALA A 1 233 ? -41.265 36.967 -31.855 1.00 19.17 231 ALA A O 1
ATOM 1920 N N . ALA A 1 234 ? -40.603 35.004 -32.705 1.00 18.77 232 ALA A N 1
ATOM 1921 C CA . ALA A 1 234 ? -40.406 35.563 -34.036 1.00 19.06 232 ALA A CA 1
ATOM 1922 C C . ALA A 1 234 ? -41.713 36.040 -34.653 1.00 17.71 232 ALA A C 1
ATOM 1923 O O . ALA A 1 234 ? -41.759 37.082 -35.300 1.00 19.16 232 ALA A O 1
ATOM 1925 N N . ALA A 1 235 ? -42.778 35.259 -34.464 1.00 19.69 233 ALA A N 1
ATOM 1926 C CA . ALA A 1 235 ? -44.082 35.623 -35.009 1.00 19.71 233 ALA A CA 1
ATOM 1927 C C . ALA A 1 235 ? -44.632 36.893 -34.349 1.00 17.83 233 ALA A C 1
ATOM 1928 O O . ALA A 1 235 ? -45.165 37.776 -35.026 1.00 19.30 233 ALA A O 1
ATOM 1930 N N . ASN A 1 236 ? -44.508 36.987 -33.029 1.00 19.53 234 ASN A N 1
ATOM 1931 C CA . ASN A 1 236 ? -44.987 38.180 -32.339 1.00 20.63 234 ASN A CA 1
ATOM 1932 C C . ASN A 1 236 ? -44.180 39.388 -32.799 1.00 20.87 234 ASN A C 1
ATOM 1933 O O . ASN A 1 236 ? -44.731 40.454 -33.046 1.00 21.28 234 ASN A O 1
ATOM 1938 N N . TRP A 1 237 ? -42.868 39.212 -32.913 1.00 18.71 235 TRP A N 1
ATOM 1939 C CA . TRP A 1 237 ? -42.014 40.306 -33.362 1.00 19.17 235 TRP A CA 1
ATOM 1940 C C . TRP A 1 237 ? -42.405 40.753 -34.767 1.00 18.25 235 TRP A C 1
ATOM 1941 O O . TRP A 1 237 ? -42.563 41.942 -35.038 1.00 18.83 235 TRP A O 1
ATOM 1952 N N . LEU A 1 238 ? -42.556 39.785 -35.665 1.00 18.60 236 LEU A N 1
ATOM 1953 C CA . LEU A 1 238 ? -42.890 40.072 -37.049 1.00 19.83 236 LEU A CA 1
ATOM 1954 C C . LEU A 1 238 ? -44.206 40.812 -37.222 1.00 19.16 236 LEU A C 1
ATOM 1955 O O . LEU A 1 238 ? -44.323 41.688 -38.069 1.00 21.78 236 LEU A O 1
ATOM 1960 N N . ARG A 1 239 ? -45.206 40.450 -36.425 1.00 20.33 237 ARG A N 1
ATOM 1961 C CA . ARG A 1 239 ? -46.499 41.108 -36.520 1.00 22.05 237 ARG A CA 1
ATOM 1962 C C . ARG A 1 239 ? -46.445 42.589 -36.154 1.00 22.85 237 ARG A C 1
ATOM 1963 O O . ARG A 1 239 ? -47.173 43.397 -36.719 1.00 25.72 237 ARG A O 1
ATOM 1971 N N . HIS A 1 240 ? -45.566 42.946 -35.222 1.00 22.74 238 HIS A N 1
ATOM 1972 C CA . HIS A 1 240 ? -45.481 44.329 -34.779 1.00 24.02 238 HIS A CA 1
ATOM 1973 C C . HIS A 1 240 ? -44.298 45.149 -35.266 1.00 23.04 238 HIS A C 1
ATOM 1974 O O . HIS A 1 240 ? -44.218 46.341 -34.976 1.00 25.10 238 HIS A O 1
ATOM 1981 N N . THR A 1 241 ? -43.391 44.541 -36.016 1.00 20.37 239 THR A N 1
ATOM 1982 C CA . THR A 1 241 ? -42.235 45.303 -36.463 1.00 21.01 239 THR A CA 1
ATOM 1983 C C . THR A 1 241 ? -42.547 46.231 -37.635 1.00 21.75 239 THR A C 1
ATOM 1984 O O . THR A 1 241 ? -43.539 46.052 -38.352 1.00 22.76 239 THR A O 1
ATOM 1988 N N . ALA A 1 242 ? -41.697 47.239 -37.815 1.00 22.89 240 ALA A N 1
ATOM 1989 C CA . ALA A 1 242 ? -41.879 48.205 -38.893 1.00 23.49 240 ALA A CA 1
ATOM 1990 C C . ALA A 1 242 ? -41.623 47.541 -40.236 1.00 22.70 240 ALA A C 1
ATOM 1991 O O . ALA A 1 242 ? -40.696 46.744 -40.374 1.00 22.67 240 ALA A O 1
ATOM 1993 N N . LYS A 1 243 ? -42.454 47.863 -41.222 1.00 24.21 241 LYS A N 1
ATOM 1994 C CA . LYS A 1 243 ? -42.308 47.292 -42.549 1.00 23.14 241 LYS A CA 1
ATOM 1995 C C . LYS A 1 243 ? -42.343 48.406 -43.581 1.00 24.82 241 LYS A C 1
ATOM 1996 O O . LYS A 1 243 ? -43.240 48.461 -44.425 1.00 25.82 241 LYS A O 1
ATOM 2002 N N . PRO A 1 244 ? -41.367 49.323 -43.517 1.00 22.90 242 PRO A N 1
ATOM 2003 C CA . PRO A 1 244 ? -41.320 50.430 -44.472 1.00 24.55 242 PRO A CA 1
ATOM 2004 C C . PRO A 1 244 ? -41.109 49.872 -45.873 1.00 24.44 242 PRO A C 1
ATOM 2005 O O . PRO A 1 244 ? -40.273 48.991 -46.069 1.00 25.03 242 PRO A O 1
ATOM 2009 N N . GLU A 1 245 ? -41.863 50.373 -46.846 1.00 25.70 243 GLU A N 1
ATOM 2010 C CA . GLU A 1 245 ? -41.727 49.883 -48.214 1.00 25.81 243 GLU A CA 1
ATOM 2011 C C . GLU A 1 245 ? -40.248 49.947 -48.593 1.00 24.52 243 GLU A C 1
ATOM 2012 O O . GLU A 1 245 ? -39.615 50.996 -48.453 1.00 23.80 243 GLU A O 1
ATOM 2018 N N . PHE A 1 246 ? -39.699 48.827 -49.062 1.00 23.99 244 PHE A N 1
ATOM 2019 C CA . PHE A 1 246 ? -38.282 48.777 -49.431 1.00 22.40 244 PHE A CA 1
ATOM 2020 C C . PHE A 1 246 ? -37.961 49.837 -50.474 1.00 23.69 244 PHE A C 1
ATOM 2021 O O . PHE A 1 246 ? -37.014 50.610 -50.325 1.00 22.37 244 PHE A O 1
ATOM 2029 N N . ALA A 1 247 ? -38.754 49.857 -51.537 1.00 23.56 245 ALA A N 1
ATOM 2030 C CA . ALA A 1 247 ? -38.617 50.841 -52.603 1.00 25.08 245 ALA A CA 1
ATOM 2031 C C . ALA A 1 247 ? -37.195 51.197 -53.028 1.00 24.54 245 ALA A C 1
ATOM 2032 O O . ALA A 1 247 ? -36.819 52.372 -53.067 1.00 26.45 245 ALA A O 1
ATOM 2034 N N . ASN A 1 248 ? -36.408 50.180 -53.344 1.00 23.21 246 ASN A N 1
ATOM 2035 C CA . ASN A 1 248 ? -35.042 50.366 -53.809 1.00 24.44 246 ASN A CA 1
ATOM 2036 C C . ASN A 1 248 ? -34.187 51.267 -52.914 1.00 24.03 246 ASN A C 1
ATOM 2037 O O . ASN A 1 248 ? -33.372 52.051 -53.404 1.00 25.76 246 ASN A O 1
ATOM 2042 N N A ASN A 1 249 ? -34.382 51.132 -51.604 0.50 23.36 247 ASN A N 1
ATOM 2043 N N B ASN A 1 249 ? -34.382 51.161 -51.601 0.50 24.11 247 ASN A N 1
ATOM 2044 C CA A ASN A 1 249 ? -33.654 51.910 -50.603 0.50 22.43 247 ASN A CA 1
ATOM 2045 C CA B ASN A 1 249 ? -33.606 51.946 -50.641 0.50 23.62 247 ASN A CA 1
ATOM 2046 C C A ASN A 1 249 ? -32.666 50.963 -49.916 0.50 21.28 247 ASN A C 1
ATOM 2047 C C B ASN A 1 249 ? -32.665 50.991 -49.920 0.50 22.32 247 ASN A C 1
ATOM 2048 O O A ASN A 1 249 ? -33.062 50.171 -49.064 0.50 20.17 247 ASN A O 1
ATOM 2049 O O B ASN A 1 249 ? -33.087 50.224 -49.056 0.50 21.53 247 ASN A O 1
ATOM 2058 N N . HIS A 1 250 ? -31.385 51.047 -50.270 1.00 20.29 248 HIS A N 1
ATOM 2059 C CA . HIS A 1 250 ? -30.411 50.150 -49.675 1.00 19.64 248 HIS A CA 1
ATOM 2060 C C . HIS A 1 250 ? -30.287 50.225 -48.162 1.00 18.89 248 HIS A C 1
ATOM 2061 O O . HIS A 1 250 ? -29.863 49.258 -47.529 1.00 18.18 248 HIS A O 1
ATOM 2068 N N . PHE A 1 251 ? -30.660 51.359 -47.572 1.00 19.18 249 PHE A N 1
ATOM 2069 C CA . PHE A 1 251 ? -30.573 51.489 -46.123 1.00 18.84 249 PHE A CA 1
ATOM 2070 C C . PHE A 1 251 ? -31.601 50.605 -45.422 1.00 19.94 249 PHE A C 1
ATOM 2071 O O . PHE A 1 251 ? -31.539 50.423 -44.206 1.00 20.67 249 PHE A O 1
ATOM 2079 N N . LEU A 1 252 ? -32.543 50.059 -46.185 1.00 18.16 250 LEU A N 1
ATOM 2080 C CA . LEU A 1 252 ? -33.568 49.187 -45.613 1.00 16.21 250 LEU A CA 1
ATOM 2081 C C . LEU A 1 252 ? -33.287 47.701 -45.807 1.00 16.47 250 LEU A C 1
ATOM 2082 O O . LEU A 1 252 ? -34.128 46.862 -45.464 1.00 16.91 250 LEU A O 1
ATOM 2087 N N . GLN A 1 253 ? -32.117 47.368 -46.345 1.00 16.11 251 GLN A N 1
ATOM 2088 C CA . GLN A 1 253 ? -31.750 45.965 -46.550 1.00 16.19 251 GLN A CA 1
ATOM 2089 C C . GLN A 1 253 ? -31.762 45.209 -45.221 1.00 15.95 251 GLN A C 1
ATOM 2090 O O . GLN A 1 253 ? -32.288 44.095 -45.130 1.00 17.21 251 GLN A O 1
ATOM 2096 N N . GLY A 1 254 ? -31.178 45.815 -44.192 1.00 14.80 252 GLY A N 1
ATOM 2097 C CA . GLY A 1 254 ? -31.100 45.160 -42.900 1.00 16.66 252 GLY A CA 1
ATOM 2098 C C . GLY A 1 254 ? -32.434 44.787 -42.290 1.00 14.72 252 GLY A C 1
ATOM 2099 O O . GLY A 1 254 ? -32.620 43.657 -41.827 1.00 15.38 252 GLY A O 1
ATOM 2100 N N . GLN A 1 255 ? -33.366 45.733 -42.264 1.00 15.10 253 GLN A N 1
ATOM 2101 C CA . GLN A 1 255 ? -34.660 45.429 -41.669 1.00 15.22 253 GLN A CA 1
ATOM 2102 C C . GLN A 1 255 ? -35.411 44.396 -42.484 1.00 15.72 253 GLN A C 1
ATOM 2103 O O . GLN A 1 255 ? -36.092 43.546 -41.910 1.00 15.91 253 GLN A O 1
ATOM 2109 N N . TRP A 1 256 ? -35.312 44.463 -43.808 1.00 14.61 254 TRP A N 1
ATOM 2110 C CA . TRP A 1 256 ? -36.015 43.469 -44.593 1.00 16.29 254 TRP A CA 1
ATOM 2111 C C . TRP A 1 256 ? -35.369 42.094 -44.477 1.00 16.58 254 TRP A C 1
ATOM 2112 O O . TRP A 1 256 ? -36.060 41.085 -44.611 1.00 16.28 254 TRP A O 1
ATOM 2123 N N . ARG A 1 257 ? -34.064 42.026 -44.222 1.00 14.92 255 ARG A N 1
ATOM 2124 C CA . ARG A 1 257 ? -33.466 40.713 -43.984 1.00 15.88 255 ARG A CA 1
ATOM 2125 C C . ARG A 1 257 ? -34.009 40.154 -42.657 1.00 15.23 255 ARG A C 1
ATOM 2126 O O . ARG A 1 257 ? -34.192 38.948 -42.520 1.00 16.62 255 ARG A O 1
ATOM 2134 N N . ASN A 1 258 ? -34.234 41.017 -41.664 1.00 15.75 256 ASN A N 1
ATOM 2135 C CA . ASN A 1 258 ? -34.784 40.548 -40.385 1.00 15.17 256 ASN A CA 1
ATOM 2136 C C . ASN A 1 258 ? -36.169 39.955 -40.628 1.00 15.16 256 ASN A C 1
ATOM 2137 O O . ASN A 1 258 ? -36.510 38.902 -40.081 1.00 14.88 256 ASN A O 1
ATOM 2142 N N . ILE A 1 259 ? -36.960 40.653 -41.436 1.00 16.15 257 ILE A N 1
ATOM 2143 C CA . ILE A 1 259 ? -38.302 40.200 -41.762 1.00 16.92 257 ILE A CA 1
ATOM 2144 C C . ILE A 1 259 ? -38.234 38.867 -42.508 1.00 15.61 257 ILE A C 1
ATOM 2145 O O . ILE A 1 259 ? -38.937 37.917 -42.158 1.00 16.22 257 ILE A O 1
ATOM 2150 N N . ALA A 1 260 ? -37.378 38.780 -43.521 1.00 16.64 258 ALA A N 1
ATOM 2151 C CA . ALA A 1 260 ? -37.253 37.530 -44.271 1.00 15.13 258 ALA A CA 1
ATOM 2152 C C . ALA A 1 260 ? -36.777 36.385 -43.378 1.00 16.33 258 ALA A C 1
ATOM 2153 O O . ALA A 1 260 ? -37.272 35.257 -43.489 1.00 16.24 258 ALA A O 1
ATOM 2155 N N . ARG A 1 261 ? -35.816 36.647 -42.492 1.00 15.41 259 ARG A N 1
ATOM 2156 C CA . ARG A 1 261 ? -35.324 35.587 -41.624 1.00 16.36 259 ARG A CA 1
ATOM 2157 C C . ARG A 1 261 ? -36.446 35.057 -40.732 1.00 16.15 259 ARG A C 1
ATOM 2158 O O . ARG A 1 261 ? -36.562 33.844 -40.516 1.00 16.80 259 ARG A O 1
ATOM 2166 N N . ALA A 1 262 ? -37.271 35.963 -40.222 1.00 16.06 260 ALA A N 1
ATOM 2167 C CA . ALA A 1 262 ? -38.387 35.558 -39.371 1.00 16.85 260 ALA A CA 1
ATOM 2168 C C . ALA A 1 262 ? -39.388 34.761 -40.200 1.00 17.50 260 ALA A C 1
ATOM 2169 O O . ALA A 1 262 ? -39.868 33.718 -39.757 1.00 19.52 260 ALA A O 1
ATOM 2171 N N . GLN A 1 263 ? -39.685 35.238 -41.402 1.00 17.02 261 GLN A N 1
ATOM 2172 C CA . GLN A 1 263 ? -40.626 34.536 -42.282 1.00 17.70 261 GLN A CA 1
ATOM 2173 C C . GLN A 1 263 ? -40.133 33.125 -42.569 1.00 19.33 261 GLN A C 1
ATOM 2174 O O . GLN A 1 263 ? -40.901 32.172 -42.504 1.00 19.83 261 GLN A O 1
ATOM 2180 N N . ILE A 1 264 ? -38.846 32.985 -42.867 1.00 16.68 262 ILE A N 1
ATOM 2181 C CA . ILE A 1 264 ? -38.287 31.671 -43.156 1.00 17.54 262 ILE A CA 1
ATOM 2182 C C . ILE A 1 264 ? -38.440 30.735 -41.957 1.00 18.88 262 ILE A C 1
ATOM 2183 O O . ILE A 1 264 ? -38.838 29.574 -42.102 1.00 19.20 262 ILE A O 1
ATOM 2188 N N . LEU A 1 265 ? -38.130 31.233 -40.770 1.00 18.20 263 LEU A N 1
ATOM 2189 C CA . LEU A 1 265 ? -38.254 30.435 -39.564 1.00 19.99 263 LEU A CA 1
ATOM 2190 C C . LEU A 1 265 ? -39.695 29.956 -39.406 1.00 19.42 263 LEU A C 1
ATOM 2191 O O . LEU A 1 265 ? -39.935 28.825 -38.971 1.00 21.12 263 LEU A O 1
ATOM 2196 N N . LEU A 1 266 ? -40.642 30.810 -39.777 1.00 19.28 264 LEU A N 1
ATOM 2197 C CA . LEU A 1 266 ? -42.067 30.491 -39.663 1.00 19.95 264 LEU A CA 1
ATOM 2198 C C . LEU A 1 266 ? -42.640 29.734 -40.860 1.00 22.79 264 LEU A C 1
ATOM 2199 O O . LEU A 1 266 ? -43.857 29.538 -40.941 1.00 24.43 264 LEU A O 1
ATOM 2204 N N . GLY A 1 267 ? -41.777 29.326 -41.785 1.00 21.69 265 GLY A N 1
ATOM 2205 C CA . GLY A 1 267 ? -42.237 28.596 -42.957 1.00 22.67 265 GLY A CA 1
ATOM 2206 C C . GLY A 1 267 ? -42.934 29.414 -44.026 1.00 21.44 265 GLY A C 1
ATOM 2207 O O . GLY A 1 267 ? -43.536 28.850 -44.947 1.00 23.34 265 GLY A O 1
ATOM 2208 N N . GLU A 1 268 ? -42.865 30.742 -43.930 1.00 19.63 266 GLU A N 1
ATOM 2209 C CA . GLU A 1 268 ? -43.498 31.606 -44.919 1.00 19.64 266 GLU A CA 1
ATOM 2210 C C . GLU A 1 268 ? -42.469 31.856 -46.016 1.00 20.46 266 GLU A C 1
ATOM 2211 O O . GLU A 1 268 ? -41.967 32.972 -46.200 1.00 21.59 266 GLU A O 1
ATOM 2217 N N . PHE A 1 269 ? -42.176 30.791 -46.758 1.00 20.08 267 PHE A N 1
ATOM 2218 C CA . PHE A 1 269 ? -41.171 30.822 -47.810 1.00 20.32 267 PHE A CA 1
ATOM 2219 C C . PHE A 1 269 ? -41.467 31.718 -49.001 1.00 21.56 267 PHE A C 1
ATOM 2220 O O . PHE A 1 269 ? -40.575 32.407 -49.500 1.00 22.52 267 PHE A O 1
ATOM 2228 N N . GLU A 1 270 ? -42.708 31.701 -49.474 1.00 23.39 268 GLU A N 1
ATOM 2229 C CA . GLU A 1 270 ? -43.085 32.505 -50.622 1.00 25.62 268 GLU A CA 1
ATOM 2230 C C . GLU A 1 270 ? -42.818 34.000 -50.417 1.00 22.69 268 GLU A C 1
ATOM 2231 O O . GLU A 1 270 ? -42.093 34.608 -51.207 1.00 23.26 268 GLU A O 1
ATOM 2237 N N . PRO A 1 271 ? -43.384 34.610 -49.356 1.00 22.26 269 PRO A N 1
ATOM 2238 C CA . PRO A 1 271 ? -43.113 36.041 -49.178 1.00 22.28 269 PRO A CA 1
ATOM 2239 C C . PRO A 1 271 ? -41.635 36.357 -48.926 1.00 20.56 269 PRO A C 1
ATOM 2240 O O . PRO A 1 271 ? -41.128 37.379 -49.387 1.00 20.81 269 PRO A O 1
ATOM 2244 N N . ALA A 1 272 ? -40.940 35.475 -48.220 1.00 20.26 270 ALA A N 1
ATOM 2245 C CA . ALA A 1 272 ? -39.522 35.713 -47.946 1.00 18.06 270 ALA A CA 1
ATOM 2246 C C . ALA A 1 272 ? -38.685 35.678 -49.221 1.00 20.26 270 ALA A C 1
ATOM 2247 O O . ALA A 1 272 ? -37.741 36.456 -49.376 1.00 18.33 270 ALA A O 1
ATOM 2249 N N . GLU A 1 273 ? -39.010 34.771 -50.138 1.00 19.63 271 GLU A N 1
ATOM 2250 C CA . GLU A 1 273 ? -38.243 34.693 -51.366 1.00 18.78 271 GLU A CA 1
ATOM 2251 C C . GLU A 1 273 ? -38.445 35.974 -52.169 1.00 20.13 271 GLU A C 1
ATOM 2252 O O . GLU A 1 273 ? -37.498 36.511 -52.756 1.00 20.43 271 GLU A O 1
ATOM 2258 N N . ILE A 1 274 ? -39.676 36.478 -52.184 1.00 19.74 272 ILE A N 1
ATOM 2259 C CA . ILE A 1 274 ? -39.984 37.711 -52.897 1.00 20.71 272 ILE A CA 1
ATOM 2260 C C . ILE A 1 274 ? -39.180 38.862 -52.279 1.00 19.88 272 ILE A C 1
ATOM 2261 O O . ILE A 1 274 ? -38.620 39.691 -52.994 1.00 20.60 272 ILE A O 1
ATOM 2266 N N . VAL A 1 275 ? -39.100 38.893 -50.953 1.00 18.82 273 VAL A N 1
ATOM 2267 C CA . VAL A 1 275 ? -38.332 39.943 -50.283 1.00 18.82 273 VAL A CA 1
ATOM 2268 C C . VAL A 1 275 ? -36.862 39.875 -50.695 1.00 18.17 273 VAL A C 1
ATOM 2269 O O . VAL A 1 275 ? -36.279 40.871 -51.131 1.00 17.57 273 VAL A O 1
ATOM 2273 N N . LEU A 1 276 ? -36.263 38.698 -50.559 1.00 16.77 274 LEU A N 1
ATOM 2274 C CA . LEU A 1 276 ? -34.853 38.529 -50.868 1.00 17.41 274 LEU A CA 1
ATOM 2275 C C . LEU A 1 276 ? -34.509 38.797 -52.328 1.00 18.69 274 LEU A C 1
ATOM 2276 O O . LEU A 1 276 ? -33.446 39.337 -52.625 1.00 18.70 274 LEU A O 1
ATOM 2281 N N . GLU A 1 277 ? -35.396 38.431 -53.249 1.00 19.80 275 GLU A N 1
ATOM 2282 C CA . GLU A 1 277 ? -35.115 38.694 -54.654 1.00 21.30 275 GLU A CA 1
ATOM 2283 C C . GLU A 1 277 ? -35.112 40.199 -54.896 1.00 17.98 275 GLU A C 1
ATOM 2284 O O . GLU A 1 277 ? -34.284 40.703 -55.656 1.00 19.39 275 GLU A O 1
ATOM 2290 N N . GLU A 1 278 ? -36.016 40.916 -54.237 1.00 19.44 276 GLU A N 1
ATOM 2291 C CA . GLU A 1 278 ? -36.085 42.368 -54.386 1.00 19.40 276 GLU A CA 1
ATOM 2292 C C . GLU A 1 278 ? -34.830 43.014 -53.795 1.00 19.30 276 GLU A C 1
ATOM 2293 O O . GLU A 1 278 ? -34.256 43.933 -54.387 1.00 21.26 276 GLU A O 1
ATOM 2299 N N . LEU A 1 279 ? -34.403 42.533 -52.632 1.00 18.78 277 LEU A N 1
ATOM 2300 C CA . LEU A 1 279 ? -33.186 43.056 -52.015 1.00 18.37 277 LEU A CA 1
ATOM 2301 C C . LEU A 1 279 ? -31.977 42.784 -52.904 1.00 17.67 277 LEU A C 1
ATOM 2302 O O . LEU A 1 279 ? -31.071 43.607 -53.009 1.00 18.15 277 LEU A O 1
ATOM 2307 N N . ASN A 1 280 ? -31.943 41.617 -53.542 1.00 17.62 278 ASN A N 1
ATOM 2308 C CA . ASN A 1 280 ? -30.813 41.322 -54.406 1.00 18.03 278 ASN A CA 1
ATOM 2309 C C . ASN A 1 280 ? -30.783 42.186 -55.659 1.00 17.87 278 ASN A C 1
ATOM 2310 O O . ASN A 1 280 ? -29.705 42.500 -56.148 1.00 18.83 278 ASN A O 1
ATOM 2315 N N . GLU A 1 281 ? -31.944 42.581 -56.175 1.00 19.31 279 GLU A N 1
ATOM 2316 C CA . GLU A 1 281 ? -31.953 43.447 -57.353 1.00 21.03 279 GLU A CA 1
ATOM 2317 C C . GLU A 1 281 ? -31.278 44.760 -56.964 1.00 19.64 279 GLU A C 1
ATOM 2318 O O . GLU A 1 281 ? -30.449 45.298 -57.702 1.00 19.80 279 GLU A O 1
ATOM 2324 N N . ASN A 1 282 ? -31.621 45.252 -55.777 1.00 17.98 280 ASN A N 1
ATOM 2325 C CA . ASN A 1 282 ? -31.060 46.501 -55.280 1.00 19.86 280 ASN A CA 1
ATOM 2326 C C . ASN A 1 282 ? -29.564 46.355 -55.014 1.00 18.50 280 ASN A C 1
ATOM 2327 O O . ASN A 1 282 ? -28.761 47.211 -55.399 1.00 19.25 280 ASN A O 1
ATOM 2332 N N . ALA A 1 283 ? -29.179 45.268 -54.356 1.00 17.69 281 ALA A N 1
ATOM 2333 C CA . ALA A 1 283 ? -27.777 45.047 -54.053 1.00 17.20 281 ALA A CA 1
ATOM 2334 C C . ALA A 1 283 ? -26.936 44.955 -55.318 1.00 19.52 281 ALA A C 1
ATOM 2335 O O . ALA A 1 283 ? -25.847 45.526 -55.390 1.00 18.84 281 ALA A O 1
ATOM 2337 N N . ARG A 1 284 ? -27.434 44.249 -56.330 1.00 18.26 282 ARG A N 1
ATOM 2338 C CA . ARG A 1 284 ? -26.663 44.140 -57.557 1.00 20.84 282 ARG A CA 1
ATOM 2339 C C . ARG A 1 284 ? -26.547 45.484 -58.264 1.00 19.51 282 ARG A C 1
ATOM 2340 O O . ARG A 1 284 ? -25.489 45.816 -58.813 1.00 20.67 282 ARG A O 1
ATOM 2348 N N . SER A 1 285 ? -27.620 46.263 -58.229 1.00 20.04 283 SER A N 1
ATOM 2349 C CA . SER A 1 285 ? -27.629 47.563 -58.899 1.00 21.96 283 SER A CA 1
ATOM 2350 C C . SER A 1 285 ? -26.625 48.545 -58.311 1.00 21.20 283 SER A C 1
ATOM 2351 O O . SER A 1 285 ? -26.095 49.390 -59.027 1.00 24.05 283 SER A O 1
ATOM 2354 N N . LEU A 1 286 ? -26.360 48.431 -57.012 1.00 19.99 284 LEU A N 1
ATOM 2355 C CA . LEU A 1 286 ? -25.423 49.335 -56.348 1.00 19.35 284 LEU A CA 1
ATOM 2356 C C . LEU A 1 286 ? -24.098 48.665 -56.003 1.00 19.42 284 LEU A C 1
ATOM 2357 O O . LEU A 1 286 ? -23.254 49.248 -55.317 1.00 20.44 284 LEU A O 1
ATOM 2362 N N . ARG A 1 287 ? -23.912 47.438 -56.487 1.00 18.42 285 ARG A N 1
ATOM 2363 C CA . ARG A 1 287 ? -22.701 46.675 -56.221 1.00 18.14 285 ARG A CA 1
ATOM 2364 C C . ARG A 1 287 ? -22.463 46.504 -54.716 1.00 17.27 285 ARG A C 1
ATOM 2365 O O . ARG A 1 287 ? -21.328 46.527 -54.253 1.00 18.47 285 ARG A O 1
ATOM 2373 N N . LEU A 1 288 ? -23.543 46.300 -53.965 1.00 17.13 286 LEU A N 1
ATOM 2374 C CA . LEU A 1 288 ? -23.437 46.107 -52.515 1.00 16.51 286 LEU A CA 1
ATOM 2375 C C . LEU A 1 288 ? -23.173 44.623 -52.282 1.00 16.19 286 LEU A C 1
ATOM 2376 O O . LEU A 1 288 ? -24.072 43.870 -51.915 1.00 17.68 286 LEU A O 1
ATOM 2381 N N A MET A 1 289 ? -21.930 44.209 -52.483 0.50 15.86 287 MET A N 1
ATOM 2382 N N B MET A 1 289 ? -21.929 44.212 -52.490 0.50 17.00 287 MET A N 1
ATOM 2383 C CA A MET A 1 289 ? -21.575 42.803 -52.342 0.50 15.49 287 MET A CA 1
ATOM 2384 C CA B MET A 1 289 ? -21.561 42.809 -52.342 0.50 17.40 287 MET A CA 1
ATOM 2385 C C A MET A 1 289 ? -21.798 42.209 -50.961 0.50 15.61 287 MET A C 1
ATOM 2386 C C B MET A 1 289 ? -21.805 42.214 -50.963 0.50 16.77 287 MET A C 1
ATOM 2387 O O A MET A 1 289 ? -22.089 41.017 -50.841 0.50 15.63 287 MET A O 1
ATOM 2388 O O B MET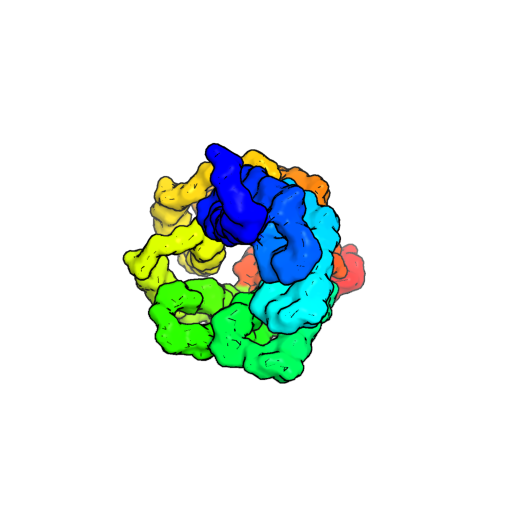 A 1 289 ? -22.118 41.027 -50.849 0.50 16.95 287 MET A O 1
ATOM 2397 N N . SER A 1 290 ? -21.669 43.021 -49.915 1.00 14.52 288 SER A N 1
ATOM 2398 C CA . SER A 1 290 ? -21.898 42.518 -48.567 1.00 14.16 288 SER A CA 1
ATOM 2399 C C . SER A 1 290 ? -23.378 42.175 -48.405 1.00 14.41 288 SER A C 1
ATOM 2400 O O . SER A 1 290 ? -23.701 41.101 -47.900 1.00 14.74 288 SER A O 1
ATOM 2403 N N . ASP A 1 291 ? -24.273 43.071 -48.823 1.00 15.82 289 ASP A N 1
ATOM 2404 C CA . ASP A 1 291 ? -25.710 42.788 -48.752 1.00 14.95 289 ASP A CA 1
ATOM 2405 C C . ASP A 1 291 ? -26.022 41.542 -49.577 1.00 16.55 289 ASP A C 1
ATOM 2406 O O . ASP A 1 291 ? -26.742 40.649 -49.124 1.00 15.97 289 ASP A O 1
ATOM 2411 N N . LEU A 1 292 ? -25.475 41.479 -50.783 1.00 14.86 290 LEU A N 1
ATOM 2412 C CA . LEU A 1 292 ? -25.717 40.329 -51.647 1.00 16.68 290 LEU A CA 1
ATOM 2413 C C . LEU A 1 292 ? -25.302 39.034 -50.953 1.00 16.86 290 LEU A C 1
ATOM 2414 O O . LEU A 1 292 ? -26.050 38.052 -50.969 1.00 16.49 290 LEU A O 1
ATOM 2419 N N . ASN A 1 293 ? -24.131 39.030 -50.323 1.00 14.79 291 ASN A N 1
ATOM 2420 C CA . ASN A 1 293 ? -23.655 37.833 -49.641 1.00 15.67 291 ASN A CA 1
ATOM 2421 C C . ASN A 1 293 ? -24.584 37.429 -48.497 1.00 16.22 291 ASN A C 1
ATOM 2422 O O . ASN A 1 293 ? -24.847 36.241 -48.297 1.00 16.46 291 ASN A O 1
ATOM 2427 N N . ARG A 1 294 ? -25.075 38.405 -47.734 1.00 14.27 292 ARG A N 1
ATOM 2428 C CA . ARG A 1 294 ? -25.983 38.092 -46.634 1.00 15.50 292 ARG A CA 1
ATOM 2429 C C . ARG A 1 294 ? -27.309 37.553 -47.173 1.00 15.02 292 ARG A C 1
ATOM 2430 O O . ARG A 1 294 ? -27.874 36.593 -46.631 1.00 15.92 292 ARG A O 1
ATOM 2438 N N . ASN A 1 295 ? -27.805 38.182 -48.233 1.00 15.71 293 ASN A N 1
ATOM 2439 C CA . ASN A 1 295 ? -29.082 37.797 -48.821 1.00 15.65 293 ASN A CA 1
ATOM 2440 C C . ASN A 1 295 ? -29.024 36.401 -49.416 1.00 16.30 293 ASN A C 1
ATOM 2441 O O . ASN A 1 295 ? -29.977 35.634 -49.279 1.00 16.75 293 ASN A O 1
ATOM 2446 N N . LEU A 1 296 ? -27.916 36.067 -50.068 1.00 16.57 294 LEU A N 1
ATOM 2447 C CA . LEU A 1 296 ? -27.782 34.738 -50.657 1.00 16.50 294 LEU A CA 1
ATOM 2448 C C . LEU A 1 296 ? -27.781 33.691 -49.557 1.00 16.92 294 LEU A C 1
ATOM 2449 O O . LEU A 1 296 ? -28.296 32.591 -49.748 1.00 16.14 294 LEU A O 1
ATOM 2454 N N . LEU A 1 297 ? -27.221 34.017 -48.393 1.00 16.22 295 LEU A N 1
ATOM 2455 C CA . LEU A 1 297 ? -27.210 33.044 -47.315 1.00 15.40 295 LEU A CA 1
ATOM 2456 C C . LEU A 1 297 ? -28.609 32.837 -46.759 1.00 15.89 295 LEU A C 1
ATOM 2457 O O . LEU A 1 297 ? -28.956 31.731 -46.367 1.00 15.93 295 LEU A O 1
ATOM 2462 N N . LEU A 1 298 ? -29.413 33.894 -46.728 1.00 14.49 296 LEU A N 1
ATOM 2463 C CA . LEU A 1 298 ? -30.781 33.738 -46.263 1.00 16.18 296 LEU A CA 1
ATOM 2464 C C . LEU A 1 298 ? -31.575 32.940 -47.300 1.00 17.50 296 LEU A C 1
ATOM 2465 O O . LEU A 1 298 ? -32.422 32.125 -46.931 1.00 16.39 296 LEU A O 1
ATOM 2470 N N . LEU A 1 299 ? -31.306 33.169 -48.584 1.00 16.13 297 LEU A N 1
ATOM 2471 C CA . LEU A 1 299 ? -31.990 32.413 -49.641 1.00 15.63 297 LEU A CA 1
ATOM 2472 C C . LEU A 1 299 ? -31.600 30.947 -49.492 1.00 16.92 297 LEU A C 1
ATOM 2473 O O . LEU A 1 299 ? -32.433 30.044 -49.676 1.00 16.37 297 LEU A O 1
ATOM 2478 N N . ASN A 1 300 ? -30.336 30.695 -49.170 1.00 15.86 298 ASN A N 1
ATOM 2479 C CA . ASN A 1 300 ? -29.911 29.313 -48.987 1.00 16.06 298 ASN A CA 1
ATOM 2480 C C . ASN A 1 300 ? -30.714 28.670 -47.856 1.00 17.79 298 ASN A C 1
ATOM 2481 O O . ASN A 1 300 ? -31.189 27.549 -47.986 1.00 18.18 298 ASN A O 1
ATOM 2486 N N . GLN A 1 301 ? -30.864 29.386 -46.745 1.00 16.96 299 GLN A N 1
ATOM 2487 C CA . GLN A 1 301 ? -31.607 28.866 -45.605 1.00 17.95 299 GLN A CA 1
ATOM 2488 C C . GLN A 1 301 ? -33.054 28.579 -46.006 1.00 18.25 299 GLN A C 1
ATOM 2489 O O . GLN A 1 301 ? -33.619 27.541 -45.642 1.00 17.64 299 GLN A O 1
ATOM 2495 N N . LEU A 1 302 ? -33.639 29.497 -46.763 1.00 17.90 300 LEU A N 1
ATOM 2496 C CA . LEU A 1 302 ? -35.012 29.362 -47.225 1.00 17.05 300 LEU A CA 1
ATOM 2497 C C . LEU A 1 302 ? -35.159 28.089 -48.055 1.00 17.53 300 LEU A C 1
ATOM 2498 O O . LEU A 1 302 ? -35.990 27.222 -47.742 1.00 18.78 300 LEU A O 1
ATOM 2503 N N . TYR A 1 303 ? -34.349 27.963 -49.100 1.00 17.43 301 TYR A N 1
ATOM 2504 C CA . TYR A 1 303 ? -34.433 26.782 -49.956 1.00 18.04 301 TYR A CA 1
ATOM 2505 C C . TYR A 1 303 ? -34.169 25.514 -49.162 1.00 20.08 301 TYR A C 1
ATOM 2506 O O . TYR A 1 303 ? -34.866 24.514 -49.337 1.00 19.30 301 TYR A O 1
ATOM 2515 N N . TRP A 1 304 ? -33.173 25.542 -48.283 1.00 19.14 302 TRP A N 1
ATOM 2516 C CA . TRP A 1 304 ? -32.860 24.363 -47.491 1.00 19.38 302 TRP A CA 1
ATOM 2517 C C . TRP A 1 304 ? -34.034 23.934 -46.618 1.00 21.02 302 TRP A C 1
ATOM 2518 O O . TRP A 1 304 ? -34.417 22.758 -46.603 1.00 22.20 302 TRP A O 1
ATOM 2529 N N . GLN A 1 305 ? -34.606 24.883 -45.889 1.00 20.67 303 GLN A N 1
ATOM 2530 C CA . GLN A 1 305 ? -35.727 24.568 -45.012 1.00 21.74 303 GLN A CA 1
ATOM 2531 C C . GLN A 1 305 ? -36.959 24.137 -45.804 1.00 22.41 303 GLN A C 1
ATOM 2532 O O . GLN A 1 305 ? -37.790 23.378 -45.302 1.00 23.15 303 GLN A O 1
ATOM 2538 N N . ALA A 1 306 ? -37.078 24.628 -47.033 1.00 21.04 304 ALA A N 1
ATOM 2539 C CA . ALA A 1 306 ? -38.211 24.296 -47.898 1.00 21.97 304 ALA A CA 1
ATOM 2540 C C . ALA A 1 306 ? -38.007 22.965 -48.612 1.00 23.76 304 ALA A C 1
ATOM 2541 O O . ALA A 1 306 ? -38.906 22.480 -49.304 1.00 26.62 304 ALA A O 1
ATOM 2543 N N . GLY A 1 307 ? -36.826 22.384 -48.447 1.00 22.10 305 GLY A N 1
ATOM 2544 C CA . GLY A 1 307 ? -36.542 21.108 -49.087 1.00 20.70 305 GLY A CA 1
ATOM 2545 C C . GLY A 1 307 ? -36.189 21.227 -50.557 1.00 22.35 305 GLY A C 1
ATOM 2546 O O . GLY A 1 307 ? -36.213 20.232 -51.283 1.00 24.54 305 GLY A O 1
ATOM 2547 N N . ARG A 1 308 ? -35.878 22.437 -51.011 1.00 20.90 306 ARG A N 1
ATOM 2548 C CA . ARG A 1 308 ? -35.509 22.665 -52.408 1.00 20.17 306 ARG A CA 1
ATOM 2549 C C . ARG A 1 308 ? -33.990 22.524 -52.498 1.00 22.02 306 ARG A C 1
ATOM 2550 O O . ARG A 1 308 ? -33.254 23.508 -52.511 1.00 20.93 306 ARG A O 1
ATOM 2558 N N . LYS A 1 309 ? -33.534 21.277 -52.555 1.00 19.79 307 LYS A N 1
ATOM 2559 C CA . LYS A 1 309 ? -32.113 20.958 -52.565 1.00 19.73 307 LYS A CA 1
ATOM 2560 C C . LYS A 1 309 ? -31.295 21.571 -53.674 1.00 19.65 307 LYS A C 1
ATOM 2561 O O . LYS A 1 309 ? -30.195 22.063 -53.431 1.00 17.72 307 LYS A O 1
ATOM 2567 N N . SER A 1 310 ? -31.802 21.518 -54.898 1.00 19.64 308 SER A N 1
ATOM 2568 C CA . SER A 1 310 ? -31.051 22.058 -56.015 1.00 17.24 308 SER A CA 1
ATOM 2569 C C . SER A 1 310 ? -30.845 23.552 -55.855 1.00 17.94 308 SER A C 1
ATOM 2570 O O . SER A 1 310 ? -29.732 24.048 -56.031 1.00 17.47 308 SER A O 1
ATOM 2573 N N . ASP A 1 311 ? -31.913 24.265 -55.526 1.00 18.91 309 ASP A N 1
ATOM 2574 C CA . ASP A 1 311 ? -31.821 25.712 -55.341 1.00 18.62 309 ASP A CA 1
ATOM 2575 C C . ASP A 1 311 ? -30.897 26.054 -54.178 1.00 19.51 309 ASP A C 1
ATOM 2576 O O . ASP A 1 311 ? -30.104 26.999 -54.264 1.00 18.37 309 ASP A O 1
ATOM 2581 N N . ALA A 1 312 ? -30.994 25.294 -53.095 1.00 17.99 310 ALA A N 1
ATOM 2582 C CA . ALA A 1 312 ? -30.140 25.539 -51.936 1.00 17.00 310 ALA A CA 1
ATOM 2583 C C . ALA A 1 312 ? -28.674 25.395 -52.317 1.00 18.21 310 ALA A C 1
ATOM 2584 O O . ALA A 1 312 ? -27.852 26.244 -51.980 1.00 15.66 310 ALA A O 1
ATOM 2586 N N . GLN A 1 313 ? -28.334 24.326 -53.034 1.00 17.26 311 GLN A N 1
ATOM 2587 C CA . GLN A 1 313 ? -26.949 24.117 -53.443 1.00 16.48 311 GLN A CA 1
ATOM 2588 C C . GLN A 1 313 ? -26.464 25.229 -54.365 1.00 15.59 311 GLN A C 1
ATOM 2589 O O . GLN A 1 313 ? -25.346 25.743 -54.215 1.00 15.54 311 GLN A O 1
ATOM 2595 N N . ARG A 1 314 ? -27.296 25.588 -55.335 1.00 15.66 312 ARG A N 1
ATOM 2596 C CA . ARG A 1 314 ? -26.942 26.619 -56.292 1.00 15.38 312 ARG A CA 1
ATOM 2597 C C . ARG A 1 314 ? -26.585 27.933 -55.606 1.00 15.62 312 ARG A C 1
ATOM 2598 O O . ARG A 1 314 ? -25.542 28.519 -55.894 1.00 16.28 312 ARG A O 1
ATOM 2606 N N . VAL A 1 315 ? -27.430 28.395 -54.694 1.00 15.49 313 VAL A N 1
ATOM 2607 C CA . VAL A 1 315 ? -27.130 29.673 -54.049 1.00 16.33 313 VAL A CA 1
ATOM 2608 C C . VAL A 1 315 ? -26.001 29.561 -53.034 1.00 16.82 313 VAL A C 1
ATOM 2609 O O . VAL A 1 315 ? -25.301 30.543 -52.793 1.00 17.58 313 VAL A O 1
ATOM 2613 N N . LEU A 1 316 ? -25.805 28.390 -52.429 1.00 15.54 314 LEU A N 1
ATOM 2614 C CA . LEU A 1 316 ? -24.689 28.241 -51.494 1.00 15.18 314 LEU A CA 1
ATOM 2615 C C . LEU A 1 316 ? -23.388 28.354 -52.295 1.00 16.41 314 LEU A C 1
ATOM 2616 O O . LEU A 1 316 ? -22.431 28.984 -51.844 1.00 16.13 314 LEU A O 1
ATOM 2621 N N . LEU A 1 317 ? -23.340 27.731 -53.475 1.00 14.87 315 LEU A N 1
ATOM 2622 C CA . LEU A 1 317 ? -22.140 27.844 -54.302 1.00 16.81 315 LEU A CA 1
ATOM 2623 C C . LEU A 1 317 ? -21.922 29.304 -54.702 1.00 15.58 315 LEU A C 1
ATOM 2624 O O . LEU A 1 317 ? -20.783 29.771 -54.740 1.00 16.79 315 LEU A O 1
ATOM 2629 N N . ASP A 1 318 ? -23.000 30.024 -55.005 1.00 15.41 316 ASP A N 1
ATOM 2630 C CA . ASP A 1 318 ? -22.878 31.436 -55.364 1.00 15.78 316 ASP A CA 1
ATOM 2631 C C . ASP A 1 318 ? -22.342 32.211 -54.161 1.00 16.52 316 ASP A C 1
ATOM 2632 O O . ASP A 1 318 ? -21.465 33.066 -54.303 1.00 16.86 316 ASP A O 1
ATOM 2637 N N . ALA A 1 319 ? -22.864 31.912 -52.978 1.00 16.30 317 ALA A N 1
ATOM 2638 C CA . ALA A 1 319 ? -22.419 32.612 -51.773 1.00 14.56 317 ALA A CA 1
ATOM 2639 C C . ALA A 1 319 ? -20.953 32.350 -51.477 1.00 16.50 317 ALA A C 1
ATOM 2640 O O . ALA A 1 319 ? -20.226 33.267 -51.091 1.00 16.11 317 ALA A O 1
ATOM 2642 N N . LEU A 1 320 ? -20.513 31.104 -51.629 1.00 15.46 318 LEU A N 1
ATOM 2643 C CA . LEU A 1 320 ? -19.116 30.783 -51.384 1.00 14.18 318 LEU A CA 1
ATOM 2644 C C . LEU A 1 320 ? -18.232 31.500 -52.387 1.00 16.90 318 LEU A C 1
ATOM 2645 O O . LEU A 1 320 ? -17.159 31.994 -52.034 1.00 16.95 318 LEU A O 1
ATOM 2650 N N . LYS A 1 321 ? -18.675 31.567 -53.641 1.00 15.98 319 LYS A N 1
ATOM 2651 C CA . LYS A 1 321 ? -17.879 32.245 -54.651 1.00 17.80 319 LYS A CA 1
ATOM 2652 C C . LYS A 1 321 ? -17.784 33.740 -54.333 1.00 17.39 319 LYS A C 1
ATOM 2653 O O . LYS A 1 321 ? -16.706 34.333 -54.409 1.00 17.79 319 LYS A O 1
ATOM 2659 N N . LEU A 1 322 ? -18.909 34.337 -53.960 1.00 16.20 320 LEU A N 1
ATOM 2660 C CA . LEU A 1 322 ? -18.932 35.761 -53.639 1.00 15.65 320 LEU A CA 1
ATOM 2661 C C . LEU A 1 322 ? -18.043 36.048 -52.431 1.00 17.68 320 LEU A C 1
ATOM 2662 O O . LEU A 1 322 ? -17.418 37.111 -52.347 1.00 17.06 320 LEU A O 1
ATOM 2667 N N . ALA A 1 323 ? -17.975 35.107 -51.496 1.00 16.45 321 ALA A N 1
ATOM 2668 C CA . ALA A 1 323 ? -17.135 35.307 -50.327 1.00 16.50 321 ALA A CA 1
ATOM 2669 C C . ALA A 1 323 ? -15.644 35.377 -50.681 1.00 17.78 321 ALA A C 1
ATOM 2670 O O . ALA A 1 323 ? -14.820 35.796 -49.861 1.00 17.58 321 ALA A O 1
ATOM 2672 N N . ASN A 1 324 ? -15.279 34.968 -51.895 1.00 16.82 322 ASN A N 1
ATOM 2673 C CA . ASN A 1 324 ? -13.881 35.090 -52.300 1.00 17.64 322 ASN A CA 1
ATOM 2674 C C . ASN A 1 324 ? -13.548 36.580 -52.377 1.00 17.63 322 ASN A C 1
ATOM 2675 O O . ASN A 1 324 ? -12.380 36.963 -52.279 1.00 23.07 322 ASN A O 1
ATOM 2680 N N . ARG A 1 325 ? -14.568 37.408 -52.583 1.00 17.30 323 ARG A N 1
ATOM 2681 C CA . ARG A 1 325 ? -14.369 38.857 -52.650 1.00 18.60 323 ARG A CA 1
ATOM 2682 C C . ARG A 1 325 ? -14.706 39.567 -51.337 1.00 18.89 323 ARG A C 1
ATOM 2683 O O . ARG A 1 325 ? -13.999 40.485 -50.939 1.00 20.09 323 ARG A O 1
ATOM 2691 N N . THR A 1 326 ? -15.774 39.152 -50.662 1.00 16.83 324 THR A N 1
ATOM 2692 C CA . THR A 1 326 ? -16.151 39.804 -49.402 1.00 16.86 324 THR A CA 1
ATOM 2693 C C . THR A 1 326 ? -15.354 39.337 -48.196 1.00 15.90 324 THR A C 1
ATOM 2694 O O . THR A 1 326 ? -15.246 40.071 -47.209 1.00 18.97 324 THR A O 1
ATOM 2698 N N . GLY A 1 327 ? -14.824 38.118 -48.246 1.00 15.43 325 GLY A N 1
ATOM 2699 C CA . GLY A 1 327 ? -14.091 37.578 -47.117 1.00 14.56 325 GLY A CA 1
ATOM 2700 C C . GLY A 1 327 ? -14.999 37.113 -45.978 1.00 14.79 325 GLY A C 1
ATOM 2701 O O . GLY A 1 327 ? -14.520 36.779 -44.899 1.00 16.54 325 GLY A O 1
ATOM 2702 N N . PHE A 1 328 ? -16.306 37.057 -46.219 1.00 15.76 326 PHE A N 1
ATOM 2703 C CA . PHE A 1 328 ? -17.226 36.641 -45.158 1.00 14.34 326 PHE A CA 1
ATOM 2704 C C . PHE A 1 328 ? -17.016 35.210 -44.678 1.00 15.15 326 PHE A C 1
ATOM 2705 O O . PHE A 1 328 ? -16.824 34.292 -45.485 1.00 16.21 326 PHE A O 1
ATOM 2713 N N . ILE A 1 329 ? -17.052 35.029 -43.361 1.00 15.28 327 ILE A N 1
ATOM 2714 C CA . ILE A 1 329 ? -16.948 33.712 -42.752 1.00 16.10 327 ILE A CA 1
ATOM 2715 C C . ILE A 1 329 ? -18.068 33.522 -41.732 1.00 15.52 327 ILE A C 1
ATOM 2716 O O . ILE A 1 329 ? -18.866 32.595 -41.835 1.00 15.74 327 ILE A O 1
ATOM 2721 N N . SER A 1 330 ? -18.162 34.429 -40.766 1.00 14.62 328 SER A N 1
ATOM 2722 C CA . SER A 1 330 ? -19.164 34.274 -39.725 1.00 14.60 328 SER A CA 1
ATOM 2723 C C . SER A 1 330 ? -20.617 34.241 -40.191 1.00 12.71 328 SER A C 1
ATOM 2724 O O . SER A 1 330 ? -21.461 33.603 -39.550 1.00 14.30 328 SER A O 1
ATOM 2727 N N . HIS A 1 331 ? -20.926 34.908 -41.298 1.00 13.75 329 HIS A N 1
ATOM 2728 C CA . HIS A 1 331 ? -22.302 34.903 -41.786 1.00 13.90 329 HIS A CA 1
ATOM 2729 C C . HIS A 1 331 ? -22.708 33.488 -42.178 1.00 14.49 329 HIS A C 1
ATOM 2730 O O . HIS A 1 331 ? -23.891 33.147 -42.150 1.00 15.42 329 HIS A O 1
ATOM 2737 N N . PHE A 1 332 ? -21.732 32.668 -42.551 1.00 14.86 330 PHE A N 1
ATOM 2738 C CA . PHE A 1 332 ? -22.022 31.276 -42.891 1.00 15.95 330 PHE A CA 1
ATOM 2739 C C . PHE A 1 332 ? -22.126 30.464 -41.596 1.00 15.99 330 PHE A C 1
ATOM 2740 O O . PHE A 1 332 ? -23.005 29.614 -41.445 1.00 16.81 330 PHE A O 1
ATOM 2748 N N . VAL A 1 333 ? -21.219 30.737 -40.661 1.00 15.85 331 VAL A N 1
ATOM 2749 C CA . VAL A 1 333 ? -21.158 30.016 -39.397 1.00 17.34 331 VAL A CA 1
ATOM 2750 C C . VAL A 1 333 ? -22.433 30.061 -38.558 1.00 16.69 331 VAL A C 1
ATOM 2751 O O . VAL A 1 333 ? -22.808 29.051 -37.953 1.00 17.86 331 VAL A O 1
ATOM 2755 N N . ILE A 1 334 ? -23.110 31.205 -38.524 1.00 17.31 332 ILE A N 1
ATOM 2756 C CA . ILE A 1 334 ? -24.322 31.288 -37.723 1.00 17.15 332 ILE A CA 1
ATOM 2757 C C . ILE A 1 334 ? -25.445 30.406 -38.241 1.00 19.42 332 ILE A C 1
ATOM 2758 O O . ILE A 1 334 ? -26.436 30.194 -37.535 1.00 19.38 332 ILE A O 1
ATOM 2763 N N . GLU A 1 335 ? -25.308 29.878 -39.456 1.00 17.19 333 GLU A N 1
ATOM 2764 C CA . GLU A 1 335 ? -26.355 29.015 -39.984 1.00 19.76 333 GLU A CA 1
ATOM 2765 C C . GLU A 1 335 ? -26.230 27.585 -39.452 1.00 20.21 333 GLU A C 1
ATOM 2766 O O . GLU A 1 335 ? -26.989 26.692 -39.838 1.00 21.48 333 GLU A O 1
ATOM 2772 N N . GLY A 1 336 ? -25.252 27.388 -38.572 1.00 20.47 334 GLY A N 1
ATOM 2773 C CA . GLY A 1 336 ? -25.054 26.122 -37.876 1.00 20.11 334 GLY A CA 1
ATOM 2774 C C . GLY A 1 336 ? -25.128 24.781 -38.578 1.00 21.70 334 GLY A C 1
ATOM 2775 O O . GLY A 1 336 ? -24.514 24.584 -39.618 1.00 21.59 334 GLY A O 1
ATOM 2776 N N . GLU A 1 337 ? -25.883 23.855 -37.989 1.00 20.25 335 GLU A N 1
ATOM 2777 C CA . GLU A 1 337 ? -26.002 22.502 -38.522 1.00 22.46 335 GLU A CA 1
ATOM 2778 C C . GLU A 1 337 ? -26.482 22.422 -39.961 1.00 20.47 335 GLU A C 1
ATOM 2779 O O . GLU A 1 337 ? -25.978 21.598 -40.725 1.00 21.39 335 GLU A O 1
ATOM 2785 N N . ALA A 1 338 ? -27.451 23.246 -40.345 1.00 19.35 336 ALA A N 1
ATOM 2786 C CA . ALA A 1 338 ? -27.921 23.216 -41.724 1.00 19.29 336 ALA A CA 1
ATOM 2787 C C . ALA A 1 338 ? -26.759 23.560 -42.657 1.00 18.65 336 ALA A C 1
ATOM 2788 O O . ALA A 1 338 ? -26.593 22.970 -43.737 1.00 20.06 336 ALA A O 1
ATOM 2790 N N . MET A 1 339 ? -25.960 24.536 -42.253 1.00 18.50 337 MET A N 1
ATOM 2791 C CA . MET A 1 339 ? -24.817 24.921 -43.070 1.00 17.56 337 MET A CA 1
ATOM 2792 C C . MET A 1 339 ? -23.757 23.825 -43.046 1.00 18.51 337 MET A C 1
ATOM 2793 O O . MET A 1 339 ? -23.184 23.478 -44.086 1.00 17.65 337 MET A O 1
ATOM 2798 N N . ALA A 1 340 ? -23.505 23.259 -41.868 1.00 18.60 338 ALA A N 1
ATOM 2799 C CA . ALA A 1 340 ? -22.502 22.210 -41.733 1.00 19.84 338 ALA A CA 1
ATOM 2800 C C . ALA A 1 340 ? -22.830 20.999 -42.595 1.00 19.73 338 ALA A C 1
ATOM 2801 O O . ALA A 1 340 ? -21.946 20.444 -43.241 1.00 19.43 338 ALA A O 1
ATOM 2803 N N A GLN A 1 341 ? -24.093 20.586 -42.595 0.50 22.47 339 GLN A N 1
ATOM 2804 N N B GLN A 1 341 ? -24.101 20.600 -42.595 0.50 24.17 339 GLN A N 1
ATOM 2805 C CA A GLN A 1 341 ? -24.487 19.440 -43.401 0.50 23.82 339 GLN A CA 1
ATOM 2806 C CA B GLN A 1 341 ? -24.558 19.455 -43.387 0.50 25.88 339 GLN A CA 1
ATOM 2807 C C A GLN A 1 341 ? -24.223 19.749 -44.869 0.50 23.09 339 GLN A C 1
ATOM 2808 C C B GLN A 1 341 ? -24.347 19.707 -44.879 0.50 25.69 339 GLN A C 1
ATOM 2809 O O A GLN A 1 341 ? -23.589 18.956 -45.572 0.50 24.06 339 GLN A O 1
ATOM 2810 O O B GLN A 1 341 ? -23.899 18.822 -45.614 0.50 23.42 339 GLN A O 1
ATOM 2821 N N . GLN A 1 342 ? -24.691 20.907 -45.326 1.00 19.30 340 GLN A N 1
ATOM 2822 C CA . GLN A 1 342 ? -24.517 21.276 -46.724 1.00 17.15 340 GLN A CA 1
ATOM 2823 C C . GLN A 1 342 ? -23.054 21.352 -47.112 1.00 17.65 340 GLN A C 1
ATOM 2824 O O . GLN A 1 342 ? -22.671 20.891 -48.202 1.00 17.48 340 GLN A O 1
ATOM 2830 N N . LEU A 1 343 ? -22.225 21.933 -46.246 1.00 16.89 341 LEU A N 1
ATOM 2831 C CA . LEU A 1 343 ? -20.811 22.037 -46.560 1.00 16.48 341 LEU A CA 1
ATOM 2832 C C . LEU A 1 343 ? -20.117 20.682 -46.557 1.00 16.94 341 LEU A C 1
ATOM 2833 O O . LEU A 1 343 ? -19.244 20.439 -47.384 1.00 19.17 341 LEU A O 1
ATOM 2838 N N . ARG A 1 344 ? -20.494 19.806 -45.631 1.00 19.24 342 ARG A N 1
ATOM 2839 C CA . ARG A 1 344 ? -19.878 18.487 -45.593 1.00 19.79 342 ARG A CA 1
ATOM 2840 C C . ARG A 1 344 ? -20.151 17.792 -46.919 1.00 20.83 342 ARG A C 1
ATOM 2841 O O . ARG A 1 344 ? -19.255 17.169 -47.493 1.00 21.20 342 ARG A O 1
ATOM 2849 N N A GLN A 1 345 ? -21.387 17.928 -47.402 0.50 18.96 343 GLN A N 1
ATOM 2850 N N B GLN A 1 345 ? -21.376 17.877 -47.415 0.50 19.84 343 GLN A N 1
ATOM 2851 C CA A GLN A 1 345 ? -21.813 17.326 -48.671 0.50 20.13 343 GLN A CA 1
ATOM 2852 C CA B GLN A 1 345 ? -21.641 17.218 -48.682 0.50 20.09 343 GLN A CA 1
ATOM 2853 C C A GLN A 1 345 ? -20.985 17.863 -49.838 0.50 19.54 343 GLN A C 1
ATOM 2854 C C B GLN A 1 345 ? -20.812 17.849 -49.794 0.50 19.93 343 GLN A C 1
ATOM 2855 O O A GLN A 1 345 ? -20.529 17.103 -50.689 0.50 20.99 343 GLN A O 1
ATOM 2856 O O B GLN A 1 345 ? -20.168 17.134 -50.563 0.50 20.07 343 GLN A O 1
ATOM 2867 N N . LEU A 1 346 ? -20.797 19.178 -49.880 1.00 18.89 344 LEU A N 1
ATOM 2868 C CA . LEU A 1 346 ? -20.018 19.815 -50.941 1.00 18.19 344 LEU A CA 1
ATOM 2869 C C . LEU A 1 346 ? -18.555 19.417 -50.900 1.00 19.03 344 LEU A C 1
ATOM 2870 O O . LEU A 1 346 ? -17.943 19.163 -51.934 1.00 18.78 344 LEU A O 1
ATOM 2875 N N . ILE A 1 347 ? -17.992 19.371 -49.701 1.00 18.01 345 ILE A N 1
ATOM 2876 C CA . ILE A 1 347 ? -16.598 19.003 -49.537 1.00 21.82 345 ILE A CA 1
ATOM 2877 C C . ILE A 1 347 ? -16.365 17.551 -49.955 1.00 23.92 345 ILE A C 1
ATOM 2878 O O . ILE A 1 347 ? -15.386 17.245 -50.639 1.00 25.21 345 ILE A O 1
ATOM 2883 N N . GLN A 1 348 ? -17.279 16.668 -49.564 1.00 23.91 346 GLN A N 1
ATOM 2884 C CA . GLN A 1 348 ? -17.161 15.253 -49.898 1.00 27.24 346 GLN A CA 1
ATOM 2885 C C . GLN A 1 348 ? -17.255 14.974 -51.397 1.00 26.64 346 GLN A C 1
ATOM 2886 O O . GLN A 1 348 ? -16.689 13.987 -51.876 1.00 29.79 346 GLN A O 1
ATOM 2892 N N . LEU A 1 349 ? -17.974 15.815 -52.138 1.00 23.58 347 LEU A N 1
ATOM 2893 C CA . LEU A 1 349 ? -18.104 15.613 -53.581 1.00 24.91 347 LEU A CA 1
ATOM 2894 C C . LEU A 1 349 ? -16.791 15.895 -54.314 1.00 25.18 347 LEU A C 1
ATOM 2895 O O . LEU A 1 349 ? -16.627 15.494 -55.464 1.00 28.35 347 LEU A O 1
ATOM 2900 N N . ASN A 1 350 ? -15.874 16.599 -53.655 1.00 26.85 348 ASN A N 1
ATOM 2901 C CA . ASN A 1 350 ? -14.559 16.903 -54.226 1.00 28.30 348 ASN A CA 1
ATOM 2902 C C . ASN A 1 350 ? -14.566 17.721 -55.511 1.00 26.45 348 ASN A C 1
ATOM 2903 O O . ASN A 1 350 ? -13.635 17.615 -56.307 1.00 27.03 348 ASN A O 1
ATOM 2908 N N . THR A 1 351 ? -15.588 18.540 -55.720 1.00 19.77 349 THR A N 1
ATOM 2909 C CA . THR A 1 351 ? -15.673 19.328 -56.944 1.00 18.31 349 THR A CA 1
ATOM 2910 C C . THR A 1 351 ? -15.540 20.837 -56.753 1.00 18.76 349 THR A C 1
ATOM 2911 O O . THR A 1 351 ? -15.515 21.583 -57.726 1.00 20.41 349 THR A O 1
ATOM 2915 N N . LEU A 1 352 ? -15.472 21.295 -55.510 1.00 18.19 350 LEU A N 1
ATOM 2916 C CA . LEU A 1 352 ? -15.341 22.729 -55.288 1.00 17.67 350 LEU A CA 1
ATOM 2917 C C . LEU A 1 352 ? -13.975 23.244 -55.713 1.00 17.14 350 LEU A C 1
ATOM 2918 O O . LEU A 1 352 ? -12.976 22.545 -55.563 1.00 18.06 350 LEU A O 1
ATOM 2923 N N . PRO A 1 353 ? -13.915 24.481 -56.249 1.00 19.75 351 PRO A N 1
ATOM 2924 C CA . PRO A 1 353 ? -12.628 25.058 -56.652 1.00 20.87 351 PRO A CA 1
ATOM 2925 C C . PRO A 1 353 ? -11.851 25.234 -55.338 1.00 20.10 351 PRO A C 1
ATOM 2926 O O . PRO A 1 353 ? -12.457 25.318 -54.260 1.00 19.73 351 PRO A O 1
ATOM 2930 N N . GLU A 1 354 ? -10.529 25.298 -55.421 1.00 20.26 352 GLU A N 1
ATOM 2931 C CA . GLU A 1 354 ? -9.685 25.416 -54.239 1.00 19.52 352 GLU A CA 1
ATOM 2932 C C . GLU A 1 354 ? -10.076 26.499 -53.226 1.00 18.81 352 GLU A C 1
ATOM 2933 O O . GLU A 1 354 ? -10.139 26.226 -52.024 1.00 20.03 352 GLU A O 1
ATOM 2939 N N . LEU A 1 355 ? -10.340 27.714 -53.694 1.00 18.89 353 LEU A N 1
ATOM 2940 C CA . LEU A 1 355 ? -10.688 28.798 -52.766 1.00 19.75 353 LEU A CA 1
ATOM 2941 C C . LEU A 1 355 ? -11.952 28.498 -51.980 1.00 17.78 353 LEU A C 1
ATOM 2942 O O . LEU A 1 355 ? -11.970 28.614 -50.748 1.00 18.55 353 LEU A O 1
ATOM 2947 N N . GLU A 1 356 ? -13.016 28.117 -52.683 1.00 17.29 354 GLU A N 1
ATOM 2948 C CA . GLU A 1 356 ? -14.270 27.803 -52.017 1.00 17.41 354 GLU A CA 1
ATOM 2949 C C . GLU A 1 356 ? -14.138 26.580 -51.109 1.00 18.99 354 GLU A C 1
ATOM 2950 O O . GLU A 1 356 ? -14.746 26.527 -50.041 1.00 17.83 354 GLU A O 1
ATOM 2956 N N . GLN A 1 357 ? -13.339 25.599 -51.519 1.00 17.29 355 GLN A N 1
ATOM 2957 C CA . GLN A 1 357 ? -13.149 24.407 -50.699 1.00 19.56 355 GLN A CA 1
ATOM 2958 C C . GLN A 1 357 ? -12.508 24.818 -49.374 1.00 18.85 355 GLN A C 1
ATOM 2959 O O . GLN A 1 357 ? -12.922 24.376 -48.303 1.00 19.99 355 GLN A O 1
ATOM 2965 N N . HIS A 1 358 ? -11.490 25.670 -49.460 1.00 18.45 356 HIS A N 1
ATOM 2966 C CA . HIS A 1 358 ? -10.799 26.131 -48.264 1.00 20.01 356 HIS A CA 1
ATOM 2967 C C . HIS A 1 358 ? -11.739 26.889 -47.334 1.00 17.93 356 HIS A C 1
ATOM 2968 O O . HIS A 1 358 ? -11.689 26.694 -46.118 1.00 19.95 356 HIS A O 1
ATOM 2975 N N . ARG A 1 359 ? -12.588 27.753 -47.886 1.00 17.66 357 ARG A N 1
ATOM 2976 C CA . ARG A 1 359 ? -13.502 28.502 -47.030 1.00 18.11 357 ARG A CA 1
ATOM 2977 C C . ARG A 1 359 ? -14.537 27.560 -46.433 1.00 18.09 357 ARG A C 1
ATOM 2978 O O . ARG A 1 359 ? -14.887 27.681 -45.264 1.00 17.66 357 ARG A O 1
ATOM 2986 N N . ALA A 1 360 ? -15.023 26.613 -47.230 1.00 16.80 358 ALA A N 1
ATOM 2987 C CA . ALA A 1 360 ? -15.999 25.657 -46.728 1.00 17.18 358 ALA A CA 1
ATOM 2988 C C . ALA A 1 360 ? -15.418 24.909 -45.533 1.00 19.34 358 ALA A C 1
ATOM 2989 O O . ALA A 1 360 ? -16.103 24.722 -44.527 1.00 19.07 358 ALA A O 1
ATOM 2991 N N . GLN A 1 361 ? -14.160 24.485 -45.644 1.00 20.16 359 GLN A N 1
ATOM 2992 C CA . GLN A 1 361 ? -13.506 23.765 -44.554 1.00 20.68 359 GLN A CA 1
ATOM 2993 C C . GLN A 1 361 ? -13.350 24.638 -43.318 1.00 20.97 359 GLN A C 1
ATOM 2994 O O . GLN A 1 361 ? -13.565 24.169 -42.206 1.00 22.67 359 GLN A O 1
ATOM 3000 N N . ARG A 1 362 ? -12.985 25.900 -43.517 1.00 22.50 360 ARG A N 1
ATOM 3001 C CA . ARG A 1 362 ? -12.828 26.837 -42.401 1.00 21.86 360 ARG A CA 1
ATOM 3002 C C . ARG A 1 362 ? -14.159 27.018 -41.672 1.00 23.51 360 ARG A C 1
ATOM 3003 O O . ARG A 1 362 ? -14.220 26.984 -40.443 1.00 25.11 360 ARG A O 1
ATOM 3011 N N . ILE A 1 363 ? -15.226 27.217 -42.437 1.00 20.10 361 ILE A N 1
ATOM 3012 C CA . ILE A 1 363 ? -16.550 27.404 -41.859 1.00 20.10 361 ILE A CA 1
ATOM 3013 C C . ILE A 1 363 ? -16.979 26.169 -41.072 1.00 21.50 361 ILE A C 1
ATOM 3014 O O . ILE A 1 363 ? -17.476 26.279 -39.944 1.00 21.25 361 ILE A O 1
ATOM 3019 N N . LEU A 1 364 ? -16.785 24.990 -41.654 1.00 22.97 362 LEU A N 1
ATOM 3020 C CA . LEU A 1 364 ? -17.172 23.761 -40.976 1.00 26.00 362 LEU A CA 1
ATOM 3021 C C . LEU A 1 364 ? -16.404 23.642 -39.653 1.00 29.38 362 LEU A C 1
ATOM 3022 O O . LEU A 1 364 ? -16.930 23.096 -38.679 1.00 29.99 362 LEU A O 1
ATOM 3027 N N . ARG A 1 365 ? -15.181 24.172 -39.610 1.00 31.61 363 ARG A N 1
ATOM 3028 C CA . ARG A 1 365 ? -14.373 24.140 -38.384 1.00 35.08 363 ARG A CA 1
ATOM 3029 C C . ARG A 1 365 ? -14.934 25.098 -37.334 1.00 36.40 363 ARG A C 1
ATOM 3030 O O . ARG A 1 365 ? -14.986 24.769 -36.146 1.00 37.98 363 ARG A O 1
ATOM 3038 N N . GLU A 1 366 ? -15.340 26.286 -37.774 1.00 35.36 364 GLU A N 1
ATOM 3039 C CA . GLU A 1 366 ? -15.908 27.286 -36.876 1.00 34.65 364 GLU A CA 1
ATOM 3040 C C . GLU A 1 366 ? -17.183 26.734 -36.242 1.00 34.50 364 GLU A C 1
ATOM 3041 O O . GLU A 1 366 ? -17.427 26.920 -35.050 1.00 34.94 364 GLU A O 1
ATOM 3047 N N . ILE A 1 367 ? -17.988 26.048 -37.050 1.00 29.50 365 ILE A N 1
ATOM 3048 C CA . ILE A 1 367 ? -19.245 25.469 -36.590 1.00 28.56 365 ILE A CA 1
ATOM 3049 C C . ILE A 1 367 ? -19.064 24.305 -35.621 1.00 32.39 365 ILE A C 1
ATOM 3050 O O . ILE A 1 367 ? -19.745 24.243 -34.596 1.00 33.15 365 ILE A O 1
ATOM 3055 N N . ASN A 1 368 ? -18.163 23.381 -35.941 1.00 37.12 366 ASN A N 1
ATOM 3056 C CA . ASN A 1 368 ? -17.930 22.229 -35.072 1.00 42.57 366 ASN A CA 1
ATOM 3057 C C . ASN A 1 368 ? -17.244 22.629 -33.767 1.00 44.48 366 ASN A C 1
ATOM 3058 O O . ASN A 1 368 ? -17.782 22.287 -32.692 1.00 48.43 366 ASN A O 1
#

Radius of gyration: 21.83 Å; Cα contacts (8 Å, |Δi|>4): 508; chains: 1; bounding box: 44×79×40 Å

Secondary structure (DSSP, 8-state):
----HHHHHHHHHHHHHHHHHHHHTT-HHHHHHHHHHHHHT--TT-HHHHHHHHHHHHHHHHHHT-HHHHHHHHHHHHHHHHHTT-HHHHHHHHHHHHHHHHHTT-HHHHHHHHHHHHHHHHHTT-TTSTHHHHHHHHHHHHHHHTT-HHHHHHHHHHHHHHTTTS-GGGGHHHHHHHHHHHHHHT-HHHHHHHHHHHHHHHTTS---HHHHHHHHHHHHHHHHHTT-HHHHHHHHHHS-----TT-GGGHHHHHHHHHHHHHTT-HHHHHHHHHHHHHHHHHTT-HHHHHHHHHHHHHHHHHHT-HHHHHHHHHHHHHHHHHH---HHHHTTHHHHHHHHHHHHHTT-S-HHHHHHHHHHHHHH-

Foldseek 3Di:
DDDDLVVVLVVLLVLLVVLLVCVVVVNLVSSLVSLVSSCVSHDPPNLPSVLSSLLSVLSSCVQVLVLVVSLVSLVVSLVSCVVVVVLVSVLVSLLVNLVSCLLLLNLVVSLVSLVVSVVSCVVVVVLLPLVQLSSLLVVLVSCVQLVVLVSSLVSLVSSCVSCVVPDPLVSLSSLLSNLLSCLLQVVLVVNVVSLVVNVVSVVPDDDDLLSVLSSLLSVLLSCLVVLVLVVLVVCLVPDDDPPPVLGLSCLSNLLSNLSSCLSVVVLVVSVVSLVVNCVSCVVSSRLVSNLLSLLSQLSSCLSVVVVVSNLVSVLVSLVSCVRNSGQSSLSSVAPSSLVSLVVVLVVVPRDVSSNVSSVVSNVSRD